Protein AF-A0A7S1ZJD8-F1 (afdb_monomer)

Sequence (595 aa):
MPPSANAETTNDDDTFILPSSLPPSKQPEFVAVILAATPGTRLFPLTCGDEDADDDFDDDGFNDLPEEEDDEDAPNLEEEDDGDNDKTSPQTKDDTKGKKEGGDETTTMNAATDNNDAKKKINQVPKHLLPIGGISTLHRLLDVVSSSGFEHAVLIVSKEDEVTIPSLLASSSSASLSNTKEADVTCLTWDTATAMAKSTTEKKKKTSCSSSSASNTKMSILIKSISSSSCAGSADALRSISHLLPSQSNIVTIPGDFVFLGGQNKGNEEVEDGKAILSSLIDSHRRLMYASSPSLVSSSLDCYSGGGGGNDDEIASSPVPACTMLFSDVGEEDENGVPLKESAKAKKGGIARDEEDIEYIGLSSAPASIHRQHNSHHPSHPQRVMLKQSKVAVEEDEDMTGGTPKLFLPKKRLHIAPETSRITIRTDLNDLHVYVLSPWVLRLLSARKGLVSIQREVIPLLVSRQFRGISSVFGSKISKDHAKKEILDEALSGPPFRASLPDNAAEESGNGPNSGAGGSDESGEEEQPHRNDGEEDDENNNVSMEKHYNRSFAVLAQVLSREGSRLTLRACTVPSYLYGCRELVAHVIQKNQAA

Radius of gyration: 31.73 Å; Cα contacts (8 Å, |Δi|>4): 740; chains: 1; bounding box: 98×114×89 Å

Solvent-accessible surface area (backbone atoms only — not comparable to full-atom values): 37231 Å² total; per-residue (Å²): 134,83,85,83,81,80,81,79,77,79,79,77,73,82,68,84,72,59,55,44,75,45,59,78,94,69,40,60,67,50,34,39,36,33,47,60,42,49,77,83,54,64,62,75,58,98,81,63,90,74,94,76,79,82,76,81,71,75,85,82,76,88,74,83,62,78,76,79,76,72,81,85,78,73,83,88,74,90,76,83,90,85,80,90,82,82,89,84,85,84,90,81,87,84,88,85,88,83,89,76,89,84,84,91,74,91,75,87,75,87,74,87,73,86,72,82,70,76,72,76,76,71,87,74,76,56,52,28,61,45,59,53,87,86,40,28,26,39,60,55,38,51,44,39,47,38,68,40,69,35,54,39,35,36,38,36,35,31,60,85,53,79,56,61,65,58,54,52,49,73,64,34,94,72,50,57,82,50,79,54,95,52,85,59,40,42,41,36,56,47,56,65,79,61,65,63,62,75,79,60,91,63,98,74,80,94,75,93,70,92,74,76,84,75,76,85,67,61,17,40,35,39,35,38,50,41,53,70,94,77,32,84,22,59,33,34,49,51,56,75,42,51,81,62,42,37,82,79,21,29,38,35,37,34,48,24,35,36,41,75,68,41,65,52,73,65,72,99,49,78,46,56,45,43,31,47,50,60,41,48,48,49,48,53,45,48,50,42,54,57,69,52,40,76,89,74,54,84,82,79,63,89,84,72,79,75,89,71,93,78,72,92,70,78,74,77,71,65,46,41,55,47,32,29,36,39,31,23,38,62,65,49,53,48,101,84,68,48,73,54,54,50,74,52,24,46,74,74,64,43,85,49,70,58,67,80,65,31,30,44,35,23,32,34,38,66,61,76,68,87,76,72,92,72,84,70,87,66,78,72,78,72,24,36,42,70,40,73,44,50,39,47,85,35,62,64,48,87,78,70,74,75,62,76,64,64,88,87,75,65,67,65,75,64,64,76,36,82,65,43,71,38,75,48,78,38,61,42,47,38,80,58,69,32,35,39,34,32,37,40,54,58,41,47,45,67,67,38,75,85,47,36,35,45,77,80,41,48,46,48,49,49,45,74,26,23,82,61,6,57,48,59,68,74,37,90,64,33,89,78,34,65,71,47,38,52,45,48,51,53,33,52,64,31,70,86,62,48,65,80,69,72,78,78,78,76,73,78,83,65,83,72,85,83,84,77,87,89,85,81,88,84,90,79,93,74,94,75,81,91,75,93,82,86,87,80,80,73,72,72,69,56,64,63,56,57,59,61,40,48,41,39,35,33,36,33,41,41,72,38,53,57,75,57,20,74,28,41,49,54,42,73,45,71,69,44,36,53,47,52,41,49,49,47,52,53,50,53,52,53,54,64,73,75,105

pLDDT: mean 74.83, std 20.43, range [28.81, 98.19]

Nearest PDB structures (foldseek):
  1h5r-assembly1_D  TM=6.498E-01  e=5.721E-04  Escherichia coli
  1h5s-assembly1_D  TM=6.504E-01  e=9.809E-04  Escherichia coli
  4b4g-assembly1_D-2  TM=6.942E-01  e=2.883E-03  Pseudomonas aeruginosa PAO1
  4b2x-assembly1_A  TM=6.625E-01  e=2.409E-03  Pseudomonas aeruginosa PAO1
  5xhw-assembly1_A  TM=6.893E-01  e=3.250E-03  Yersinia pseudotuberculosis

Mean predicted aligned error: 11.7 Å

Foldseek 3Di:
DDDDDDPPPPPPPVDDDQLQPDDPVPRDQEEEEEALAFPLQAQPPPPDDDPPPPPPPPPPDPPPPPPPPPPPPDDDDDDDDDDDDDDDDDDDDDDDDDDDDDDDDPDDDPDPPPPPPPPPPDPGDGLQQDDQPHGGVLVQVVLLCVLLPAQEYEYEHALPPPDPVVVVVVQDPDFDWDDDPDPQKTKGKDWNVRNPVVVDPDDDDDDDDDDDPDPRRIHMYIYGHDHCVQANADLSSLLVCLSSHHLQHWYWYAYSLWFFLDFDPPDPDRPRQSSCQVNVLVVLLVVQLCVQAPPPPVPPPPPPCPDDDDDDDPPQGRFHAFKEFEKEQQQDADPVRHGDDLVVCVVVLGDRDDLQQFKWWKKFAFPPPPPDPPDDPPPGRWIFGLDIGRSCVQPPPVVVPPDDRDDDHDVCSVPLPPRRPDIDIDRRIGGSVTMGGGSLLSLLSVLCVVDNYCVPPVVRLCSVCLQQFDLVSSHPCCVVPVVSVVSVVVSCCHPPNPRPPPPVPPPPPPDDPPPDDDDDDDDDDDDDDDDPPDDPPPPVVVVVVVVSRRRGHTHTYDYDDNVSSQRIHRPSHPSRSVSNSVSSVVVVVVVVVVD

Structure (mmCIF, N/CA/C/O backbone):
data_AF-A0A7S1ZJD8-F1
#
_entry.id   AF-A0A7S1ZJD8-F1
#
loop_
_atom_site.group_PDB
_atom_site.id
_atom_site.type_symbol
_atom_site.label_atom_id
_atom_site.label_alt_id
_atom_site.label_comp_id
_atom_site.label_asym_id
_atom_site.label_entity_id
_atom_site.label_seq_id
_atom_site.pdbx_PDB_ins_code
_atom_site.Cartn_x
_atom_site.Cartn_y
_atom_site.Cartn_z
_atom_site.occupancy
_atom_site.B_iso_or_equiv
_atom_site.auth_seq_id
_atom_site.auth_comp_id
_atom_site.auth_asym_id
_atom_site.auth_atom_id
_atom_site.pdbx_PDB_model_num
ATOM 1 N N . MET A 1 1 ? -1.454 67.284 17.583 1.00 44.81 1 MET A N 1
ATOM 2 C CA . MET A 1 1 ? -1.288 66.278 16.515 1.00 44.81 1 MET A CA 1
ATOM 3 C C . MET A 1 1 ? -1.729 64.943 17.087 1.00 44.81 1 MET A C 1
ATOM 5 O O . MET A 1 1 ? -1.168 64.566 18.110 1.00 44.81 1 MET A O 1
ATOM 9 N N . PRO A 1 2 ? -2.770 64.293 16.547 1.00 43.62 2 PRO A N 1
ATOM 10 C CA . PRO A 1 2 ? -3.152 62.958 16.987 1.00 43.62 2 PRO A CA 1
ATOM 11 C C . PRO A 1 2 ? -2.235 61.906 16.333 1.00 43.62 2 PRO A C 1
ATOM 13 O O . PRO A 1 2 ? -1.729 62.154 15.235 1.00 43.62 2 PRO A O 1
ATOM 16 N N . PRO A 1 3 ? -1.996 60.757 16.985 1.00 54.56 3 PRO A N 1
ATOM 17 C CA . PRO A 1 3 ? -1.220 59.676 16.398 1.00 54.56 3 PRO A CA 1
ATOM 18 C C . PRO A 1 3 ? -2.049 58.960 15.324 1.00 54.56 3 PRO A C 1
ATOM 20 O O . PRO A 1 3 ? -3.195 58.577 15.548 1.00 54.56 3 PRO A O 1
ATOM 23 N N . SER A 1 4 ? -1.445 58.812 14.147 1.00 49.50 4 SER A N 1
ATOM 24 C CA . SER A 1 4 ? -1.945 58.029 13.019 1.00 49.50 4 SER A CA 1
ATOM 25 C C . SER A 1 4 ? -1.967 56.547 13.390 1.00 49.50 4 SER A C 1
ATOM 27 O O . SER A 1 4 ? -0.912 55.939 13.553 1.00 49.50 4 SER A O 1
ATOM 29 N N . ALA A 1 5 ? -3.159 55.971 13.532 1.00 52.59 5 ALA A N 1
ATOM 30 C CA . ALA A 1 5 ? -3.348 54.530 13.614 1.00 52.59 5 ALA A CA 1
ATOM 31 C C . ALA A 1 5 ? -3.298 53.948 12.193 1.00 52.59 5 ALA A C 1
ATOM 33 O O . ALA A 1 5 ? -4.258 54.075 11.435 1.00 52.59 5 ALA A O 1
ATOM 34 N N . ASN A 1 6 ? -2.174 53.331 11.828 1.00 48.22 6 ASN A N 1
ATOM 35 C CA . ASN A 1 6 ? -2.091 52.492 10.637 1.00 48.22 6 ASN A CA 1
ATOM 36 C C . ASN A 1 6 ? -2.737 51.145 10.973 1.00 48.22 6 ASN A C 1
ATOM 38 O O . ASN A 1 6 ? -2.128 50.304 11.628 1.00 48.22 6 ASN A O 1
ATOM 42 N N . ALA A 1 7 ? -3.993 50.974 10.568 1.00 46.16 7 ALA A N 1
ATOM 43 C CA . ALA A 1 7 ? -4.638 49.671 10.522 1.00 46.16 7 ALA A CA 1
ATOM 44 C C . ALA A 1 7 ? -4.036 48.887 9.348 1.00 46.16 7 ALA A C 1
ATOM 46 O O . ALA A 1 7 ? -4.470 49.021 8.204 1.00 46.16 7 ALA A O 1
ATOM 47 N N . GLU A 1 8 ? -2.990 48.118 9.634 1.00 51.34 8 GLU A N 1
ATOM 48 C CA . GLU A 1 8 ? -2.453 47.105 8.732 1.00 51.34 8 GLU A CA 1
ATOM 49 C C . GLU A 1 8 ? -3.482 45.968 8.683 1.00 51.34 8 GLU A C 1
ATOM 51 O O . GLU A 1 8 ? -3.608 45.155 9.594 1.00 51.34 8 GLU A O 1
ATOM 56 N N . THR A 1 9 ? -4.335 46.014 7.665 1.00 44.47 9 THR A N 1
ATOM 57 C CA . THR A 1 9 ? -5.285 44.949 7.354 1.00 44.47 9 THR A CA 1
ATOM 58 C C . THR A 1 9 ? -4.492 43.849 6.662 1.00 44.47 9 THR A C 1
ATOM 60 O O . THR A 1 9 ? -4.291 43.890 5.450 1.00 44.47 9 THR A O 1
ATOM 63 N N . THR A 1 10 ? -3.978 42.888 7.435 1.00 45.88 10 THR A N 1
ATOM 64 C CA . THR A 1 10 ? -3.504 41.622 6.875 1.00 45.88 10 THR A CA 1
ATOM 65 C C . THR A 1 10 ? -4.739 40.877 6.382 1.00 45.88 10 THR A C 1
ATOM 67 O O . THR A 1 10 ? -5.467 40.239 7.138 1.00 45.88 10 THR A O 1
ATOM 70 N N . ASN A 1 11 ? -5.052 41.051 5.099 1.00 46.41 11 ASN A N 1
ATOM 71 C CA . ASN A 1 11 ? -5.940 40.135 4.400 1.00 46.41 11 ASN A CA 1
ATOM 72 C C . ASN A 1 11 ? -5.170 38.820 4.258 1.00 46.41 11 ASN A C 1
ATOM 74 O O . ASN A 1 11 ? -4.568 38.554 3.219 1.00 46.41 11 ASN A O 1
ATOM 78 N N . ASP A 1 12 ? -5.155 38.039 5.335 1.00 50.09 12 ASP A N 1
ATOM 79 C CA . ASP A 1 12 ? -4.764 36.635 5.326 1.00 50.09 12 ASP A CA 1
ATOM 80 C C . ASP A 1 12 ? -5.890 35.860 4.624 1.00 50.09 12 ASP A C 1
ATOM 82 O O . ASP A 1 12 ? -6.653 35.110 5.232 1.00 50.09 12 ASP A O 1
ATOM 86 N N . ASP A 1 13 ? -6.053 36.111 3.322 1.00 58.44 13 ASP A N 1
ATOM 87 C CA . ASP A 1 13 ? -6.756 35.189 2.441 1.00 58.44 13 ASP A CA 1
ATOM 88 C C . ASP A 1 13 ? -5.879 33.935 2.380 1.00 58.44 13 ASP 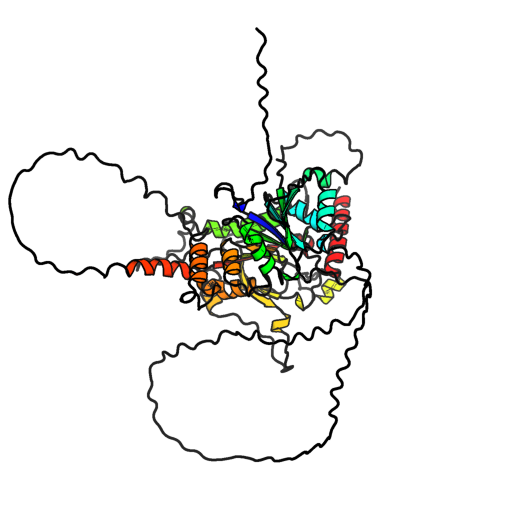A C 1
ATOM 90 O O . ASP A 1 13 ? -5.014 33.810 1.505 1.00 58.44 13 ASP A O 1
ATOM 94 N N . ASP A 1 14 ? -6.085 33.036 3.350 1.00 62.00 14 ASP A N 1
ATOM 95 C CA . ASP A 1 14 ? -5.528 31.682 3.442 1.00 62.00 14 ASP A CA 1
ATOM 96 C C . ASP A 1 14 ? -6.000 30.862 2.230 1.00 62.00 14 ASP A C 1
ATOM 98 O O . ASP A 1 14 ? -6.836 29.954 2.292 1.00 62.00 14 ASP A O 1
ATOM 102 N N . THR A 1 15 ? -5.488 31.238 1.064 1.00 71.62 15 THR A N 1
ATOM 103 C CA . THR A 1 15 ? -5.742 30.570 -0.196 1.00 71.62 15 THR A CA 1
ATOM 104 C C . THR A 1 15 ? -4.966 29.274 -0.135 1.00 71.62 15 THR A C 1
ATOM 106 O O . THR A 1 15 ? -3.737 29.274 -0.106 1.00 71.62 15 THR A O 1
ATOM 109 N N . PHE A 1 16 ? -5.686 28.159 -0.091 1.00 74.25 16 PHE A N 1
ATOM 110 C CA . PHE A 1 16 ? -5.064 26.850 -0.052 1.00 74.25 16 PHE A CA 1
ATOM 111 C C . PHE A 1 16 ? -4.189 26.638 -1.298 1.00 74.25 16 PHE A C 1
ATOM 113 O O . PHE A 1 16 ? -4.692 26.591 -2.424 1.00 74.25 16 PHE A O 1
ATOM 120 N N . ILE A 1 17 ? -2.877 26.530 -1.095 1.00 79.06 17 ILE A N 1
ATOM 121 C CA . ILE A 1 17 ? -1.902 26.265 -2.154 1.00 79.06 17 ILE A CA 1
ATOM 122 C C . ILE A 1 17 ? -1.793 24.749 -2.316 1.00 79.06 17 ILE A C 1
ATOM 124 O O . ILE A 1 17 ? -1.485 24.039 -1.359 1.00 79.06 17 ILE A O 1
ATOM 128 N N . LEU A 1 18 ? -2.043 24.244 -3.529 1.00 80.50 18 LEU A N 1
ATOM 129 C CA . LEU A 1 18 ? -1.886 22.819 -3.822 1.00 80.50 18 LEU A CA 1
ATOM 130 C C . LEU A 1 18 ? -0.426 22.400 -3.578 1.00 80.50 18 LEU A C 1
ATOM 132 O O . LEU A 1 18 ? 0.475 23.091 -4.064 1.00 80.50 18 LEU A O 1
ATOM 136 N N . PRO A 1 19 ? -0.165 21.265 -2.904 1.00 75.50 19 PRO A N 1
ATOM 137 C CA . PRO A 1 19 ? 1.195 20.799 -2.631 1.00 75.50 19 PRO A CA 1
ATOM 138 C C . PRO A 1 19 ? 2.067 20.687 -3.890 1.00 75.50 19 PRO A C 1
ATOM 140 O O . PRO A 1 19 ? 3.255 20.995 -3.850 1.00 75.50 19 PRO A O 1
ATOM 143 N N . SER A 1 20 ? 1.469 20.328 -5.031 1.00 79.25 20 SER A N 1
ATOM 144 C CA . SER A 1 20 ? 2.150 20.241 -6.328 1.00 79.25 20 SER A CA 1
ATOM 145 C C . SER A 1 20 ? 2.647 21.582 -6.880 1.00 79.25 20 SER A C 1
ATOM 147 O O . SER A 1 20 ? 3.521 21.598 -7.743 1.00 79.25 20 SER A O 1
ATOM 149 N N . SER A 1 21 ? 2.146 22.709 -6.368 1.00 82.31 21 SER A N 1
ATOM 150 C CA . SER A 1 21 ? 2.581 24.056 -6.765 1.00 82.31 21 SER A CA 1
ATOM 151 C C . SER A 1 21 ? 3.680 24.646 -5.873 1.00 82.31 21 SER A C 1
ATOM 153 O O . SER A 1 21 ? 4.191 25.729 -6.161 1.00 82.31 21 SER A O 1
ATOM 155 N N . LEU A 1 22 ? 4.067 23.948 -4.798 1.00 82.94 22 LEU A N 1
ATOM 156 C CA . LEU A 1 22 ? 5.154 24.383 -3.924 1.00 82.94 22 LEU A CA 1
ATOM 157 C C . LEU A 1 22 ? 6.517 24.219 -4.616 1.00 82.94 22 LEU A C 1
ATOM 159 O O . LEU A 1 22 ? 6.720 23.253 -5.360 1.00 82.94 22 LEU A O 1
ATOM 163 N N . PRO A 1 23 ? 7.484 25.121 -4.350 1.00 85.81 23 PRO A N 1
ATOM 164 C CA . PRO A 1 23 ? 8.845 24.946 -4.839 1.00 85.81 23 PRO A CA 1
ATOM 165 C C . PRO A 1 23 ? 9.443 23.644 -4.274 1.00 85.81 23 PRO A C 1
ATOM 167 O O . PRO A 1 23 ? 9.129 23.300 -3.133 1.00 85.81 23 PRO A O 1
ATOM 170 N N . PRO A 1 24 ? 10.341 22.955 -5.005 1.00 84.56 24 PRO A N 1
ATOM 171 C CA . PRO A 1 24 ? 10.902 21.660 -4.604 1.00 84.56 24 PRO A CA 1
ATOM 172 C C . PRO A 1 24 ? 11.422 21.593 -3.159 1.00 84.56 24 PRO A C 1
ATOM 174 O O . PRO A 1 24 ? 11.192 20.613 -2.465 1.00 84.56 24 PRO A O 1
ATOM 177 N N . SER A 1 25 ? 12.046 22.667 -2.660 1.00 86.44 25 SER A N 1
ATOM 178 C CA . SER A 1 25 ? 12.585 22.747 -1.291 1.00 86.44 25 SER A CA 1
ATOM 179 C C . SER A 1 25 ? 11.533 22.792 -0.178 1.00 86.44 25 SER A C 1
ATOM 181 O O . SER A 1 25 ? 11.884 22.667 0.993 1.00 86.44 25 SER A O 1
ATOM 183 N N . LYS A 1 26 ? 10.263 23.013 -0.526 1.00 90.69 26 LYS A N 1
ATOM 184 C CA . LYS A 1 26 ? 9.123 23.044 0.399 1.00 90.69 26 LYS A CA 1
ATOM 185 C C . LYS A 1 26 ? 8.128 21.916 0.137 1.00 90.69 26 LYS A C 1
ATOM 187 O O . LYS A 1 26 ? 7.087 21.885 0.784 1.00 90.69 26 LYS A O 1
ATOM 192 N N . GLN A 1 27 ? 8.390 21.043 -0.837 1.00 92.00 27 GLN A N 1
ATOM 193 C CA . GLN A 1 27 ? 7.523 19.895 -1.066 1.00 92.00 27 GLN A CA 1
ATOM 194 C C . GLN A 1 27 ? 7.725 18.887 0.071 1.00 92.00 27 GLN A C 1
ATOM 196 O O . GLN A 1 27 ? 8.867 18.651 0.475 1.00 92.00 27 GLN A O 1
ATOM 201 N N . PRO A 1 28 ? 6.647 18.282 0.593 1.00 94.50 28 PRO A N 1
ATOM 202 C CA . PRO A 1 28 ? 6.781 17.235 1.594 1.00 94.50 28 PRO A CA 1
ATOM 203 C C . PRO A 1 28 ? 7.546 16.051 1.001 1.00 94.50 28 PRO A C 1
ATOM 205 O O . PRO A 1 28 ? 7.309 15.654 -0.137 1.00 94.50 28 PRO A O 1
ATOM 208 N N . GLU A 1 29 ? 8.443 15.438 1.764 1.00 94.94 29 GLU A N 1
ATOM 209 C CA . GLU A 1 29 ? 9.170 14.252 1.288 1.00 94.94 29 GLU A CA 1
ATOM 210 C C . GLU A 1 29 ? 8.224 13.054 1.080 1.00 94.94 29 GLU A C 1
ATOM 212 O O . GLU A 1 29 ? 8.405 12.272 0.147 1.00 94.94 29 GLU A O 1
ATOM 217 N N . PHE A 1 30 ? 7.191 12.939 1.925 1.00 96.88 30 PHE A N 1
ATOM 218 C CA . PHE A 1 30 ? 6.180 11.885 1.881 1.00 96.88 30 PHE A CA 1
ATOM 219 C C . PHE A 1 30 ? 4.769 12.473 1.904 1.00 96.88 30 PHE A C 1
ATOM 221 O O . PHE A 1 30 ? 4.468 13.359 2.703 1.00 96.88 30 PHE A O 1
ATOM 228 N N . VAL A 1 31 ? 3.886 11.927 1.070 1.00 97.31 31 VAL A N 1
ATOM 229 C CA . VAL A 1 31 ? 2.450 12.235 1.071 1.00 97.31 31 VAL A CA 1
ATOM 230 C C . VAL A 1 31 ? 1.674 10.950 1.316 1.00 97.31 31 VAL A C 1
ATOM 232 O O . VAL A 1 31 ? 1.885 9.950 0.626 1.00 97.31 31 VAL A O 1
ATOM 235 N N . ALA A 1 32 ? 0.769 10.963 2.293 1.00 97.94 32 ALA A N 1
ATOM 236 C CA . ALA A 1 32 ? -0.130 9.837 2.521 1.00 97.94 32 ALA A CA 1
ATOM 237 C C . ALA A 1 32 ? -1.270 9.866 1.497 1.00 97.94 32 ALA A C 1
ATOM 239 O O . ALA A 1 32 ? -1.893 10.904 1.297 1.00 97.94 32 ALA A O 1
ATOM 240 N N . VAL A 1 33 ? -1.584 8.735 0.873 1.00 97.44 33 VAL A N 1
ATOM 241 C CA . VAL A 1 33 ? -2.747 8.582 -0.007 1.00 97.44 33 VAL A CA 1
ATOM 242 C C . VAL A 1 33 ? -3.637 7.482 0.549 1.00 97.44 33 VAL A C 1
ATOM 244 O O . VAL A 1 33 ? -3.283 6.305 0.508 1.00 97.44 33 VAL A O 1
ATOM 247 N N . ILE A 1 34 ? -4.798 7.868 1.070 1.00 97.25 34 ILE A N 1
ATOM 248 C CA . ILE A 1 34 ? -5.761 6.956 1.683 1.00 97.25 34 ILE A CA 1
ATOM 249 C C . ILE A 1 34 ? -6.814 6.567 0.646 1.00 97.25 34 ILE A C 1
ATOM 251 O O . ILE A 1 34 ? -7.573 7.408 0.158 1.00 97.25 34 ILE A O 1
ATOM 255 N N . LEU A 1 35 ? -6.874 5.278 0.327 1.00 95.69 35 LEU A N 1
ATOM 256 C CA . LEU A 1 35 ? -7.794 4.699 -0.647 1.00 95.69 35 LEU A CA 1
ATOM 257 C C . LEU A 1 35 ? -9.071 4.223 0.061 1.00 95.69 35 LEU A C 1
ATOM 259 O O . LEU A 1 35 ? -9.166 3.064 0.465 1.00 95.69 35 LEU A O 1
ATOM 263 N N . ALA A 1 36 ? -10.047 5.118 0.236 1.00 91.81 36 ALA A N 1
ATOM 264 C CA . ALA A 1 36 ? -11.340 4.802 0.860 1.00 91.81 36 ALA A CA 1
ATOM 265 C C . ALA A 1 36 ? -12.449 4.463 -0.164 1.00 91.81 36 ALA A C 1
ATOM 267 O O . ALA A 1 36 ? -13.531 4.028 0.214 1.00 91.81 36 ALA A O 1
ATOM 268 N N . ALA A 1 37 ? -12.180 4.642 -1.463 1.00 71.38 37 ALA A N 1
ATOM 269 C CA . ALA A 1 37 ? -13.163 4.541 -2.547 1.00 71.38 37 ALA A CA 1
ATOM 270 C C . ALA A 1 37 ? -13.108 3.262 -3.397 1.00 71.38 37 ALA A C 1
ATOM 272 O O . ALA A 1 37 ? -13.881 3.145 -4.346 1.00 71.38 37 ALA A O 1
ATOM 273 N N . THR A 1 38 ? -12.160 2.350 -3.172 1.00 58.56 38 THR A N 1
ATOM 274 C CA . THR A 1 38 ? -11.866 1.328 -4.190 1.00 58.56 38 THR A CA 1
ATOM 275 C C . THR A 1 38 ? -13.002 0.300 -4.315 1.00 58.56 38 THR A C 1
ATOM 277 O O . THR A 1 38 ? -13.474 -0.199 -3.287 1.00 58.56 38 THR A O 1
ATOM 280 N N . PRO A 1 39 ? -13.445 -0.051 -5.539 1.00 49.16 39 PRO A N 1
ATOM 281 C CA . PRO A 1 39 ? -14.379 -1.157 -5.775 1.00 49.16 39 PRO A CA 1
ATOM 282 C C . PRO A 1 39 ? -13.917 -2.436 -5.049 1.00 49.16 39 PRO A C 1
ATOM 284 O O . PRO A 1 39 ? -12.719 -2.675 -4.918 1.00 49.16 39 PRO A O 1
ATOM 287 N N . GLY A 1 40 ? -14.847 -3.213 -4.482 1.00 48.41 40 GLY A N 1
ATOM 288 C CA . GLY A 1 40 ? -14.542 -4.359 -3.597 1.00 48.41 40 GLY A CA 1
ATOM 289 C C . GLY A 1 40 ? -14.419 -4.014 -2.099 1.00 48.41 40 GLY A C 1
ATOM 290 O O . GLY A 1 40 ? -14.412 -4.889 -1.232 1.00 48.41 40 GLY A O 1
ATOM 291 N N . THR A 1 41 ? -14.430 -2.726 -1.737 1.00 41.09 41 THR A N 1
ATOM 292 C CA . THR A 1 41 ? -14.508 -2.272 -0.332 1.00 41.09 41 THR A CA 1
ATOM 293 C C . THR A 1 41 ? -15.930 -2.248 0.227 1.00 41.09 41 THR A C 1
ATOM 295 O O . THR A 1 41 ? -16.150 -1.698 1.301 1.00 41.09 41 THR A O 1
ATOM 298 N N . ARG A 1 42 ? -16.915 -2.889 -0.412 1.00 43.91 42 ARG A N 1
ATOM 299 C CA . ARG A 1 42 ? -18.221 -3.121 0.226 1.00 43.91 42 ARG A CA 1
ATOM 300 C C . ARG A 1 42 ? -18.123 -4.376 1.072 1.00 43.91 42 ARG A C 1
ATOM 302 O O . ARG A 1 42 ? -17.689 -5.422 0.605 1.00 43.91 42 ARG A O 1
ATOM 309 N N . LEU A 1 43 ? -18.375 -4.240 2.373 1.00 40.66 43 LEU A N 1
ATOM 310 C CA . LEU A 1 43 ? -18.579 -5.410 3.216 1.00 40.66 43 LEU A CA 1
ATOM 311 C C . LEU A 1 43 ? -19.939 -5.828 2.701 1.00 40.66 43 LEU A C 1
ATOM 313 O O . LEU A 1 43 ? -20.882 -5.053 2.883 1.00 40.66 43 LEU A O 1
ATOM 317 N N . PHE A 1 44 ? -19.998 -6.910 1.916 1.00 34.56 44 PHE A N 1
ATOM 318 C CA . PHE A 1 44 ? -21.276 -7.436 1.452 1.00 34.56 44 PHE A CA 1
ATOM 319 C C . PHE A 1 44 ? -22.225 -7.369 2.647 1.00 34.56 44 PHE A C 1
ATOM 321 O O . PHE A 1 44 ? -21.829 -7.769 3.751 1.00 34.56 44 PHE A O 1
ATOM 328 N N . PRO A 1 45 ? -23.370 -6.685 2.499 1.00 32.56 45 PRO A N 1
ATOM 329 C CA . PRO A 1 45 ? -24.195 -6.344 3.636 1.00 32.56 45 PRO A CA 1
ATOM 330 C C . PRO A 1 45 ? -24.474 -7.629 4.400 1.00 32.56 45 PRO A C 1
ATOM 332 O O . PRO A 1 45 ? -25.003 -8.581 3.836 1.00 32.56 45 PRO A O 1
ATOM 335 N N . LEU A 1 46 ? -24.165 -7.627 5.697 1.00 30.69 46 LEU A N 1
ATOM 336 C CA . LEU A 1 46 ? -24.474 -8.688 6.663 1.00 30.69 46 LEU A CA 1
ATOM 337 C C . LEU A 1 46 ? -25.986 -9.032 6.742 1.00 30.69 46 LEU A C 1
ATOM 339 O O . LEU A 1 46 ? -26.407 -9.700 7.678 1.00 30.69 46 LEU A O 1
ATOM 343 N N . THR A 1 47 ? -26.816 -8.550 5.805 1.00 28.81 47 THR A N 1
ATOM 344 C CA . THR A 1 47 ? -28.274 -8.720 5.744 1.00 28.81 47 THR A CA 1
ATOM 345 C C . THR A 1 47 ? -28.908 -8.614 4.339 1.00 28.81 47 THR A C 1
ATOM 347 O O . THR A 1 47 ? -30.135 -8.583 4.276 1.00 28.81 47 THR A O 1
ATOM 350 N N . CYS A 1 48 ? -28.175 -8.573 3.215 1.00 30.92 48 CYS A N 1
ATOM 351 C CA . CYS A 1 48 ? -28.832 -8.637 1.891 1.00 30.92 48 CYS A CA 1
ATOM 352 C C . CYS A 1 48 ? -28.345 -9.869 1.133 1.00 30.92 48 CYS A C 1
ATOM 354 O O . CYS A 1 48 ? -27.279 -9.840 0.527 1.00 30.92 48 CYS A O 1
ATOM 356 N N . GLY A 1 49 ? -29.118 -10.951 1.229 1.00 34.16 49 GLY A N 1
ATOM 357 C CA . GLY A 1 49 ? -29.056 -12.026 0.253 1.00 34.16 49 GLY A CA 1
ATOM 358 C C . GLY A 1 49 ? -29.747 -11.540 -1.010 1.00 34.16 49 GLY A C 1
ATOM 359 O O . GLY A 1 49 ? -30.951 -11.330 -0.977 1.00 34.16 49 GLY A O 1
ATOM 360 N N . ASP A 1 50 ? -28.968 -11.321 -2.057 1.00 36.19 50 ASP A N 1
ATOM 361 C CA . ASP A 1 50 ? -29.424 -11.357 -3.441 1.00 36.19 50 ASP A CA 1
ATOM 362 C C . ASP A 1 50 ? -28.317 -12.132 -4.171 1.00 36.19 50 ASP A C 1
ATOM 364 O O . ASP A 1 50 ? -27.221 -11.614 -4.379 1.00 36.19 50 ASP A O 1
ATOM 368 N N . GLU A 1 51 ? -28.576 -13.416 -4.421 1.00 41.31 51 GLU A N 1
ATOM 369 C CA . GLU A 1 51 ? -27.651 -14.419 -4.972 1.00 41.31 51 GLU A CA 1
ATOM 370 C C . GLU A 1 51 ? -27.526 -14.351 -6.509 1.00 41.31 51 GLU A C 1
ATOM 372 O O . GLU A 1 51 ? -27.024 -15.287 -7.110 1.00 41.31 51 GLU A O 1
ATOM 377 N N . ASP A 1 52 ? -27.923 -13.252 -7.161 1.00 42.69 52 ASP A N 1
ATOM 378 C CA . ASP A 1 52 ? -28.143 -13.242 -8.621 1.00 42.69 52 ASP A CA 1
ATOM 379 C C . ASP A 1 52 ? -27.168 -12.343 -9.413 1.00 42.69 52 ASP A C 1
ATOM 381 O O . ASP A 1 52 ? -27.533 -11.773 -10.443 1.00 42.69 52 ASP A O 1
ATOM 385 N N . ALA A 1 53 ? -25.930 -12.166 -8.947 1.00 45.06 53 ALA A N 1
ATOM 386 C CA . ALA A 1 53 ? -24.865 -11.653 -9.813 1.00 45.06 53 ALA A CA 1
ATOM 387 C C . ALA A 1 53 ? -24.162 -12.842 -10.475 1.00 45.06 53 ALA A C 1
ATOM 389 O O . ALA A 1 53 ? -23.080 -13.248 -10.053 1.00 45.06 53 ALA A O 1
ATOM 390 N N . ASP A 1 54 ? -24.817 -13.408 -11.489 1.00 43.47 54 ASP A N 1
ATOM 391 C CA . ASP A 1 54 ? -24.173 -14.234 -12.509 1.00 43.47 54 ASP A CA 1
ATOM 392 C C . ASP A 1 54 ? -23.194 -13.329 -13.285 1.00 43.47 54 ASP A C 1
ATOM 394 O O . ASP A 1 54 ? -23.506 -12.794 -14.350 1.00 43.47 54 ASP A O 1
ATOM 398 N N . ASP A 1 55 ? -22.030 -13.059 -12.690 1.00 43.97 55 ASP A N 1
ATOM 399 C CA . ASP A 1 55 ? -20.892 -12.467 -13.386 1.00 43.97 55 ASP A CA 1
ATOM 400 C C . ASP A 1 55 ? -20.263 -13.576 -14.246 1.00 43.97 55 ASP A C 1
ATOM 402 O O . ASP A 1 55 ? -19.258 -14.184 -13.873 1.00 43.97 55 ASP A O 1
ATOM 406 N N . ASP A 1 56 ? -20.876 -13.833 -15.406 1.00 43.91 56 ASP A N 1
ATOM 407 C CA . ASP A 1 56 ? -20.248 -14.493 -16.557 1.00 43.91 56 ASP A CA 1
ATOM 408 C C . ASP A 1 56 ? -19.109 -13.587 -17.068 1.00 43.91 56 ASP A C 1
ATOM 410 O O . ASP A 1 56 ? -19.205 -12.914 -18.098 1.00 43.91 56 ASP A O 1
ATOM 414 N N . PHE A 1 57 ? -18.034 -13.486 -16.284 1.00 46.06 57 PHE A N 1
ATOM 415 C CA . PHE A 1 57 ? -16.777 -12.898 -16.720 1.00 46.06 57 PHE A CA 1
ATOM 416 C C . PHE A 1 57 ? -16.123 -13.919 -17.649 1.00 46.06 57 PHE A C 1
ATOM 418 O O . PHE A 1 57 ? -15.367 -14.784 -17.211 1.00 46.06 57 PHE A O 1
ATOM 425 N N . ASP A 1 58 ? -16.468 -13.837 -18.932 1.00 41.00 58 ASP A N 1
ATOM 426 C CA . ASP A 1 58 ? -15.710 -14.482 -19.994 1.00 41.00 58 ASP A CA 1
ATOM 427 C C . ASP A 1 58 ? -14.243 -14.026 -19.858 1.00 41.00 58 ASP A C 1
ATOM 429 O O . ASP A 1 58 ? -13.908 -12.845 -20.015 1.00 41.00 58 ASP A O 1
ATOM 433 N N . ASP A 1 59 ? -13.388 -14.965 -19.447 1.00 43.22 59 ASP A N 1
ATOM 434 C CA . ASP A 1 59 ? -11.941 -14.836 -19.256 1.00 43.22 59 ASP A CA 1
ATOM 435 C C . ASP A 1 59 ? -11.238 -14.726 -20.620 1.00 43.22 59 ASP A C 1
ATOM 437 O O . ASP A 1 59 ? -10.466 -15.580 -21.064 1.00 43.22 59 ASP A O 1
ATOM 441 N N . ASP A 1 60 ? -11.558 -13.653 -21.336 1.00 39.38 60 ASP A N 1
ATOM 442 C CA . ASP A 1 60 ? -11.046 -13.373 -22.667 1.00 39.38 60 ASP A CA 1
ATOM 443 C C . ASP A 1 60 ? -9.719 -12.609 -22.563 1.00 39.38 60 ASP A C 1
ATOM 445 O O . ASP A 1 60 ? -9.620 -11.415 -22.855 1.00 39.38 60 ASP A O 1
ATOM 449 N N . GLY A 1 61 ? -8.658 -13.319 -22.188 1.00 41.66 61 GLY A N 1
ATOM 450 C CA . GLY A 1 61 ? -7.310 -12.973 -22.637 1.00 41.66 61 GLY A CA 1
ATOM 451 C C . GLY A 1 61 ? -6.480 -12.104 -21.695 1.00 41.66 61 GLY A C 1
ATOM 452 O O . GLY A 1 61 ? -6.248 -10.919 -21.939 1.00 41.66 61 GLY A O 1
ATOM 453 N N . PHE A 1 62 ? -5.851 -12.754 -20.717 1.00 42.41 62 PHE A N 1
ATOM 454 C CA . PHE A 1 62 ? -4.585 -12.288 -20.145 1.00 42.41 62 PHE A CA 1
ATOM 455 C C . PHE A 1 62 ? -3.490 -13.360 -20.269 1.00 42.41 62 PHE A C 1
ATOM 457 O O . PHE A 1 62 ? -2.799 -13.690 -19.313 1.00 42.41 62 PHE A O 1
ATOM 464 N N . ASN A 1 63 ? -3.315 -13.893 -21.482 1.00 41.03 63 ASN A N 1
ATOM 465 C CA . ASN A 1 63 ? -2.201 -14.775 -21.851 1.00 41.03 63 ASN A CA 1
ATOM 466 C C . ASN A 1 63 ? -1.129 -14.053 -22.689 1.00 41.03 63 ASN A C 1
ATOM 468 O O . ASN A 1 63 ? -0.481 -14.668 -23.528 1.00 41.03 63 ASN A O 1
ATOM 472 N N . ASP A 1 64 ? -0.851 -12.776 -22.397 1.00 44.72 64 ASP A N 1
ATOM 473 C CA . ASP A 1 64 ? 0.464 -12.183 -22.701 1.00 44.72 64 ASP A CA 1
ATOM 474 C C . ASP A 1 64 ? 1.495 -12.721 -21.681 1.00 44.72 64 ASP A C 1
ATOM 476 O O . ASP A 1 64 ? 2.164 -11.982 -20.945 1.00 44.72 64 ASP A O 1
ATOM 480 N N . LEU A 1 65 ? 1.624 -14.052 -21.615 1.00 48.16 65 LEU A N 1
ATOM 481 C CA . LEU A 1 65 ? 2.890 -14.655 -21.232 1.00 48.16 65 LEU A CA 1
ATOM 482 C C . LEU A 1 65 ? 3.915 -14.102 -22.227 1.00 48.16 65 LEU A C 1
ATOM 484 O O . LEU A 1 65 ? 3.637 -14.088 -23.425 1.00 48.16 65 LEU A O 1
ATOM 488 N N . PRO A 1 66 ? 5.063 -13.579 -21.770 1.00 44.09 66 PRO A N 1
ATOM 489 C CA . PRO A 1 66 ? 6.085 -13.152 -22.702 1.00 44.09 66 PRO A CA 1
ATOM 490 C C . PRO A 1 66 ? 6.456 -14.375 -23.535 1.00 44.09 66 PRO A C 1
ATOM 492 O O . PRO A 1 66 ? 6.990 -15.335 -22.981 1.00 44.09 66 PRO A O 1
ATOM 495 N N . GLU A 1 67 ? 6.152 -14.332 -24.832 1.00 44.28 67 GLU A N 1
ATOM 496 C CA . GLU A 1 67 ? 6.873 -15.126 -25.814 1.00 44.28 67 GLU A CA 1
ATOM 497 C C . GLU A 1 67 ? 8.352 -14.900 -25.484 1.00 44.28 67 GLU A C 1
ATOM 499 O O . GLU A 1 67 ? 8.858 -13.770 -25.517 1.00 44.28 67 GLU A O 1
ATOM 504 N N . GLU A 1 68 ? 9.006 -15.948 -24.982 1.00 48.25 68 GLU A N 1
ATOM 505 C CA . GLU A 1 68 ? 10.454 -16.016 -25.006 1.00 48.25 68 GLU A CA 1
ATOM 506 C C . GLU A 1 68 ? 10.779 -16.027 -26.500 1.00 48.25 68 GLU A C 1
ATOM 508 O O . GLU A 1 68 ? 10.710 -17.063 -27.149 1.00 48.25 68 GLU A O 1
ATOM 513 N N . GLU A 1 69 ? 10.973 -14.839 -27.082 1.00 49.47 69 GLU A N 1
ATOM 514 C CA . GLU A 1 69 ? 11.647 -14.712 -28.366 1.00 49.47 69 GLU A CA 1
ATOM 515 C C . GLU A 1 69 ? 13.046 -15.281 -28.118 1.00 49.47 69 GLU A C 1
ATOM 517 O O . GLU A 1 69 ? 13.899 -14.640 -27.500 1.00 49.47 69 GLU A O 1
ATOM 522 N N . ASP A 1 70 ? 13.200 -16.558 -28.469 1.00 45.28 70 ASP A N 1
ATOM 523 C CA . ASP A 1 70 ? 14.474 -17.241 -28.558 1.00 45.28 70 ASP A CA 1
ATOM 524 C C . ASP A 1 70 ? 15.359 -16.407 -29.488 1.00 45.28 70 ASP A C 1
ATOM 526 O O . ASP A 1 70 ? 15.074 -16.252 -30.677 1.00 45.28 70 ASP A O 1
ATOM 530 N N . ASP A 1 71 ? 16.421 -15.828 -28.930 1.00 47.19 71 ASP A N 1
ATOM 531 C CA . ASP A 1 71 ? 17.526 -15.266 -29.695 1.00 47.19 71 ASP A CA 1
ATOM 532 C C . ASP A 1 71 ? 18.180 -16.424 -30.485 1.00 47.19 71 ASP A C 1
ATOM 534 O O . ASP A 1 71 ? 19.122 -17.074 -30.017 1.00 47.19 71 ASP A O 1
ATOM 538 N N . GLU A 1 72 ? 17.641 -16.733 -31.670 1.00 51.34 72 GLU A N 1
ATOM 539 C CA . GLU A 1 72 ? 18.228 -17.643 -32.658 1.00 51.34 72 GLU A CA 1
ATOM 540 C C . GLU A 1 72 ? 19.488 -17.019 -33.277 1.00 51.34 72 GLU A C 1
ATOM 542 O O . GLU A 1 72 ? 19.506 -16.612 -34.432 1.00 51.34 72 GLU A O 1
ATOM 547 N N . ASP A 1 73 ? 20.573 -16.977 -32.508 1.00 52.06 73 ASP A N 1
ATOM 548 C CA . ASP A 1 73 ? 21.931 -16.771 -33.020 1.00 52.06 73 ASP A CA 1
ATOM 549 C C . ASP A 1 73 ? 22.824 -17.942 -32.569 1.00 52.06 73 ASP A C 1
ATOM 551 O O . ASP A 1 73 ? 23.834 -17.788 -31.877 1.00 52.06 73 ASP A O 1
ATOM 555 N N . ALA A 1 74 ? 22.432 -19.161 -32.952 1.00 48.69 74 ALA A N 1
ATOM 556 C CA . ALA A 1 74 ? 23.304 -20.332 -32.904 1.00 48.69 74 ALA A CA 1
ATOM 557 C C . ALA A 1 74 ? 23.964 -20.539 -34.283 1.00 48.69 74 ALA A C 1
ATOM 559 O O . ALA A 1 74 ? 23.274 -20.538 -35.303 1.00 48.69 74 ALA A O 1
ATOM 560 N N . PRO A 1 75 ? 25.296 -20.721 -34.357 1.00 56.06 75 PRO A N 1
ATOM 561 C CA . PRO A 1 75 ? 25.983 -20.903 -35.626 1.00 56.06 75 PRO A CA 1
ATOM 562 C C . PRO A 1 75 ? 25.596 -22.236 -36.275 1.00 56.06 75 PRO A C 1
ATOM 564 O O . PRO A 1 75 ? 25.704 -23.300 -35.670 1.00 56.06 75 PRO A O 1
ATOM 567 N N . ASN A 1 76 ? 25.188 -22.118 -37.536 1.00 47.34 76 ASN A N 1
ATOM 568 C CA . ASN A 1 76 ? 24.900 -23.158 -38.517 1.00 47.34 76 ASN A CA 1
ATOM 569 C C . ASN A 1 76 ? 25.880 -24.350 -38.411 1.00 47.34 76 ASN A C 1
ATOM 571 O O . ASN A 1 76 ? 27.016 -24.272 -38.883 1.00 47.34 76 ASN A O 1
ATOM 575 N N . LEU A 1 77 ? 25.445 -25.443 -37.778 1.00 51.41 77 LEU A N 1
ATOM 576 C CA . LEU A 1 77 ? 26.082 -26.752 -37.895 1.00 51.41 77 LEU A CA 1
ATOM 577 C C . LEU A 1 77 ? 25.333 -27.516 -38.983 1.00 51.41 77 LEU A C 1
ATOM 579 O O . LEU A 1 77 ? 24.188 -27.920 -38.803 1.00 51.41 77 LEU A O 1
ATOM 583 N N . GLU A 1 78 ? 25.994 -27.656 -40.129 1.00 62.78 78 GLU A N 1
ATOM 584 C CA . GLU A 1 78 ? 25.611 -28.583 -41.186 1.00 62.78 78 GLU A CA 1
ATOM 585 C C . GLU A 1 78 ? 25.633 -30.004 -40.604 1.00 62.78 78 GLU A C 1
ATOM 587 O O . GLU A 1 78 ? 26.705 -30.541 -40.324 1.00 62.78 78 GLU A O 1
ATOM 592 N N . GLU A 1 79 ? 24.460 -30.605 -40.398 1.00 51.12 79 GLU A N 1
ATOM 593 C CA . GLU A 1 79 ? 24.346 -32.049 -40.210 1.00 51.12 79 GLU A CA 1
ATOM 594 C C . GLU A 1 79 ? 23.694 -32.679 -41.436 1.00 51.12 79 GLU A C 1
ATOM 596 O O . GLU A 1 79 ? 22.685 -32.212 -41.970 1.00 51.12 79 GLU A O 1
ATOM 601 N N . GLU A 1 80 ? 24.387 -33.710 -41.901 1.00 56.56 80 GLU A N 1
ATOM 602 C CA . GLU A 1 80 ? 24.141 -34.461 -43.111 1.00 56.56 80 GLU A CA 1
ATOM 603 C C . GLU A 1 80 ? 22.882 -35.330 -43.015 1.00 56.56 80 GLU A C 1
ATOM 605 O O . GLU A 1 80 ? 22.467 -35.808 -41.959 1.00 56.56 80 GLU A O 1
ATOM 610 N N . ASP A 1 81 ? 22.328 -35.507 -44.206 1.00 58.66 81 ASP A N 1
ATOM 611 C CA . ASP A 1 81 ? 21.300 -36.434 -44.650 1.00 58.66 81 ASP A CA 1
ATOM 612 C C . ASP A 1 81 ? 21.564 -37.890 -44.218 1.00 58.66 81 ASP A C 1
ATOM 614 O O . ASP A 1 81 ? 22.710 -38.335 -44.188 1.00 58.66 81 ASP A O 1
ATOM 618 N N . ASP A 1 82 ? 20.477 -38.608 -43.919 1.00 52.12 82 ASP A N 1
ATOM 619 C CA . ASP A 1 82 ? 20.200 -40.006 -44.293 1.00 52.12 82 ASP A CA 1
ATOM 620 C C . ASP A 1 82 ? 19.348 -40.718 -43.227 1.00 52.12 82 ASP A C 1
ATOM 622 O O . ASP A 1 82 ? 19.775 -40.938 -42.090 1.00 52.12 82 ASP A O 1
ATOM 626 N N . GLY A 1 83 ? 18.173 -41.220 -43.628 1.00 44.22 83 GLY A N 1
ATOM 627 C CA . GLY A 1 83 ? 17.602 -42.389 -42.953 1.00 44.22 83 GLY A CA 1
ATOM 628 C C . GLY A 1 83 ? 16.086 -42.532 -42.954 1.00 44.22 83 GLY A C 1
ATOM 629 O O . GLY A 1 83 ? 15.427 -42.236 -41.962 1.00 44.22 83 GLY A O 1
ATOM 630 N N . ASP A 1 84 ? 15.564 -43.113 -44.034 1.00 52.56 84 ASP A N 1
ATOM 631 C CA . ASP A 1 84 ? 14.273 -43.804 -44.113 1.00 52.56 84 ASP A CA 1
ATOM 632 C C . ASP A 1 84 ? 13.930 -44.648 -42.865 1.00 52.56 84 ASP A C 1
ATOM 634 O O . ASP A 1 84 ? 14.752 -45.448 -42.415 1.00 52.56 84 ASP A O 1
ATOM 638 N N . ASN A 1 85 ? 12.669 -44.594 -42.401 1.00 43.34 85 ASN A N 1
ATOM 639 C CA . ASN A 1 85 ? 11.890 -45.807 -42.090 1.00 43.34 85 ASN A CA 1
ATOM 640 C C . ASN A 1 85 ? 10.393 -45.555 -41.803 1.00 43.34 85 ASN A C 1
ATOM 642 O O . ASN A 1 85 ? 9.990 -45.062 -40.756 1.00 43.34 85 ASN A O 1
ATOM 646 N N . ASP A 1 86 ? 9.586 -45.958 -42.784 1.00 40.31 86 ASP A N 1
ATOM 647 C CA . ASP A 1 86 ? 8.511 -46.963 -42.731 1.00 40.31 86 ASP A CA 1
ATOM 648 C C . ASP A 1 86 ? 7.492 -46.997 -41.555 1.00 40.31 86 ASP A C 1
ATOM 650 O O . ASP A 1 86 ? 7.792 -47.381 -40.431 1.00 40.31 86 ASP A O 1
ATOM 654 N N . LYS A 1 87 ? 6.218 -46.781 -41.937 1.00 45.75 87 LYS A N 1
ATOM 655 C CA . LYS A 1 87 ? 4.968 -47.453 -41.494 1.00 45.75 87 LYS A CA 1
ATOM 656 C C . LYS A 1 87 ? 4.633 -47.538 -39.991 1.00 45.75 87 LYS A C 1
ATOM 658 O O . LYS A 1 87 ? 5.174 -48.351 -39.257 1.00 45.75 87 LYS A O 1
ATOM 663 N N . THR A 1 88 ? 3.475 -46.986 -39.611 1.00 36.19 88 THR A N 1
ATOM 664 C CA . THR A 1 88 ? 2.190 -47.731 -39.506 1.00 36.19 88 THR A CA 1
ATOM 665 C C . THR A 1 88 ? 1.079 -46.862 -38.900 1.00 36.19 88 THR A C 1
ATOM 667 O O . THR A 1 88 ? 1.243 -46.229 -37.865 1.00 36.19 88 THR A O 1
ATOM 670 N N . SER A 1 89 ? -0.085 -46.860 -39.553 1.00 44.69 89 SER A N 1
ATOM 671 C CA . SER A 1 89 ? -1.359 -46.345 -39.030 1.00 44.69 89 SER A CA 1
ATOM 672 C C . SER A 1 89 ? -2.024 -47.364 -38.091 1.00 44.69 89 SER A C 1
ATOM 674 O O . SER A 1 89 ? -1.750 -48.562 -38.203 1.00 44.69 89 SER A O 1
ATOM 676 N N . PRO A 1 90 ? -3.024 -46.941 -37.299 1.00 49.91 90 PRO A N 1
ATOM 677 C CA . PRO A 1 90 ? -4.330 -47.556 -37.527 1.00 49.91 90 PRO A CA 1
ATOM 678 C C . PRO A 1 90 ? -5.505 -46.571 -37.523 1.00 49.91 90 PRO A C 1
ATOM 680 O O . PRO A 1 90 ? -5.578 -45.614 -36.759 1.00 49.91 90 PRO A O 1
ATOM 683 N N . GLN A 1 91 ? -6.449 -46.882 -38.409 1.00 43.50 91 GLN A N 1
ATOM 684 C CA . GLN A 1 91 ? -7.793 -46.329 -38.486 1.00 43.50 91 GLN A CA 1
ATOM 685 C C . GLN A 1 91 ? -8.642 -46.792 -37.298 1.00 43.50 91 GLN A C 1
ATOM 687 O O . GLN A 1 91 ? -8.685 -47.988 -37.014 1.00 43.50 91 GLN A O 1
ATOM 692 N N . THR A 1 92 ? -9.464 -45.895 -36.759 1.00 40.59 92 THR A N 1
ATOM 693 C CA . THR A 1 92 ? -10.773 -46.254 -36.198 1.00 40.59 92 THR A CA 1
ATOM 694 C C . THR A 1 92 ? -11.813 -45.247 -36.669 1.00 40.59 92 THR A C 1
ATOM 696 O O . THR A 1 92 ? -11.752 -44.062 -36.352 1.00 40.59 92 THR A O 1
ATOM 699 N N . LYS A 1 93 ? -12.747 -45.756 -37.475 1.00 46.31 93 LYS A N 1
ATOM 700 C CA . LYS A 1 93 ? -14.081 -45.200 -37.686 1.00 46.31 93 LYS A CA 1
ATOM 701 C C . LYS A 1 93 ? -14.915 -45.555 -36.456 1.00 46.31 93 LYS A C 1
ATOM 703 O O . LYS A 1 93 ? -14.826 -46.699 -36.027 1.00 46.31 93 LYS A O 1
ATOM 708 N N . ASP A 1 94 ? -15.757 -44.648 -35.979 1.00 43.84 94 ASP A N 1
ATOM 709 C CA . ASP A 1 94 ? -17.143 -45.033 -35.733 1.00 43.84 94 ASP A CA 1
ATOM 710 C C . ASP A 1 94 ? -18.080 -43.826 -35.698 1.00 43.84 94 ASP A C 1
ATOM 712 O O . ASP A 1 94 ? -17.790 -42.763 -35.151 1.00 43.84 94 ASP A O 1
ATOM 716 N N . ASP A 1 95 ? -19.200 -44.041 -36.373 1.00 49.84 95 ASP A N 1
ATOM 717 C CA . ASP A 1 95 ? -20.306 -43.137 -36.604 1.00 49.84 95 ASP A CA 1
ATOM 718 C C . ASP A 1 95 ? -21.187 -43.028 -35.352 1.00 49.84 95 ASP A C 1
ATOM 720 O O . ASP A 1 95 ? -21.616 -44.041 -34.800 1.00 49.84 95 ASP A O 1
ATOM 724 N N . THR A 1 96 ? -21.624 -41.825 -34.965 1.00 43.03 96 THR A N 1
ATOM 725 C CA . THR A 1 96 ? -22.967 -41.699 -34.373 1.00 43.03 96 THR A CA 1
ATOM 726 C C . THR A 1 96 ? -23.642 -40.391 -34.764 1.00 43.03 96 THR A C 1
ATOM 728 O O . THR A 1 96 ? -23.269 -39.287 -34.385 1.00 43.03 96 THR A O 1
ATOM 731 N N . LYS A 1 97 ? -24.684 -40.577 -35.568 1.00 40.78 97 LYS A N 1
ATOM 732 C CA . LYS A 1 97 ? -25.571 -39.598 -36.178 1.00 40.78 97 LYS A CA 1
ATOM 733 C C . LYS A 1 97 ? -26.754 -39.360 -35.234 1.00 40.78 97 LYS A C 1
ATOM 735 O O . LYS A 1 97 ? -27.629 -40.214 -35.129 1.00 40.78 97 LYS A O 1
ATOM 740 N N . GLY A 1 98 ? -26.788 -38.212 -34.559 1.00 38.50 98 GLY A N 1
ATOM 741 C CA . GLY A 1 98 ? -27.918 -37.748 -33.747 1.00 38.50 98 GLY A CA 1
ATOM 742 C C . GLY A 1 98 ? -28.621 -36.568 -34.414 1.00 38.50 98 GLY A C 1
ATOM 743 O O . GLY A 1 98 ? -28.049 -35.496 -34.553 1.00 38.50 98 GLY A O 1
ATOM 744 N N . LYS A 1 99 ? -29.854 -36.795 -34.868 1.00 41.50 99 LYS A N 1
ATOM 745 C CA . LYS A 1 99 ? -30.710 -35.891 -35.646 1.00 41.50 99 LYS A CA 1
ATOM 746 C C . LYS A 1 99 ? -31.733 -35.204 -34.719 1.00 41.50 99 LYS A C 1
ATOM 748 O O . LYS A 1 99 ? -32.468 -35.910 -34.037 1.00 41.50 99 LYS A O 1
ATOM 753 N N . LYS A 1 100 ? -31.815 -33.870 -34.748 1.00 39.94 100 LYS A N 1
ATOM 754 C CA . LYS A 1 100 ? -32.954 -33.006 -34.338 1.00 39.94 100 LYS A CA 1
ATOM 755 C C . LYS A 1 100 ? -32.718 -31.657 -35.047 1.00 39.94 100 LYS A C 1
ATOM 757 O O . LYS A 1 100 ? -31.706 -31.036 -34.771 1.00 39.94 100 LYS A O 1
ATOM 762 N N . GLU A 1 101 ? -33.406 -31.238 -36.120 1.00 38.78 101 GLU A N 1
ATOM 763 C CA . GLU A 1 101 ? -34.843 -30.899 -36.243 1.00 38.78 101 GLU A CA 1
ATOM 764 C C . GLU A 1 101 ? -35.362 -30.296 -34.929 1.00 38.78 101 GLU A C 1
ATOM 766 O O . GLU A 1 101 ? -35.432 -31.004 -33.933 1.00 38.78 101 GLU A O 1
ATOM 771 N N . GLY A 1 102 ? -35.728 -29.027 -34.786 1.00 34.69 102 GLY A N 1
ATOM 772 C CA . GLY A 1 102 ? -35.984 -27.895 -35.675 1.00 34.69 102 GLY A CA 1
ATOM 773 C C . GLY A 1 102 ? -36.803 -26.901 -34.830 1.00 34.69 102 GLY A C 1
ATOM 774 O O . GLY A 1 102 ? -37.524 -27.341 -33.934 1.00 34.69 102 GLY A O 1
ATOM 775 N N . GLY A 1 103 ? -36.681 -25.593 -35.047 1.00 31.52 103 GLY A N 1
ATOM 776 C CA . GLY A 1 103 ? -37.443 -24.614 -34.263 1.00 31.52 103 GLY A CA 1
ATOM 777 C C . GLY A 1 103 ? -36.900 -23.202 -34.396 1.00 31.52 103 GLY A C 1
ATOM 778 O O . GLY A 1 103 ? -36.269 -22.692 -33.481 1.00 31.52 103 GLY A O 1
ATOM 779 N N . ASP A 1 104 ? -37.124 -22.621 -35.568 1.00 42.72 104 ASP A N 1
ATOM 780 C CA . ASP A 1 104 ? -36.948 -21.204 -35.863 1.00 42.72 104 ASP A CA 1
ATOM 781 C C . ASP A 1 104 ? -38.216 -20.467 -35.399 1.00 42.72 104 ASP A C 1
ATOM 783 O O . ASP A 1 104 ? -39.265 -20.603 -36.023 1.00 42.72 104 ASP A O 1
ATOM 787 N N . GLU A 1 105 ? -38.144 -19.756 -34.273 1.00 38.22 105 GLU A N 1
ATOM 788 C CA . GLU A 1 105 ? -39.133 -18.750 -33.859 1.00 38.22 105 GLU A CA 1
ATOM 789 C C . GLU A 1 105 ? -38.402 -17.586 -33.175 1.00 38.22 105 GLU A C 1
ATOM 791 O O . GLU A 1 105 ? -38.331 -17.453 -31.953 1.00 38.22 105 GLU A O 1
ATOM 796 N N . THR A 1 106 ? -37.845 -16.705 -34.001 1.00 37.50 106 THR A N 1
ATOM 797 C CA . THR A 1 106 ? -37.404 -15.367 -33.604 1.00 37.50 106 THR A CA 1
ATOM 798 C C . THR A 1 106 ? -38.627 -14.475 -33.370 1.00 37.50 106 THR A C 1
ATOM 800 O O . THR A 1 106 ? -39.051 -13.704 -34.229 1.00 37.50 106 THR A O 1
ATOM 803 N N . THR A 1 107 ? -39.218 -14.580 -32.177 1.00 32.56 107 THR A N 1
ATOM 804 C CA . THR A 1 107 ? -40.237 -13.633 -31.701 1.00 32.56 107 THR A CA 1
ATOM 805 C C . THR A 1 107 ? -39.558 -12.530 -30.895 1.00 32.56 107 THR A C 1
ATOM 807 O O . THR A 1 107 ? -39.301 -12.668 -29.702 1.00 32.56 107 THR A O 1
ATOM 810 N N . THR A 1 108 ? -39.282 -11.403 -31.547 1.00 35.09 108 THR A N 1
ATOM 811 C CA . THR A 1 108 ? -38.934 -10.137 -30.891 1.00 35.09 108 THR A CA 1
ATOM 812 C C . THR A 1 108 ? -40.144 -9.613 -30.113 1.00 35.09 108 THR A C 1
ATOM 814 O O . THR A 1 108 ? -41.016 -8.952 -30.682 1.00 35.09 108 THR A O 1
ATOM 817 N N . MET A 1 109 ? -40.214 -9.903 -28.812 1.00 29.88 109 MET A N 1
ATOM 818 C CA . MET A 1 109 ? -41.113 -9.203 -27.895 1.00 29.88 109 MET A CA 1
ATOM 819 C C . MET A 1 109 ? -40.398 -7.987 -27.307 1.00 29.88 109 MET A C 1
ATOM 821 O O . MET A 1 109 ? -39.618 -8.087 -26.367 1.00 29.88 109 MET A O 1
ATOM 825 N N . ASN A 1 110 ? -40.713 -6.817 -27.863 1.00 36.62 110 ASN A N 1
ATOM 826 C CA . ASN A 1 110 ? -40.542 -5.537 -27.188 1.00 36.62 110 ASN A CA 1
ATOM 827 C C . ASN A 1 110 ? -41.497 -5.489 -25.988 1.00 36.62 110 ASN A C 1
ATOM 829 O O . ASN A 1 110 ? -42.656 -5.095 -26.128 1.00 36.62 110 ASN A O 1
ATOM 833 N N . ALA A 1 111 ? -41.019 -5.894 -24.814 1.00 34.66 111 ALA A N 1
ATOM 834 C CA . ALA A 1 111 ? -41.663 -5.581 -23.548 1.00 34.66 111 ALA A CA 1
ATOM 835 C C . ALA A 1 111 ? -41.018 -4.309 -22.987 1.00 34.66 111 ALA A C 1
ATOM 837 O O . ALA A 1 111 ? -39.960 -4.337 -22.366 1.00 34.66 111 ALA A O 1
ATOM 838 N N . ALA A 1 112 ? -41.669 -3.174 -23.234 1.00 37.94 112 ALA A N 1
ATOM 839 C CA . ALA A 1 112 ? -41.470 -1.970 -22.446 1.00 37.94 112 ALA A CA 1
ATOM 840 C C . ALA A 1 112 ? -42.004 -2.236 -21.030 1.00 37.94 112 ALA A C 1
ATOM 842 O O . ALA A 1 112 ? -43.178 -2.008 -20.742 1.00 37.94 112 ALA A O 1
ATOM 843 N N . THR A 1 113 ? -41.166 -2.791 -20.158 1.00 38.62 113 THR A N 1
ATOM 844 C CA . THR A 1 113 ? -41.418 -2.822 -18.717 1.00 38.62 113 THR A CA 1
ATOM 845 C C . THR A 1 113 ? -40.847 -1.556 -18.099 1.00 38.62 113 THR A C 1
ATOM 847 O O . THR A 1 113 ? -39.671 -1.493 -17.746 1.00 38.62 113 THR A O 1
ATOM 850 N N . ASP A 1 114 ? -41.717 -0.554 -17.962 1.00 43.25 114 ASP A N 1
ATOM 851 C CA . ASP A 1 114 ? -41.607 0.541 -16.993 1.00 43.25 114 ASP A CA 1
ATOM 852 C C . ASP A 1 114 ? -41.626 -0.039 -15.562 1.00 43.25 114 ASP A C 1
ATOM 854 O O . ASP A 1 114 ? -42.581 0.133 -14.805 1.00 43.25 114 ASP A O 1
ATOM 858 N N . ASN A 1 115 ? -40.571 -0.753 -15.168 1.00 42.56 115 ASN A N 1
ATOM 859 C CA . ASN A 1 115 ? -40.348 -1.109 -13.771 1.00 42.56 115 ASN A CA 1
ATOM 860 C C . ASN A 1 115 ? -39.544 0.014 -13.119 1.00 42.56 115 ASN A C 1
ATOM 862 O O . ASN A 1 115 ? -38.336 -0.074 -12.910 1.00 42.56 115 ASN A O 1
ATOM 866 N N . ASN A 1 116 ? -40.267 1.078 -12.764 1.00 44.22 116 ASN A N 1
ATOM 867 C CA . ASN A 1 116 ? -39.880 2.016 -11.712 1.00 44.22 116 ASN A CA 1
ATOM 868 C C . ASN A 1 116 ? -39.918 1.304 -10.346 1.00 44.22 116 ASN A C 1
ATOM 870 O O . ASN A 1 116 ? -40.630 1.722 -9.430 1.00 44.22 116 ASN A O 1
ATOM 874 N N . ASP A 1 117 ? -39.159 0.218 -10.198 1.00 50.66 117 ASP A N 1
ATOM 875 C CA . ASP A 1 117 ? -38.842 -0.321 -8.888 1.00 50.66 117 ASP A CA 1
ATOM 876 C C . ASP A 1 117 ? -37.850 0.644 -8.255 1.00 50.66 117 ASP A C 1
ATOM 878 O O . ASP A 1 117 ? -36.641 0.609 -8.494 1.00 50.66 117 ASP A O 1
ATOM 882 N N . ALA A 1 118 ? -38.397 1.555 -7.453 1.00 59.94 118 ALA A N 1
ATOM 883 C CA . ALA A 1 118 ? -37.660 2.348 -6.491 1.00 59.94 118 ALA A CA 1
ATOM 884 C C . ALA A 1 118 ? -37.008 1.389 -5.482 1.00 59.94 118 ALA A C 1
ATOM 886 O O . ALA A 1 118 ? -37.477 1.245 -4.351 1.00 59.94 118 ALA A O 1
ATOM 887 N N . LYS A 1 119 ? -35.931 0.706 -5.903 1.00 64.88 119 LYS A N 1
ATOM 888 C CA . LYS A 1 119 ? -35.038 -0.061 -5.039 1.00 64.88 119 LYS A CA 1
ATOM 889 C C . LYS A 1 119 ? -34.609 0.901 -3.948 1.00 64.88 119 LYS A C 1
ATOM 891 O O . LYS A 1 119 ? -33.819 1.817 -4.177 1.00 64.88 119 LYS A O 1
ATOM 896 N N . LYS A 1 120 ? -35.221 0.743 -2.775 1.00 67.19 120 LYS A N 1
ATOM 897 C CA . LYS A 1 120 ? -34.940 1.525 -1.579 1.00 67.19 120 LYS A CA 1
ATOM 898 C C . LYS A 1 120 ? -33.445 1.400 -1.337 1.00 67.19 120 LYS A C 1
ATOM 900 O O . LYS A 1 120 ? -32.985 0.353 -0.896 1.00 67.19 120 LYS A O 1
ATOM 905 N N . LYS A 1 121 ? -32.699 2.449 -1.690 1.00 70.69 121 LYS A N 1
ATOM 906 C CA . LYS A 1 121 ? -31.249 2.521 -1.535 1.00 70.69 121 LYS A CA 1
ATOM 907 C C . LYS A 1 121 ? -30.990 2.357 -0.039 1.00 70.69 121 LYS A C 1
ATOM 909 O O . LYS A 1 121 ? -31.262 3.262 0.746 1.00 70.69 121 LYS A O 1
ATOM 914 N N . ILE A 1 122 ? -30.621 1.150 0.387 1.00 71.06 122 ILE A N 1
ATOM 915 C CA . ILE A 1 122 ? -30.233 0.906 1.772 1.00 71.06 122 ILE A CA 1
ATOM 916 C C . ILE A 1 122 ? -29.007 1.786 1.979 1.00 71.06 122 ILE A C 1
ATOM 918 O O . ILE A 1 122 ? -28.039 1.668 1.229 1.00 71.06 122 ILE A O 1
ATOM 922 N N . ASN A 1 123 ? -29.078 2.704 2.942 1.00 75.88 123 ASN A N 1
ATOM 923 C CA . ASN A 1 123 ? -27.965 3.575 3.300 1.00 75.88 123 ASN A CA 1
ATOM 924 C C . ASN A 1 123 ? -26.847 2.704 3.884 1.00 75.88 123 ASN A C 1
ATOM 926 O O . ASN A 1 123 ? -26.786 2.480 5.093 1.00 75.88 123 ASN A O 1
ATOM 930 N N . GLN A 1 124 ? -26.015 2.141 3.012 1.00 82.50 124 GLN A N 1
ATOM 931 C CA . GLN A 1 124 ? -24.869 1.338 3.401 1.00 82.50 124 GLN A CA 1
ATOM 932 C C . GLN A 1 124 ? -23.804 2.270 3.973 1.00 82.50 124 GLN A C 1
ATOM 934 O O . GLN A 1 124 ? -23.409 3.245 3.338 1.00 82.50 124 GLN A O 1
ATOM 939 N N . VAL A 1 125 ? -23.355 1.970 5.190 1.00 88.94 125 VAL A N 1
ATOM 940 C CA . VAL A 1 125 ? -22.225 2.663 5.809 1.00 88.94 125 VAL A CA 1
ATOM 941 C C . VAL A 1 125 ? -20.939 2.137 5.159 1.00 88.94 125 VAL A C 1
ATOM 943 O O . VAL A 1 125 ? -20.731 0.921 5.169 1.00 88.94 125 VAL A O 1
ATOM 946 N N . PRO A 1 126 ? -20.075 3.002 4.598 1.00 90.75 126 PRO A N 1
ATOM 947 C CA . PRO A 1 126 ? -18.793 2.586 4.036 1.00 90.75 126 PRO A CA 1
ATOM 948 C C . PRO A 1 126 ? -17.909 1.847 5.054 1.00 90.75 126 PRO A C 1
ATOM 950 O O . PRO A 1 126 ? -17.905 2.198 6.237 1.00 90.75 126 PRO A O 1
ATOM 953 N N . LYS A 1 127 ? -17.117 0.856 4.604 1.00 89.19 127 LYS A N 1
ATOM 954 C CA . LYS A 1 127 ? -16.244 0.032 5.475 1.00 89.19 127 LYS A CA 1
ATOM 955 C C . LYS A 1 127 ? -15.338 0.876 6.369 1.00 89.19 127 LYS A C 1
ATOM 957 O O . LYS A 1 127 ? -15.234 0.622 7.565 1.00 89.19 127 LYS A O 1
ATOM 962 N N . HIS A 1 128 ? -14.707 1.902 5.807 1.00 92.88 128 HIS A N 1
ATOM 963 C CA . HIS A 1 128 ? -13.790 2.780 6.536 1.00 92.88 128 HIS A CA 1
ATOM 964 C C . HIS A 1 128 ? -14.491 3.629 7.606 1.00 92.88 128 HIS A C 1
ATOM 966 O O . HIS A 1 128 ? -13.831 4.152 8.501 1.00 92.88 128 HIS A O 1
ATOM 972 N N . LEU A 1 129 ? -15.823 3.737 7.581 1.00 94.00 129 LEU A N 1
ATOM 973 C CA . LEU A 1 129 ? -16.600 4.367 8.650 1.00 94.00 129 LEU A CA 1
ATOM 974 C C . LEU A 1 129 ? -17.059 3.388 9.739 1.00 94.00 129 LEU A C 1
ATOM 976 O O . LEU A 1 129 ? -17.611 3.830 10.750 1.00 94.00 129 LEU A O 1
ATOM 980 N N . LEU A 1 130 ? -16.814 2.081 9.588 1.00 93.31 130 LEU A N 1
ATOM 981 C CA . LEU A 1 130 ? -17.197 1.104 10.603 1.00 93.31 130 LEU A CA 1
ATOM 982 C C . LEU A 1 130 ? -16.424 1.335 11.913 1.00 93.31 130 LEU A C 1
ATOM 984 O O . LEU A 1 130 ? -15.203 1.548 11.883 1.00 93.31 130 LEU A O 1
ATOM 988 N N . PRO A 1 131 ? -17.121 1.316 13.064 1.00 94.38 131 PRO A N 1
ATOM 989 C CA . PRO A 1 131 ? -16.540 1.705 14.337 1.00 94.38 131 PRO A CA 1
ATOM 990 C C . PRO A 1 131 ? -15.788 0.558 15.015 1.00 94.38 131 PRO A C 1
ATOM 992 O O . PRO A 1 131 ? -16.386 -0.411 15.471 1.00 94.38 131 PRO A O 1
ATOM 995 N N . ILE A 1 132 ? -14.491 0.731 15.245 1.00 92.25 132 ILE A N 1
ATOM 996 C CA . ILE A 1 132 ? -13.713 -0.164 16.106 1.00 92.25 132 ILE A CA 1
ATOM 997 C C . ILE A 1 132 ? -13.536 0.534 17.451 1.00 92.25 132 ILE A C 1
ATOM 999 O O . ILE A 1 132 ? -12.902 1.585 17.549 1.00 92.25 132 ILE A O 1
ATOM 1003 N N . GLY A 1 133 ? -14.172 0.002 18.497 1.00 90.19 133 GLY A N 1
ATOM 1004 C CA . GLY A 1 133 ? -14.221 0.646 19.816 1.00 90.19 133 GLY A CA 1
ATOM 1005 C C . GLY A 1 133 ? -14.881 2.027 19.793 1.00 90.19 133 GLY A C 1
ATOM 1006 O O . GLY A 1 133 ? -14.358 2.961 20.392 1.00 90.19 133 GLY A O 1
ATOM 1007 N N . GLY A 1 134 ? -15.979 2.174 19.045 1.00 91.94 134 GLY A N 1
ATOM 1008 C CA . GLY A 1 134 ? -16.778 3.405 18.988 1.00 91.94 134 GLY A CA 1
ATOM 1009 C C . GLY A 1 134 ? -16.204 4.540 18.131 1.00 91.94 134 GLY A C 1
ATOM 1010 O O . GLY A 1 134 ? -16.857 5.568 17.996 1.00 91.94 134 GLY A O 1
ATOM 1011 N N . ILE A 1 135 ? -15.024 4.361 17.531 1.00 91.62 135 ILE A N 1
ATOM 1012 C CA . ILE A 1 135 ? -14.395 5.332 16.623 1.00 91.62 135 ILE A CA 1
ATOM 1013 C C . ILE A 1 135 ? -14.279 4.680 15.248 1.00 91.62 135 ILE A C 1
ATOM 1015 O O . ILE A 1 135 ? -13.863 3.522 15.162 1.00 91.62 135 ILE A O 1
ATOM 1019 N N . SER A 1 136 ? -14.649 5.402 14.187 1.00 93.44 136 SER A N 1
ATOM 1020 C CA . SER A 1 136 ? -14.517 4.899 12.819 1.00 93.44 136 SER A CA 1
ATOM 1021 C C . SER A 1 136 ? -13.065 4.552 12.490 1.00 93.44 136 SER A C 1
ATOM 1023 O O . SER A 1 136 ? -12.125 5.203 12.956 1.00 93.44 136 SER A O 1
ATOM 1025 N N . THR A 1 137 ? -12.887 3.527 11.662 1.00 93.50 137 THR A N 1
ATOM 1026 C CA . THR A 1 137 ? -11.561 3.092 11.203 1.00 93.50 137 THR A CA 1
ATOM 1027 C C . THR A 1 137 ? -10.796 4.236 10.528 1.00 93.50 137 THR A C 1
ATOM 1029 O O . THR A 1 137 ? -9.631 4.461 10.845 1.00 93.50 137 THR A O 1
ATOM 1032 N N . LEU A 1 138 ? -11.476 5.044 9.707 1.00 94.50 138 LEU A N 1
ATOM 1033 C CA . LEU A 1 138 ? -10.888 6.197 9.030 1.00 94.50 138 LEU A CA 1
ATOM 1034 C C . LEU A 1 138 ? -10.381 7.264 10.007 1.00 94.50 138 LEU A C 1
ATOM 1036 O O . LEU A 1 138 ? -9.289 7.780 9.805 1.00 94.50 138 LEU A O 1
ATOM 1040 N N . HIS A 1 139 ? -11.127 7.603 11.066 1.00 93.25 139 HIS A N 1
ATOM 1041 C CA . HIS A 1 139 ? -10.652 8.610 12.027 1.00 93.25 139 HIS A CA 1
ATOM 1042 C C . HIS A 1 139 ? -9.411 8.116 12.772 1.00 93.25 139 HIS A C 1
ATOM 1044 O O . HIS A 1 139 ? -8.443 8.859 12.901 1.00 93.25 139 HIS A O 1
ATOM 1050 N N . ARG A 1 140 ? -9.403 6.839 13.186 1.00 91.81 140 ARG A N 1
ATOM 1051 C CA . ARG A 1 140 ? -8.211 6.224 13.792 1.00 91.81 140 ARG A CA 1
ATOM 1052 C C . ARG A 1 140 ? -7.020 6.274 12.842 1.00 91.81 140 ARG A C 1
ATOM 1054 O O . ARG A 1 140 ? -5.916 6.599 13.267 1.00 91.81 140 ARG A O 1
ATOM 1061 N N . LEU A 1 141 ? -7.245 5.968 11.565 1.00 93.88 141 LEU A N 1
ATOM 1062 C CA . LEU A 1 141 ? -6.201 6.020 10.555 1.00 93.88 141 LEU A CA 1
ATOM 1063 C C . LEU A 1 141 ? -5.654 7.445 10.381 1.00 93.88 141 LEU A C 1
ATOM 1065 O O . LEU A 1 141 ? -4.441 7.621 10.367 1.00 93.88 141 LEU A O 1
ATOM 1069 N N . LEU A 1 142 ? -6.517 8.460 10.298 1.00 94.12 142 LEU A N 1
ATOM 1070 C CA . LEU A 1 142 ? -6.092 9.859 10.173 1.00 94.12 142 LEU A CA 1
ATOM 1071 C C . LEU A 1 142 ? -5.271 10.335 11.376 1.00 94.12 142 LEU A C 1
ATOM 1073 O O . LEU A 1 142 ? -4.270 11.026 11.185 1.00 94.12 142 LEU A O 1
ATOM 1077 N N . ASP A 1 143 ? -5.636 9.918 12.589 1.00 91.31 143 ASP A N 1
ATOM 1078 C CA . ASP A 1 143 ? -4.853 10.206 13.795 1.00 91.31 143 ASP A CA 1
ATOM 1079 C C . ASP A 1 143 ? -3.462 9.552 13.736 1.00 91.31 143 ASP A C 1
ATOM 1081 O O . ASP A 1 143 ? -2.458 10.174 14.097 1.00 91.31 143 ASP A O 1
ATOM 1085 N N . VAL A 1 144 ? -3.366 8.316 13.235 1.00 91.12 144 VAL A N 1
ATOM 1086 C CA . VAL A 1 144 ? -2.073 7.634 13.053 1.00 91.12 144 VAL A CA 1
ATOM 1087 C C . VAL A 1 144 ? -1.235 8.297 11.966 1.00 91.12 144 VAL A C 1
ATOM 1089 O O . VAL A 1 144 ? -0.049 8.532 12.182 1.00 91.12 144 VAL A O 1
ATOM 1092 N N . VAL A 1 145 ? -1.822 8.656 10.824 1.00 93.75 145 VAL A N 1
ATOM 1093 C CA . VAL A 1 145 ? -1.103 9.352 9.746 1.00 93.75 145 VAL A CA 1
ATOM 1094 C C . VAL A 1 145 ? -0.595 10.711 10.237 1.00 93.75 145 VAL A C 1
ATOM 1096 O O . VAL A 1 145 ? 0.591 11.003 10.098 1.00 93.75 145 VAL A O 1
ATOM 1099 N N . SER A 1 146 ? -1.432 11.508 10.904 1.00 91.88 146 SER A N 1
ATOM 1100 C CA . SER A 1 146 ? -1.007 12.805 11.445 1.00 91.88 146 SER A CA 1
ATOM 1101 C C . SER A 1 146 ? 0.085 12.658 12.510 1.00 91.88 146 SER A C 1
ATOM 1103 O O . SER A 1 146 ? 1.106 13.343 12.445 1.00 91.88 146 SER A O 1
ATOM 1105 N N . SER A 1 147 ? -0.071 11.729 13.460 1.00 88.75 147 SER A N 1
ATOM 1106 C CA . SER A 1 147 ? 0.952 11.486 14.491 1.00 88.75 147 SER A CA 1
ATOM 1107 C C . SER A 1 147 ? 2.257 10.912 13.931 1.00 88.75 147 SER A C 1
ATOM 1109 O O . SER A 1 147 ? 3.313 11.138 14.519 1.00 88.75 147 SER A O 1
ATOM 1111 N N . SER A 1 148 ? 2.216 10.259 12.766 1.00 90.94 148 SER A N 1
ATOM 1112 C CA . SER A 1 148 ? 3.399 9.773 12.036 1.00 90.94 148 SER A CA 1
ATOM 1113 C C . SER A 1 148 ? 4.234 10.879 11.383 1.00 90.94 148 SER A C 1
ATOM 1115 O O . SER A 1 148 ? 5.280 10.587 10.804 1.00 90.94 148 SER A O 1
ATOM 1117 N N . GLY A 1 149 ? 3.808 12.142 11.499 1.00 92.50 149 GLY A N 1
ATOM 1118 C CA . GLY A 1 149 ? 4.544 13.306 11.006 1.00 92.50 149 GLY A CA 1
ATOM 1119 C C . GLY A 1 149 ? 4.206 13.698 9.570 1.00 92.50 149 GLY A C 1
ATOM 1120 O O . GLY A 1 149 ? 4.940 14.477 8.969 1.00 92.50 149 GLY A O 1
ATOM 1121 N N . PHE A 1 150 ? 3.117 13.176 9.001 1.00 94.69 150 PHE A N 1
ATOM 1122 C CA . PHE A 1 150 ? 2.672 13.605 7.679 1.00 94.69 150 PHE A CA 1
ATOM 1123 C C . PHE A 1 150 ? 2.080 15.015 7.737 1.00 94.69 150 PHE A C 1
ATOM 1125 O O . PHE A 1 150 ? 1.129 15.282 8.471 1.00 94.69 150 PHE A O 1
ATOM 1132 N N . GLU A 1 151 ? 2.616 15.903 6.905 1.00 94.62 151 GLU A N 1
ATOM 1133 C CA . GLU A 1 151 ? 2.095 17.263 6.722 1.00 94.62 151 GLU A CA 1
ATOM 1134 C C . GLU A 1 151 ? 0.912 17.288 5.745 1.00 94.62 151 GLU A C 1
ATOM 1136 O O . GLU A 1 151 ? 0.003 18.111 5.870 1.00 94.62 151 GLU A O 1
ATOM 1141 N N . HIS A 1 152 ? 0.901 16.351 4.791 1.00 96.12 152 HIS A N 1
ATOM 1142 C CA . HIS A 1 152 ? -0.082 16.272 3.719 1.00 96.12 152 HIS A CA 1
ATOM 1143 C C . HIS A 1 152 ? -0.618 14.850 3.539 1.00 96.12 152 HIS A C 1
ATOM 1145 O O . HIS A 1 152 ? 0.142 13.878 3.456 1.00 96.12 152 HIS A O 1
ATOM 1151 N N . ALA A 1 153 ? -1.937 14.751 3.403 1.00 97.31 153 ALA A N 1
ATOM 1152 C CA . ALA A 1 153 ? -2.640 13.534 3.037 1.00 97.31 153 ALA A CA 1
ATOM 1153 C C . ALA A 1 153 ? -3.651 13.806 1.915 1.00 97.31 153 ALA A C 1
ATOM 1155 O O . ALA A 1 153 ? -4.277 14.864 1.868 1.00 97.31 153 ALA A O 1
ATOM 1156 N N . VAL A 1 154 ? -3.846 12.835 1.029 1.00 96.75 154 VAL A N 1
ATOM 1157 C CA . VAL A 1 154 ? -4.914 12.820 0.030 1.00 96.75 154 VAL A CA 1
ATOM 1158 C C . VAL A 1 154 ? -5.857 11.671 0.361 1.00 96.75 154 VAL A C 1
ATOM 1160 O O . VAL A 1 154 ? -5.447 10.514 0.381 1.00 96.75 154 VAL A O 1
ATOM 1163 N N . LEU A 1 155 ? -7.120 11.974 0.632 1.00 96.88 155 LEU A N 1
ATOM 1164 C CA . LEU A 1 155 ? -8.168 10.991 0.868 1.00 96.88 155 LEU A CA 1
ATOM 1165 C C . LEU A 1 155 ? -9.007 10.838 -0.400 1.00 96.88 155 LEU A C 1
ATOM 1167 O O . LEU A 1 155 ? -9.657 11.781 -0.848 1.00 96.88 155 LEU A O 1
ATOM 1171 N N . ILE A 1 156 ? -9.020 9.636 -0.961 1.00 95.75 156 ILE A N 1
ATOM 1172 C CA . ILE A 1 156 ? -9.826 9.319 -2.135 1.00 95.75 156 ILE A CA 1
ATOM 1173 C C . ILE A 1 156 ? -11.139 8.686 -1.679 1.00 95.75 156 ILE A C 1
ATOM 1175 O O . ILE A 1 156 ? -11.123 7.605 -1.087 1.00 95.75 156 ILE A O 1
ATOM 1179 N N . VAL A 1 157 ? -12.263 9.336 -1.988 1.00 94.50 157 VAL A N 1
ATOM 1180 C CA . VAL A 1 157 ? -13.627 8.857 -1.700 1.00 94.50 157 VAL A CA 1
ATOM 1181 C C . VAL A 1 157 ? -14.413 8.645 -2.992 1.00 94.50 157 VAL A C 1
ATOM 1183 O O . VAL A 1 157 ? -14.131 9.260 -4.021 1.00 94.50 157 VAL A O 1
ATOM 1186 N N . SER A 1 158 ? -15.386 7.740 -2.957 1.00 92.31 158 SER A N 1
ATOM 1187 C CA . SER A 1 158 ? -16.284 7.532 -4.094 1.00 92.31 158 SER A CA 1
ATOM 1188 C C . SER A 1 158 ? -17.233 8.727 -4.187 1.00 92.31 158 SER A C 1
ATOM 1190 O O . SER A 1 158 ? -17.667 9.264 -3.171 1.00 92.31 158 SER A O 1
ATOM 1192 N N . LYS A 1 159 ? -17.563 9.170 -5.401 1.00 90.69 159 LYS A N 1
ATOM 1193 C CA . LYS A 1 159 ? -18.514 10.273 -5.618 1.00 90.69 159 LYS A CA 1
ATOM 1194 C C . LYS A 1 159 ? -19.922 9.920 -5.129 1.00 90.69 159 LYS A C 1
ATOM 1196 O O . LYS A 1 159 ? -20.724 10.802 -4.848 1.00 90.69 159 LYS A O 1
ATOM 1201 N N . GLU A 1 160 ? -20.205 8.627 -5.030 1.00 89.38 160 GLU A N 1
ATOM 1202 C CA . GLU A 1 160 ? -21.434 8.065 -4.488 1.00 89.38 160 GLU A CA 1
ATOM 1203 C C . GLU A 1 160 ? -21.421 7.969 -2.943 1.00 89.38 160 GLU A C 1
ATOM 1205 O O . GLU A 1 160 ? -22.449 7.643 -2.346 1.00 89.38 160 GLU A O 1
ATOM 1210 N N . ASP A 1 161 ? -20.285 8.247 -2.291 1.00 90.69 161 ASP A N 1
ATOM 1211 C CA . ASP A 1 161 ? -20.139 8.290 -0.833 1.00 90.69 161 ASP A CA 1
ATOM 1212 C C . ASP A 1 161 ? -20.532 9.666 -0.278 1.00 90.69 161 ASP A C 1
ATOM 1214 O O . ASP A 1 161 ? -19.736 10.600 -0.174 1.00 90.69 161 ASP A O 1
ATOM 1218 N N . GLU A 1 162 ? -21.795 9.771 0.122 1.00 92.00 162 GLU A N 1
ATOM 1219 C CA . GLU A 1 162 ? -22.373 10.998 0.673 1.00 92.00 162 GLU A CA 1
ATOM 1220 C C . GLU A 1 162 ? -22.140 11.156 2.188 1.00 92.00 162 GLU A C 1
ATOM 1222 O O . GLU A 1 162 ? -22.515 12.181 2.758 1.00 92.00 162 GLU A O 1
ATOM 1227 N N . VAL A 1 163 ? -21.545 10.168 2.873 1.00 93.75 163 VAL A N 1
ATOM 1228 C CA . VAL A 1 163 ? -21.481 10.131 4.351 1.00 93.75 163 VAL A CA 1
ATOM 1229 C C . VAL A 1 163 ? -20.087 10.385 4.917 1.00 93.75 163 VAL A C 1
ATOM 1231 O O . VAL A 1 163 ? -19.967 10.919 6.024 1.00 93.75 163 VAL A O 1
ATOM 1234 N N . THR A 1 164 ? -19.028 10.071 4.170 1.00 93.50 164 THR A N 1
ATOM 1235 C CA . THR A 1 164 ? -17.647 10.215 4.658 1.00 93.50 164 THR A CA 1
ATOM 1236 C C . THR A 1 164 ? -17.248 11.661 4.892 1.00 93.50 164 THR A C 1
ATOM 1238 O O . THR A 1 164 ? -16.750 11.985 5.971 1.00 93.50 164 THR A O 1
ATOM 1241 N N . ILE A 1 165 ? -17.512 12.555 3.936 1.00 93.50 165 ILE A N 1
ATOM 1242 C CA . ILE A 1 165 ? -17.164 13.975 4.082 1.00 93.50 165 ILE A CA 1
ATOM 1243 C C . ILE A 1 165 ? -17.925 14.605 5.266 1.00 93.50 165 ILE A C 1
ATOM 1245 O O . ILE A 1 165 ? -17.267 15.185 6.135 1.00 93.50 165 ILE A O 1
ATOM 1249 N N . PRO A 1 166 ? -19.261 14.446 5.406 1.00 94.44 166 PRO A N 1
ATOM 1250 C CA . PRO A 1 166 ? -19.972 14.919 6.595 1.00 94.44 166 PRO A CA 1
ATOM 1251 C C . PRO A 1 166 ? -19.448 14.335 7.914 1.00 94.44 166 PRO A C 1
ATOM 1253 O O . PRO A 1 166 ? -19.350 15.067 8.898 1.00 94.44 166 PRO A O 1
ATOM 1256 N N . SER A 1 167 ? -19.080 13.048 7.949 1.00 93.38 167 SER A N 1
ATOM 1257 C CA . SER A 1 167 ? -18.513 12.409 9.150 1.00 93.38 167 SER A CA 1
ATOM 1258 C C . SER A 1 167 ? -17.191 13.056 9.584 1.00 93.38 167 SER A C 1
ATOM 1260 O O . SER A 1 167 ? -16.980 13.312 10.777 1.00 93.38 167 SER A O 1
ATOM 1262 N N . LEU A 1 168 ? -16.313 13.359 8.622 1.00 92.69 168 LEU A N 1
ATOM 1263 C CA . LEU A 1 168 ? -15.036 14.032 8.877 1.00 92.69 168 LEU A CA 1
ATOM 1264 C C . LEU A 1 168 ? -15.243 15.467 9.371 1.00 92.69 168 LEU A C 1
ATOM 1266 O O . LEU A 1 168 ? -14.622 15.882 10.352 1.00 92.69 168 LEU A O 1
ATOM 1270 N N . LEU A 1 169 ? -16.166 16.202 8.744 1.00 91.81 169 LEU A N 1
ATOM 1271 C CA . LEU A 1 169 ? -16.533 17.562 9.148 1.00 91.81 169 LEU A CA 1
ATOM 1272 C C . LEU A 1 169 ? -17.129 17.612 10.557 1.00 91.81 169 LEU A C 1
ATOM 1274 O O . LEU A 1 169 ? -16.795 18.502 11.331 1.00 91.81 169 LEU A O 1
ATOM 1278 N N . ALA A 1 170 ? -17.976 16.645 10.917 1.00 91.50 170 ALA A N 1
ATOM 1279 C CA . ALA A 1 170 ? -18.572 16.574 12.250 1.00 91.50 170 ALA A CA 1
ATOM 1280 C C . ALA A 1 170 ? -17.530 16.321 13.355 1.00 91.50 170 ALA A C 1
ATOM 1282 O O . ALA A 1 170 ? -17.721 16.728 14.506 1.00 91.50 170 ALA A O 1
ATOM 1283 N N . SER A 1 171 ? -16.433 15.647 13.009 1.00 85.88 171 SER A N 1
ATOM 1284 C CA . SER A 1 171 ? -15.368 15.287 13.950 1.00 85.88 171 SER A CA 1
ATOM 1285 C C . SER A 1 171 ? -14.318 16.386 14.092 1.00 85.88 171 SER A C 1
ATOM 1287 O O . SER A 1 171 ? -13.782 16.587 15.185 1.00 85.88 171 SER A O 1
ATOM 1289 N N . SER A 1 172 ? -14.077 17.149 13.026 1.00 82.19 172 SER A N 1
ATOM 1290 C CA . SER A 1 172 ? -13.167 18.288 13.046 1.00 82.19 172 SER A CA 1
ATOM 1291 C C . SER A 1 172 ? -13.852 19.528 13.624 1.00 82.19 172 SER A C 1
ATOM 1293 O O . SER A 1 172 ? -14.670 20.183 12.987 1.00 82.19 172 SER A O 1
ATOM 1295 N N . SER A 1 173 ? -13.487 19.900 14.851 1.00 74.62 173 SER A N 1
ATOM 1296 C CA . SER A 1 173 ? -13.978 21.129 15.497 1.00 74.62 173 SER A CA 1
ATOM 1297 C C . SER A 1 173 ? -13.539 22.422 14.802 1.00 74.62 173 SER A C 1
ATOM 1299 O O . SER A 1 173 ? -14.049 23.486 15.142 1.00 74.62 173 SER A O 1
ATOM 1301 N N . SER A 1 174 ? -12.579 22.345 13.877 1.00 66.94 174 SER A N 1
ATOM 1302 C CA . SER A 1 174 ? -11.984 23.488 13.179 1.00 66.94 174 SER A CA 1
ATOM 1303 C C . SER A 1 174 ? -11.923 23.298 11.662 1.00 66.94 174 SER A C 1
ATOM 1305 O O . SER A 1 174 ? -11.128 23.968 11.005 1.00 66.94 174 SER A O 1
ATOM 1307 N N . ALA A 1 175 ? -12.719 22.389 11.090 1.00 65.31 175 ALA A N 1
ATOM 1308 C CA . ALA A 1 175 ? -12.762 22.216 9.644 1.00 65.31 175 ALA A CA 1
ATOM 1309 C C . ALA A 1 175 ? -13.374 23.456 8.985 1.00 65.31 175 ALA A C 1
ATOM 1311 O O . ALA A 1 175 ? -14.586 23.670 9.025 1.00 65.31 175 ALA A O 1
ATOM 1312 N N . SER A 1 176 ? -12.530 24.262 8.348 1.00 72.50 176 SER A N 1
ATOM 1313 C CA . SER A 1 176 ? -12.956 25.174 7.298 1.00 72.50 176 SER A CA 1
ATOM 1314 C C . SER A 1 176 ? -12.958 24.414 5.974 1.00 72.50 176 SER A C 1
ATOM 1316 O O . SER A 1 176 ? -11.977 23.775 5.602 1.00 72.50 176 SER A O 1
ATOM 1318 N N . LEU A 1 177 ? -14.084 24.466 5.265 1.00 76.75 177 LEU A N 1
ATOM 1319 C CA . LEU A 1 177 ? -14.163 24.015 3.882 1.00 76.75 177 LEU A CA 1
ATOM 1320 C C . LEU A 1 177 ? -13.659 25.149 2.998 1.00 76.75 177 LEU A C 1
ATOM 1322 O O . LEU A 1 177 ? -14.337 26.167 2.854 1.00 76.75 177 LEU A O 1
ATOM 1326 N N . SER A 1 178 ? -12.487 24.975 2.398 1.00 79.31 178 SER A N 1
ATOM 1327 C CA . SER A 1 178 ? -12.094 25.780 1.247 1.00 79.31 178 SER A CA 1
ATOM 1328 C C . SER A 1 178 ? -12.384 24.978 -0.018 1.00 79.31 178 SER A C 1
ATOM 1330 O O . SER A 1 178 ? -11.855 23.887 -0.241 1.00 79.31 178 SER A O 1
ATOM 1332 N N . ASN A 1 179 ? -13.286 25.508 -0.843 1.00 75.12 179 ASN A N 1
ATOM 1333 C CA . ASN A 1 179 ? -13.524 24.955 -2.168 1.00 75.12 179 ASN A CA 1
ATOM 1334 C C . ASN A 1 179 ? -12.371 25.392 -3.066 1.00 75.12 179 ASN A C 1
ATOM 1336 O O . ASN A 1 179 ? -12.132 26.588 -3.247 1.00 75.12 179 ASN A O 1
ATOM 1340 N N . THR A 1 180 ? -11.657 24.424 -3.629 1.00 79.38 180 THR A N 1
ATOM 1341 C CA . THR A 1 180 ? -10.674 24.723 -4.669 1.00 79.38 180 THR A CA 1
ATOM 1342 C C . THR A 1 180 ? -11.395 24.978 -5.997 1.00 79.38 180 THR A C 1
ATOM 1344 O O . THR A 1 180 ? -12.566 24.637 -6.165 1.00 79.38 180 THR A O 1
ATOM 1347 N N . LYS A 1 181 ? -10.709 25.597 -6.965 1.00 80.44 181 LYS A N 1
ATOM 1348 C CA . LYS A 1 181 ? -11.260 25.792 -8.320 1.00 80.44 181 LYS A CA 1
ATOM 1349 C C . LYS A 1 181 ? -11.472 24.468 -9.063 1.00 80.44 181 LYS A C 1
ATOM 1351 O O . LYS A 1 181 ? -12.196 24.443 -10.054 1.00 80.44 181 LYS A O 1
ATOM 1356 N N . GLU A 1 182 ? -10.825 23.395 -8.613 1.00 84.00 182 GLU A N 1
ATOM 1357 C CA . GLU A 1 182 ? -10.993 22.070 -9.185 1.00 84.00 182 GLU A CA 1
ATOM 1358 C C . GLU A 1 182 ? -12.273 21.442 -8.631 1.00 84.00 182 GLU A C 1
ATOM 1360 O O . GLU A 1 182 ? -12.421 21.242 -7.423 1.00 84.00 182 GLU A O 1
ATOM 1365 N N . ALA A 1 183 ? -13.212 21.140 -9.528 1.00 80.19 183 ALA A N 1
ATOM 1366 C CA . ALA A 1 183 ? -14.408 20.402 -9.161 1.00 80.19 183 ALA A CA 1
ATOM 1367 C C . ALA A 1 183 ? -14.010 19.073 -8.488 1.00 80.19 183 ALA A C 1
ATOM 1369 O O . ALA A 1 183 ? -13.055 18.410 -8.899 1.00 80.19 183 ALA A O 1
ATOM 1370 N N . ASP A 1 184 ? -14.752 18.692 -7.450 1.00 87.69 184 ASP A N 1
ATOM 1371 C CA . ASP A 1 184 ? -14.574 17.446 -6.693 1.00 87.69 184 ASP A CA 1
ATOM 1372 C C . ASP A 1 184 ? -13.334 17.378 -5.767 1.00 87.69 184 ASP A C 1
ATOM 1374 O O . ASP A 1 184 ? -13.016 16.294 -5.266 1.00 87.69 184 ASP A O 1
ATOM 1378 N N . VAL A 1 185 ? -12.653 18.505 -5.496 1.00 91.12 185 VAL A N 1
ATOM 1379 C CA . VAL A 1 185 ? -11.574 18.591 -4.489 1.00 91.12 185 VAL A CA 1
ATOM 1380 C C . VAL A 1 185 ? -11.985 19.463 -3.302 1.00 91.12 185 VAL A C 1
ATOM 1382 O O . VAL A 1 185 ? -12.282 20.652 -3.446 1.00 91.12 185 VAL A O 1
ATOM 1385 N N . THR A 1 186 ? -11.939 18.877 -2.107 1.00 90.31 186 THR A N 1
ATOM 1386 C CA . THR A 1 186 ? -12.239 19.539 -0.832 1.00 90.31 186 THR A CA 1
ATOM 1387 C C . THR A 1 186 ? -11.018 19.508 0.076 1.00 90.31 186 THR A C 1
ATOM 1389 O O . THR A 1 186 ? -10.441 18.447 0.282 1.00 90.31 186 THR A O 1
ATOM 1392 N N . CYS A 1 187 ? -10.626 20.640 0.656 1.00 90.25 187 CYS A N 1
ATOM 1393 C CA . CYS A 1 187 ? -9.537 20.679 1.630 1.00 90.25 187 CYS A CA 1
ATOM 1394 C C . CYS A 1 187 ? -10.077 20.685 3.067 1.00 90.25 187 CYS A C 1
ATOM 1396 O O . CYS A 1 187 ? -11.039 21.394 3.359 1.00 90.25 187 CYS A O 1
ATOM 1398 N N . LEU A 1 188 ? -9.429 19.934 3.961 1.00 90.88 188 LEU A N 1
ATOM 1399 C CA . LEU A 1 188 ? -9.671 19.913 5.403 1.00 90.88 188 LEU A CA 1
ATOM 1400 C C . LEU A 1 188 ? -8.349 19.996 6.169 1.00 90.88 188 LEU A C 1
ATOM 1402 O O . LEU A 1 188 ? -7.351 19.417 5.760 1.00 90.88 188 LEU A O 1
ATOM 1406 N N . THR A 1 189 ? -8.361 20.639 7.332 1.00 88.81 189 THR A N 1
ATOM 1407 C CA . THR A 1 189 ? -7.237 20.596 8.279 1.00 88.81 189 THR A CA 1
ATOM 1408 C C . THR A 1 189 ? -7.561 19.621 9.406 1.00 88.81 189 THR A C 1
ATOM 1410 O O . THR A 1 189 ? -8.629 19.718 10.022 1.00 88.81 189 THR A O 1
ATOM 1413 N N . TRP A 1 190 ? -6.643 18.696 9.687 1.00 88.44 190 TRP A N 1
ATOM 1414 C CA . TRP A 1 190 ? -6.758 17.711 10.761 1.00 88.44 190 TRP A CA 1
ATOM 1415 C C . TRP A 1 190 ? -5.816 18.045 11.916 1.00 88.44 190 TRP A C 1
ATOM 1417 O O . TRP A 1 190 ? -4.630 18.312 11.709 1.00 88.44 190 TRP A O 1
ATOM 1427 N N . ASP A 1 191 ? -6.362 18.034 13.132 1.00 85.25 191 ASP A N 1
ATOM 1428 C CA . ASP A 1 191 ? -5.634 18.307 14.371 1.00 85.25 191 ASP A CA 1
ATOM 1429 C C . ASP A 1 191 ? -5.903 17.199 15.399 1.00 85.25 191 ASP A C 1
ATOM 1431 O O . ASP A 1 191 ? -6.992 17.091 15.975 1.00 85.25 191 ASP A O 1
ATOM 1435 N N . THR A 1 192 ? -4.874 16.390 15.642 1.00 75.94 192 THR A N 1
ATOM 1436 C CA . THR A 1 192 ? -4.891 15.228 16.540 1.00 75.94 192 THR A CA 1
ATOM 1437 C C . THR A 1 192 ? -5.198 15.605 17.994 1.00 75.94 192 THR A C 1
ATOM 1439 O O . THR A 1 192 ? -5.784 14.808 18.732 1.00 75.94 192 THR A O 1
ATOM 1442 N N . ALA A 1 193 ? -4.871 16.830 18.429 1.00 68.00 193 ALA A N 1
ATOM 1443 C CA . ALA A 1 193 ? -5.044 17.244 19.825 1.00 68.00 193 ALA A CA 1
ATOM 1444 C C . ALA A 1 193 ? -6.522 17.313 20.250 1.00 68.00 193 ALA A C 1
ATOM 1446 O O . ALA A 1 193 ? -6.844 17.143 21.430 1.00 68.00 193 ALA A O 1
ATOM 1447 N N . THR A 1 194 ? -7.438 17.535 19.301 1.00 59.00 194 THR A N 1
ATOM 1448 C CA . THR A 1 194 ? -8.859 17.739 19.621 1.00 59.00 194 THR A CA 1
ATOM 1449 C C . THR A 1 194 ? -9.674 16.443 19.613 1.00 59.00 194 THR A C 1
ATOM 1451 O O . THR A 1 194 ? -10.653 16.333 20.359 1.00 59.00 194 THR A O 1
ATOM 1454 N N . ALA A 1 195 ? -9.263 15.437 18.835 1.00 56.41 195 ALA A N 1
ATOM 1455 C CA . ALA A 1 195 ? -10.004 14.182 18.689 1.00 56.41 195 ALA A CA 1
ATOM 1456 C C . ALA A 1 195 ? -10.060 13.373 20.001 1.00 56.41 195 ALA A C 1
ATOM 1458 O O . ALA A 1 195 ? -11.121 12.867 20.372 1.00 56.41 195 ALA A O 1
ATOM 1459 N N . MET A 1 196 ? -8.961 13.322 20.764 1.00 55.16 196 MET A N 1
ATOM 1460 C CA . MET A 1 196 ? -8.906 12.546 22.014 1.00 55.16 196 MET A CA 1
ATOM 1461 C C . MET A 1 196 ? -9.517 13.260 23.231 1.00 55.16 196 MET A C 1
ATOM 1463 O O . MET A 1 196 ? -9.952 12.606 24.178 1.00 55.16 196 MET A O 1
ATOM 1467 N N . ALA A 1 197 ? -9.589 14.595 23.229 1.00 56.16 197 ALA A N 1
ATOM 1468 C CA . ALA A 1 197 ? -10.047 15.360 24.393 1.00 56.16 197 ALA A CA 1
ATOM 1469 C C . ALA A 1 197 ? -11.562 15.231 24.663 1.00 56.16 197 ALA A C 1
ATOM 1471 O O . ALA A 1 197 ? -12.007 15.446 25.792 1.00 56.16 197 ALA A O 1
ATOM 1472 N N . LYS A 1 198 ? -12.371 14.858 23.659 1.00 55.97 198 LYS A N 1
ATOM 1473 C CA . LYS A 1 198 ? -13.827 14.681 23.825 1.00 55.97 198 LYS A CA 1
ATOM 1474 C C . LYS A 1 198 ? -14.224 13.351 24.481 1.00 55.97 198 LYS A C 1
ATOM 1476 O O . LYS A 1 198 ? -15.338 13.269 24.991 1.00 55.97 198 LYS A O 1
ATOM 1481 N N . SER A 1 199 ? -13.360 12.329 24.508 1.00 51.38 199 SER A N 1
ATOM 1482 C CA . SER A 1 199 ? -13.722 11.007 25.055 1.00 51.38 199 SER A CA 1
ATOM 1483 C C . SER A 1 199 ? -13.464 10.844 26.558 1.00 51.38 199 SER A C 1
ATOM 1485 O O . SER A 1 199 ? -13.915 9.868 27.149 1.00 51.38 199 SER A O 1
ATOM 1487 N N . THR A 1 200 ? -12.755 11.775 27.199 1.00 49.84 200 THR A N 1
ATOM 1488 C CA . THR A 1 200 ? -12.358 11.691 28.617 1.00 49.84 200 THR A CA 1
ATOM 1489 C C . THR A 1 200 ? -12.900 12.866 29.430 1.00 49.84 200 THR A C 1
ATOM 1491 O O . THR A 1 200 ? -12.166 13.612 30.075 1.00 49.84 200 THR A O 1
ATOM 1494 N N . THR A 1 201 ? -14.224 13.022 29.477 1.00 48.94 201 THR A N 1
ATOM 1495 C CA . THR A 1 201 ? -14.884 13.853 30.499 1.00 48.94 201 THR A CA 1
ATOM 1496 C C . THR A 1 201 ? -14.928 13.125 31.847 1.00 48.94 201 THR A C 1
ATOM 1498 O O . THR A 1 201 ? -16.001 12.830 32.367 1.00 48.94 201 THR A O 1
ATOM 1501 N N . GLU A 1 202 ? -13.772 12.833 32.442 1.00 51.97 202 GLU A N 1
ATOM 1502 C CA . GLU A 1 202 ? -13.689 12.422 33.847 1.00 51.97 202 GLU A CA 1
ATOM 1503 C C . GLU A 1 202 ? -12.808 13.388 34.644 1.00 51.97 202 GLU A C 1
ATOM 1505 O O . GLU A 1 202 ? -11.684 13.725 34.276 1.00 51.97 202 GLU A O 1
ATOM 1510 N N . LYS A 1 203 ? -13.369 13.870 35.759 1.00 53.28 203 LYS A N 1
ATOM 1511 C CA . LYS A 1 203 ? -12.798 14.857 36.685 1.00 53.28 203 LYS A CA 1
ATOM 1512 C C . LYS A 1 203 ? -11.397 14.438 37.150 1.00 53.28 203 LYS A C 1
ATOM 1514 O O . LYS A 1 203 ? -11.292 13.665 38.102 1.00 53.28 203 LYS A O 1
ATOM 1519 N N . LYS A 1 204 ? -10.319 14.996 36.580 1.00 51.53 204 LYS A N 1
ATOM 1520 C CA . LYS A 1 204 ? -8.959 14.772 37.101 1.00 51.53 204 LYS A CA 1
ATOM 1521 C C . LYS A 1 204 ? -8.323 16.014 37.728 1.00 51.53 204 LYS A C 1
ATOM 1523 O O . LYS A 1 204 ? -8.296 17.114 37.187 1.00 51.53 204 LYS A O 1
ATOM 1528 N N . LYS A 1 205 ? -7.860 15.757 38.950 1.00 56.62 205 LYS A N 1
ATOM 1529 C CA . LYS A 1 205 ? -7.189 16.596 39.941 1.00 56.62 205 LYS A CA 1
ATOM 1530 C C . LYS A 1 205 ? -5.877 17.160 39.377 1.00 56.62 205 LYS A C 1
ATOM 1532 O O . LYS A 1 205 ? -5.105 16.439 38.760 1.00 56.62 205 LYS A O 1
ATOM 1537 N N . LYS A 1 206 ? -5.646 18.452 39.620 1.00 49.91 206 LYS A N 1
ATOM 1538 C CA . LYS A 1 206 ? -4.533 19.274 39.120 1.00 49.91 206 LYS A CA 1
ATOM 1539 C C . LYS A 1 206 ? -3.177 18.762 39.648 1.00 49.91 206 LYS A C 1
ATOM 1541 O O . LYS A 1 206 ? -2.806 19.081 40.774 1.00 49.91 206 LYS A O 1
ATOM 1546 N N . THR A 1 207 ? -2.448 17.977 38.859 1.00 50.75 207 THR A N 1
ATOM 1547 C CA . THR A 1 207 ? -1.025 17.658 39.083 1.00 50.75 207 THR A CA 1
ATOM 1548 C C . THR A 1 207 ? -0.190 18.337 38.004 1.00 50.75 207 THR A C 1
ATOM 1550 O O . THR A 1 207 ? -0.370 18.077 36.820 1.00 50.75 207 THR A O 1
ATOM 1553 N N . SER A 1 208 ? 0.678 19.257 38.422 1.00 47.94 208 SER A N 1
ATOM 1554 C CA . SER A 1 208 ? 1.569 20.041 37.567 1.00 47.94 208 SER A CA 1
ATOM 1555 C C . SER A 1 208 ? 2.856 19.264 37.286 1.00 47.94 208 SER A C 1
ATOM 1557 O O . SER A 1 208 ? 3.746 19.221 38.134 1.00 47.94 208 SER A O 1
ATOM 1559 N N . CYS A 1 209 ? 2.960 18.662 36.108 1.00 37.66 209 CYS A N 1
ATOM 1560 C CA . CYS A 1 209 ? 4.207 18.133 35.562 1.00 37.66 209 CYS A CA 1
ATOM 1561 C C . CYS A 1 209 ? 4.544 18.901 34.276 1.00 37.66 209 CYS A C 1
ATOM 1563 O O . CYS A 1 209 ? 3.665 19.185 33.466 1.00 37.66 209 CYS A O 1
ATOM 1565 N N . SER A 1 210 ? 5.807 19.311 34.155 1.00 44.81 210 SER A N 1
ATOM 1566 C CA . SER A 1 210 ? 6.359 20.142 33.084 1.00 44.81 210 SER A CA 1
ATOM 1567 C C . SER A 1 210 ? 6.335 19.401 31.745 1.00 44.81 210 SER A C 1
ATOM 1569 O O . SER A 1 210 ? 7.191 18.558 31.492 1.00 44.81 210 SER A O 1
ATOM 1571 N N . SER A 1 211 ? 5.342 19.703 30.912 1.00 48.28 211 SER A N 1
ATOM 1572 C CA . SER A 1 211 ? 5.197 19.183 29.553 1.00 48.28 211 SER A CA 1
ATOM 1573 C C . SER A 1 211 ? 6.225 19.822 28.619 1.00 48.28 211 SER A C 1
ATOM 1575 O O . SER A 1 211 ? 6.251 21.048 28.477 1.00 48.28 211 SER A O 1
ATOM 1577 N N . SER A 1 212 ? 7.042 18.999 27.964 1.00 54.19 212 SER A N 1
ATOM 1578 C CA . SER A 1 212 ? 7.737 19.374 26.733 1.00 54.19 212 SER A CA 1
ATOM 1579 C C . SER A 1 212 ? 6.708 19.903 25.729 1.00 54.19 212 SER A C 1
ATOM 1581 O O . SER A 1 212 ? 5.604 19.371 25.605 1.00 54.19 212 SER A O 1
ATOM 1583 N N . SER A 1 213 ? 7.028 21.004 25.055 1.00 57.84 213 SER A N 1
ATOM 1584 C CA . SER A 1 213 ? 6.163 21.629 24.058 1.00 57.84 213 SER A CA 1
ATOM 1585 C C . SER A 1 213 ? 6.075 20.739 22.816 1.00 57.84 213 SER A C 1
ATOM 1587 O O . SER A 1 213 ? 6.829 20.933 21.865 1.00 57.84 213 SER A O 1
ATOM 1589 N N . ALA A 1 214 ? 5.194 19.738 22.836 1.00 63.72 214 ALA A N 1
ATOM 1590 C CA . ALA A 1 214 ? 4.834 18.989 21.642 1.00 63.72 214 ALA A CA 1
ATOM 1591 C C . ALA A 1 214 ? 4.262 19.987 20.626 1.00 63.72 214 ALA A C 1
ATOM 1593 O O . ALA A 1 214 ? 3.244 20.634 20.880 1.00 63.72 214 ALA A O 1
ATOM 1594 N N . SER A 1 215 ? 4.964 20.189 19.513 1.00 70.94 215 SER A N 1
ATOM 1595 C CA . SER A 1 215 ? 4.482 21.031 18.428 1.00 70.94 215 SER A CA 1
ATOM 1596 C C . SER A 1 215 ? 3.226 20.385 17.853 1.00 70.94 215 SER A C 1
ATOM 1598 O O . SER A 1 215 ? 3.298 19.298 17.278 1.00 70.94 215 SER A O 1
ATOM 1600 N N . ASN A 1 216 ? 2.074 21.039 18.023 1.00 74.44 216 ASN A N 1
ATOM 1601 C CA . ASN A 1 216 ? 0.828 20.641 17.373 1.00 74.44 216 ASN A CA 1
ATOM 1602 C C . ASN A 1 216 ? 1.020 20.749 15.859 1.00 74.44 216 ASN A C 1
ATOM 1604 O O . ASN A 1 216 ? 0.867 21.821 15.271 1.00 74.44 216 ASN A O 1
ATOM 1608 N N . THR A 1 217 ? 1.414 19.638 15.249 1.00 81.19 217 THR A N 1
ATOM 1609 C CA . THR A 1 217 ? 1.641 19.551 13.811 1.00 81.19 217 THR A CA 1
ATOM 1610 C C . THR A 1 217 ? 0.280 19.329 13.173 1.00 81.19 217 THR A C 1
ATOM 1612 O O . THR A 1 217 ? -0.367 18.312 13.419 1.00 81.19 217 THR A O 1
ATOM 1615 N N . LYS A 1 218 ? -0.196 20.322 12.423 1.00 89.94 218 LYS A N 1
ATOM 1616 C CA . LYS A 1 218 ? -1.462 20.236 11.692 1.00 89.94 218 LYS A CA 1
ATOM 1617 C C . LYS A 1 218 ? -1.211 19.525 10.368 1.00 89.94 218 LYS A C 1
ATOM 1619 O O . LYS A 1 218 ? -0.296 19.907 9.646 1.00 89.94 218 LYS A O 1
ATOM 1624 N N . MET A 1 219 ? -2.038 18.536 10.048 1.00 94.38 219 MET A N 1
ATOM 1625 C CA . MET A 1 219 ? -1.994 17.842 8.762 1.00 94.38 219 MET A CA 1
ATOM 1626 C C . MET A 1 219 ? -3.062 18.421 7.833 1.00 94.38 219 MET A C 1
ATOM 1628 O O . MET A 1 219 ? -4.224 18.559 8.225 1.00 94.38 219 MET A O 1
ATOM 1632 N N . SER A 1 220 ? -2.689 18.740 6.597 1.00 94.38 220 SER A N 1
ATOM 1633 C CA . SER A 1 220 ? -3.639 19.104 5.546 1.00 94.38 220 SER A CA 1
ATOM 1634 C C . SER A 1 220 ? -4.137 17.852 4.824 1.00 94.38 220 SER A C 1
ATOM 1636 O O . SER A 1 220 ? -3.339 17.036 4.363 1.00 94.38 220 SER A O 1
ATOM 1638 N N . ILE A 1 221 ? -5.456 17.701 4.717 1.00 95.25 221 ILE A N 1
ATOM 1639 C CA . ILE A 1 221 ? -6.127 16.610 4.012 1.00 95.25 221 ILE A CA 1
ATOM 1640 C C . ILE A 1 221 ? -6.820 17.169 2.771 1.00 95.25 221 ILE A C 1
ATOM 1642 O O . ILE A 1 221 ? -7.753 17.964 2.869 1.00 95.25 221 ILE A O 1
ATOM 1646 N N . LEU A 1 222 ? -6.426 16.679 1.601 1.00 95.44 222 LEU A N 1
ATOM 1647 C CA . LEU A 1 222 ? -7.136 16.890 0.346 1.00 95.44 222 LEU A CA 1
ATOM 1648 C C . LEU A 1 222 ? -8.058 15.710 0.071 1.00 95.44 222 LEU A C 1
ATOM 1650 O O . LEU A 1 222 ? -7.602 14.591 -0.124 1.00 95.44 222 LEU A O 1
ATOM 1654 N N . ILE A 1 223 ? -9.359 15.946 0.024 1.00 95.38 223 ILE A N 1
ATOM 1655 C CA . ILE A 1 223 ? -10.349 14.937 -0.331 1.00 95.38 223 ILE A CA 1
ATOM 1656 C C . ILE A 1 223 ? -10.644 15.047 -1.824 1.00 95.38 223 ILE A C 1
ATOM 1658 O O . ILE A 1 223 ? -11.155 16.075 -2.270 1.00 95.38 223 ILE A O 1
ATOM 1662 N N . LYS A 1 224 ? -10.361 13.985 -2.583 1.00 95.19 224 LYS A N 1
ATOM 1663 C CA . LYS A 1 224 ? -10.772 13.847 -3.985 1.00 95.19 224 LYS A CA 1
ATOM 1664 C C . LYS A 1 224 ? -11.941 12.876 -4.071 1.00 95.19 224 LYS A C 1
ATOM 1666 O O . LYS A 1 224 ? -11.809 11.715 -3.685 1.00 95.19 224 LYS A O 1
ATOM 1671 N N . SER A 1 225 ? -13.059 13.342 -4.621 1.00 94.38 225 SER A N 1
ATOM 1672 C CA . SER A 1 225 ? -14.175 12.461 -4.976 1.00 94.38 225 SER A CA 1
ATOM 1673 C C . SER A 1 225 ? -13.983 11.921 -6.392 1.00 94.38 225 SER A C 1
ATOM 1675 O O . SER A 1 225 ? -13.765 12.698 -7.322 1.00 94.38 225 SER A O 1
ATOM 1677 N N . ILE A 1 226 ? -14.059 10.602 -6.569 1.00 91.69 226 ILE A N 1
ATOM 1678 C CA . ILE A 1 226 ? -13.893 9.935 -7.869 1.00 91.69 226 ILE A CA 1
ATOM 1679 C C . ILE A 1 226 ? -15.154 9.145 -8.203 1.00 91.69 226 ILE A C 1
ATOM 1681 O O . ILE A 1 226 ? -15.699 8.445 -7.353 1.00 91.69 226 ILE A O 1
ATOM 1685 N N . SER A 1 227 ? -15.625 9.238 -9.447 1.00 89.62 227 SER A N 1
ATOM 1686 C CA . SER A 1 227 ? -16.754 8.425 -9.899 1.00 89.62 227 SER A CA 1
ATOM 1687 C C . SER A 1 227 ? -16.322 6.980 -10.133 1.00 89.62 227 SER A C 1
ATOM 1689 O O . SER A 1 227 ? -15.301 6.731 -10.782 1.00 89.62 227 SER A O 1
ATOM 1691 N N . SER A 1 228 ? -17.128 6.035 -9.652 1.00 84.31 228 SER A N 1
ATOM 1692 C CA . SER A 1 228 ? -16.903 4.594 -9.824 1.00 84.31 228 SER A CA 1
ATOM 1693 C C . SER A 1 228 ? -16.659 4.175 -11.284 1.00 84.31 228 SER A C 1
ATOM 1695 O O . SER A 1 228 ? -15.792 3.348 -11.543 1.00 84.31 228 SER A O 1
ATOM 1697 N N . SER A 1 229 ? -17.325 4.807 -12.256 1.00 85.50 229 SER A N 1
ATOM 1698 C CA . SER A 1 229 ? -17.143 4.502 -13.685 1.00 85.50 229 SER A CA 1
ATOM 1699 C C . SER A 1 229 ? -15.798 4.957 -14.266 1.00 85.50 229 SER A C 1
ATOM 1701 O O . SER A 1 229 ? -15.438 4.558 -15.367 1.00 85.50 229 SER A O 1
ATOM 1703 N N . SER A 1 230 ? -15.078 5.838 -13.567 1.00 86.19 230 SER A N 1
ATOM 1704 C CA . SER A 1 230 ? -13.798 6.410 -14.014 1.00 86.19 230 SER A CA 1
ATOM 1705 C C . SER A 1 230 ? -12.576 5.777 -13.347 1.00 86.19 230 SER A C 1
ATOM 1707 O O . SER A 1 230 ? -11.445 6.127 -13.677 1.00 86.19 230 SER A O 1
ATOM 1709 N N . CYS A 1 231 ? -12.794 4.871 -12.393 1.00 89.25 231 CYS A N 1
ATOM 1710 C CA . CYS A 1 231 ? -11.747 4.290 -11.570 1.00 89.25 231 CYS A CA 1
ATOM 1711 C C . CYS A 1 231 ? -12.033 2.809 -11.337 1.00 89.25 231 CYS A C 1
ATOM 1713 O O . CYS A 1 231 ? -12.765 2.453 -10.411 1.00 89.25 231 CYS A O 1
ATOM 1715 N N . ALA A 1 232 ? -11.431 1.952 -12.162 1.00 89.56 232 ALA A N 1
ATOM 1716 C CA . ALA A 1 232 ? -11.599 0.509 -12.043 1.00 89.56 232 ALA A CA 1
ATOM 1717 C C . ALA A 1 232 ? -10.805 -0.061 -10.856 1.00 89.56 232 ALA A C 1
ATOM 1719 O O . ALA A 1 232 ? -11.229 -1.039 -10.244 1.00 89.56 232 ALA A O 1
ATOM 1720 N N . GLY A 1 233 ? -9.698 0.579 -10.458 1.00 90.50 233 GLY A N 1
ATOM 1721 C CA . GLY A 1 233 ? -8.910 0.110 -9.320 1.00 90.50 233 GLY A CA 1
ATOM 1722 C C . GLY A 1 233 ? -7.966 1.130 -8.692 1.00 90.50 233 GLY A C 1
ATOM 1723 O O . GLY A 1 233 ? -7.996 2.330 -8.962 1.00 90.50 233 GLY A O 1
ATOM 1724 N N . SER A 1 234 ? -7.117 0.642 -7.788 1.00 94.38 234 SER A N 1
ATOM 1725 C CA . SER A 1 234 ? -6.211 1.474 -6.988 1.00 94.38 234 SER A CA 1
ATOM 1726 C C . SER A 1 234 ? -5.155 2.208 -7.820 1.00 94.38 234 SER A C 1
ATOM 1728 O O . SER A 1 234 ? -4.760 3.317 -7.457 1.00 94.38 234 SER A O 1
ATOM 1730 N N . ALA A 1 235 ? -4.719 1.645 -8.949 1.00 95.06 235 ALA A N 1
ATOM 1731 C CA . ALA A 1 235 ? -3.775 2.312 -9.839 1.00 95.06 235 ALA A CA 1
ATOM 1732 C C . ALA A 1 235 ? -4.450 3.418 -10.675 1.00 95.06 235 ALA A C 1
ATOM 1734 O O . ALA A 1 235 ? -3.846 4.475 -10.865 1.00 95.06 235 ALA A O 1
ATOM 1735 N N . ASP A 1 236 ? -5.710 3.234 -11.102 1.00 93.00 236 ASP A N 1
ATOM 1736 C CA . ASP A 1 236 ? -6.513 4.315 -11.705 1.00 93.00 236 ASP A CA 1
ATOM 1737 C C . ASP A 1 236 ? -6.714 5.468 -10.721 1.00 93.00 236 ASP A C 1
ATOM 1739 O O . ASP A 1 236 ? -6.543 6.632 -11.087 1.00 93.00 236 ASP A O 1
ATOM 1743 N N . ALA A 1 237 ? -7.032 5.143 -9.463 1.00 93.94 237 ALA A N 1
ATOM 1744 C CA . ALA A 1 237 ? -7.212 6.133 -8.410 1.00 93.94 237 ALA A CA 1
ATOM 1745 C C . ALA A 1 237 ? -5.953 7.000 -8.253 1.00 93.94 237 ALA A C 1
ATOM 1747 O O . ALA A 1 237 ? -6.053 8.226 -8.278 1.00 93.94 237 ALA A O 1
ATOM 1748 N N . LEU A 1 238 ? -4.763 6.385 -8.189 1.00 95.75 238 LEU A N 1
ATOM 1749 C CA . LEU A 1 238 ? -3.492 7.119 -8.145 1.00 95.75 238 LEU A CA 1
ATOM 1750 C C . LEU A 1 238 ? -3.246 7.970 -9.391 1.00 95.75 238 LEU A C 1
ATOM 1752 O O . LEU A 1 238 ? -2.825 9.119 -9.264 1.00 95.75 238 LEU A O 1
ATOM 1756 N N . ARG A 1 239 ? -3.533 7.443 -10.588 1.00 95.25 239 ARG A N 1
ATOM 1757 C CA . ARG A 1 239 ? -3.425 8.218 -11.834 1.00 95.25 239 ARG A CA 1
ATOM 1758 C C . ARG A 1 239 ? -4.329 9.445 -11.820 1.00 95.25 239 ARG A C 1
ATOM 1760 O O . ARG A 1 239 ? -3.909 10.514 -12.240 1.00 95.25 239 ARG A O 1
ATOM 1767 N N . SER A 1 240 ? -5.550 9.311 -11.311 1.00 94.62 240 SER A N 1
ATOM 1768 C CA . SER A 1 240 ? -6.523 10.409 -11.282 1.00 94.62 240 SER A CA 1
ATOM 1769 C C . SER A 1 240 ? -6.138 11.561 -10.345 1.00 94.62 240 SER A C 1
ATOM 1771 O O . SER A 1 240 ? -6.673 12.659 -10.492 1.00 94.62 240 SER A O 1
ATOM 1773 N N . ILE A 1 241 ? -5.237 11.318 -9.384 1.00 95.69 241 ILE A N 1
ATOM 1774 C CA . ILE A 1 241 ? -4.750 12.328 -8.436 1.00 95.69 241 ILE A CA 1
ATOM 1775 C C . ILE A 1 241 ? -3.294 12.722 -8.685 1.00 95.69 241 ILE A C 1
ATOM 1777 O O . ILE A 1 241 ? -2.737 13.483 -7.897 1.00 95.69 241 ILE A O 1
ATOM 1781 N N . SER A 1 242 ? -2.649 12.224 -9.744 1.00 95.94 242 SER A N 1
ATOM 1782 C CA . SER A 1 242 ? -1.208 12.423 -9.942 1.00 95.94 242 SER A CA 1
ATOM 1783 C C . SER A 1 242 ? -0.817 13.898 -10.060 1.00 95.94 242 SER A C 1
ATOM 1785 O O . SER A 1 242 ? 0.293 14.259 -9.690 1.00 95.94 242 SER A O 1
ATOM 1787 N N . HIS A 1 243 ? -1.719 14.763 -10.537 1.00 94.62 243 HIS A N 1
ATOM 1788 C CA . HIS A 1 243 ? -1.512 16.217 -10.618 1.00 94.62 243 HIS A CA 1
ATOM 1789 C C . HIS A 1 243 ? -1.644 16.942 -9.268 1.00 94.62 243 HIS A C 1
ATOM 1791 O O . HIS A 1 243 ? -1.165 18.069 -9.119 1.00 94.62 243 HIS A O 1
ATOM 1797 N N . LEU A 1 244 ? -2.290 16.313 -8.283 1.00 95.12 244 LEU A N 1
ATOM 1798 C CA . LEU A 1 244 ? -2.424 16.833 -6.917 1.00 95.12 244 LEU A CA 1
ATOM 1799 C C . LEU A 1 244 ? -1.199 16.506 -6.057 1.00 95.12 244 LEU A C 1
ATOM 1801 O O . LEU A 1 244 ? -0.956 17.167 -5.046 1.00 95.12 244 LEU A O 1
ATOM 1805 N N . LEU A 1 245 ? -0.444 15.479 -6.448 1.00 95.62 245 LEU A N 1
ATOM 1806 C CA . LEU A 1 245 ? 0.733 15.006 -5.735 1.00 95.62 245 LEU A CA 1
ATOM 1807 C C . LEU A 1 245 ? 1.970 15.811 -6.162 1.00 95.62 245 LEU A C 1
ATOM 1809 O O . LEU A 1 245 ? 2.144 16.075 -7.354 1.00 95.62 245 LEU A O 1
ATOM 1813 N N . PRO A 1 246 ? 2.855 16.209 -5.231 1.00 94.88 246 PRO A N 1
ATOM 1814 C CA . PRO A 1 246 ? 4.113 16.831 -5.614 1.00 94.88 246 PRO A CA 1
ATOM 1815 C C . PRO A 1 246 ? 4.990 15.830 -6.367 1.00 94.88 246 PRO A C 1
ATOM 1817 O O . PRO A 1 246 ? 5.128 14.672 -5.976 1.00 94.88 246 PRO A O 1
ATOM 1820 N N . SER A 1 247 ? 5.602 16.284 -7.458 1.00 91.56 247 SER A N 1
ATOM 1821 C CA . SER A 1 247 ? 6.316 15.421 -8.405 1.00 91.56 247 SER A CA 1
ATOM 1822 C C . SER A 1 247 ? 7.559 14.739 -7.826 1.00 91.56 247 SER A C 1
ATOM 1824 O O . SER A 1 247 ? 8.070 13.808 -8.444 1.00 91.56 247 SER A O 1
ATOM 1826 N N . GLN A 1 248 ? 8.073 15.221 -6.690 1.00 93.12 248 GLN A N 1
ATOM 1827 C CA . GLN A 1 248 ? 9.255 14.674 -6.015 1.00 93.12 248 GLN A CA 1
ATOM 1828 C C . GLN A 1 248 ? 8.922 13.899 -4.734 1.00 93.12 248 GLN A C 1
ATOM 1830 O O . GLN A 1 248 ? 9.810 13.264 -4.168 1.00 93.12 248 GLN A O 1
ATOM 1835 N N . SER A 1 249 ? 7.668 13.930 -4.278 1.00 95.69 249 SER A N 1
ATOM 1836 C CA . SER A 1 249 ? 7.264 13.264 -3.043 1.00 95.69 249 SER A CA 1
ATOM 1837 C C . SER A 1 249 ? 7.111 11.763 -3.237 1.00 95.69 249 SER A C 1
ATOM 1839 O O . SER A 1 249 ? 6.509 11.294 -4.205 1.00 95.69 249 SER A O 1
ATOM 1841 N N . ASN A 1 250 ? 7.585 11.002 -2.259 1.00 97.06 250 ASN A N 1
ATOM 1842 C CA . ASN A 1 250 ? 7.233 9.598 -2.118 1.00 97.06 250 ASN A CA 1
ATOM 1843 C C . ASN A 1 250 ? 5.773 9.472 -1.680 1.00 97.06 250 ASN A C 1
ATOM 1845 O O . ASN A 1 250 ? 5.270 10.274 -0.889 1.00 97.06 250 ASN A O 1
ATOM 1849 N N . ILE A 1 251 ? 5.092 8.440 -2.163 1.00 97.88 251 ILE A N 1
ATOM 1850 C CA . ILE A 1 251 ? 3.667 8.246 -1.908 1.00 97.88 251 ILE A CA 1
ATOM 1851 C C . ILE A 1 251 ? 3.468 7.069 -0.972 1.00 97.88 251 ILE A C 1
ATOM 1853 O O . ILE A 1 251 ? 3.818 5.944 -1.314 1.00 97.88 251 ILE A O 1
ATOM 1857 N N . VAL A 1 252 ? 2.864 7.305 0.188 1.00 98.12 252 VAL A N 1
ATOM 1858 C CA . VAL A 1 252 ? 2.483 6.239 1.120 1.00 98.12 252 VAL A CA 1
ATOM 1859 C C . VAL A 1 252 ? 1.016 5.908 0.900 1.00 98.12 252 VAL A C 1
ATOM 1861 O O . VAL A 1 252 ? 0.128 6.592 1.398 1.00 98.12 252 VAL A O 1
ATOM 1864 N N . THR A 1 253 ? 0.760 4.870 0.114 1.00 97.62 253 THR A N 1
ATOM 1865 C CA . THR A 1 253 ? -0.594 4.369 -0.142 1.00 97.62 253 THR A CA 1
ATOM 1866 C C . THR A 1 253 ? -1.083 3.540 1.039 1.00 97.62 253 THR A C 1
ATOM 1868 O O . THR A 1 253 ? -0.361 2.667 1.518 1.00 97.62 253 THR A O 1
ATOM 1871 N N . ILE A 1 254 ? -2.290 3.829 1.526 1.00 97.31 254 ILE A N 1
ATOM 1872 C CA . ILE A 1 254 ? -2.889 3.175 2.692 1.00 97.31 254 ILE A CA 1
ATOM 1873 C C . ILE A 1 254 ? -4.352 2.842 2.372 1.00 97.31 254 ILE A C 1
ATOM 1875 O O . ILE A 1 254 ? -5.079 3.720 1.901 1.00 97.31 254 ILE A O 1
ATOM 1879 N N . PRO A 1 255 ? -4.836 1.615 2.617 1.00 96.00 255 PRO A N 1
ATOM 1880 C CA . PRO A 1 255 ? -6.241 1.311 2.407 1.00 96.00 255 PRO A CA 1
ATOM 1881 C C . PRO A 1 255 ? -7.095 1.953 3.513 1.00 96.00 255 PRO A C 1
ATOM 1883 O O . PRO A 1 255 ? -6.694 2.010 4.675 1.00 96.00 255 PRO A O 1
ATOM 1886 N N . GLY A 1 256 ? -8.286 2.453 3.173 1.00 93.94 256 GLY A N 1
ATOM 1887 C CA . GLY A 1 256 ? -9.157 3.151 4.134 1.00 93.94 256 GLY A CA 1
ATOM 1888 C C . GLY A 1 256 ? -9.686 2.2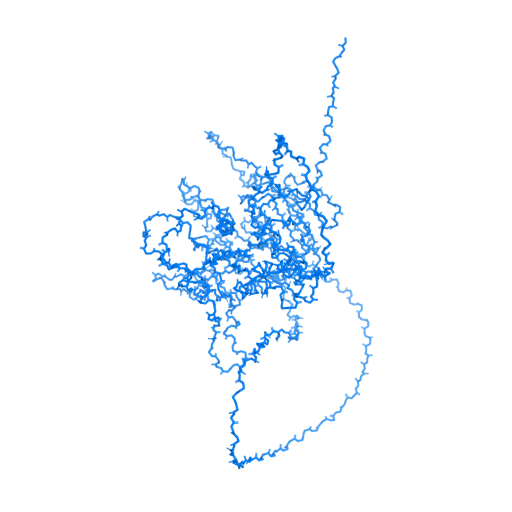67 5.274 1.00 93.94 256 GLY A C 1
ATOM 1889 O O . GLY A 1 256 ? -10.156 2.782 6.287 1.00 93.94 256 GLY A O 1
ATOM 1890 N N . ASP A 1 257 ? -9.599 0.944 5.121 1.00 92.44 257 ASP A N 1
ATOM 1891 C CA . ASP A 1 257 ? -9.962 -0.068 6.119 1.00 92.44 257 ASP A CA 1
ATOM 1892 C C . ASP A 1 257 ? -8.779 -0.525 6.988 1.00 92.44 257 ASP A C 1
ATOM 1894 O O . ASP A 1 257 ? -8.878 -1.521 7.710 1.00 92.44 257 ASP A O 1
ATOM 1898 N N . PHE A 1 258 ? -7.651 0.181 6.920 1.00 94.44 258 PHE A N 1
ATOM 1899 C CA . PHE A 1 258 ? -6.479 -0.143 7.711 1.00 94.44 258 PHE A CA 1
ATOM 1900 C C . PHE A 1 258 ? -6.651 0.269 9.172 1.00 94.44 258 PHE A C 1
ATOM 1902 O O . PHE A 1 258 ? -6.984 1.413 9.485 1.00 94.44 258 PHE A O 1
ATOM 1909 N N . VAL A 1 259 ? -6.405 -0.676 10.075 1.00 91.38 259 VAL A N 1
ATOM 1910 C CA . VAL A 1 259 ? -6.602 -0.507 11.510 1.00 91.38 259 VAL A CA 1
ATOM 1911 C C . VAL A 1 259 ? -5.268 -0.620 12.223 1.00 91.38 259 VAL A C 1
ATOM 1913 O O . VAL A 1 259 ? -4.576 -1.634 12.132 1.00 91.38 259 VAL A O 1
ATOM 1916 N N . PHE A 1 260 ? -4.986 0.399 13.026 1.00 88.88 260 PHE A N 1
ATOM 1917 C CA . PHE A 1 260 ? -3.915 0.402 14.005 1.00 88.88 260 PHE A CA 1
ATOM 1918 C C . PHE A 1 260 ? -4.499 0.445 15.415 1.00 88.88 260 PHE A C 1
ATOM 1920 O O . PHE A 1 260 ? -5.245 1.358 15.778 1.00 88.88 260 PHE A O 1
ATOM 1927 N N . LEU A 1 261 ? -4.147 -0.552 16.214 1.00 81.19 261 LEU A N 1
ATOM 1928 C CA . LEU A 1 261 ? -4.537 -0.716 17.614 1.00 81.19 261 LEU A CA 1
ATOM 1929 C C . LEU A 1 261 ? -3.328 -0.560 18.560 1.00 81.19 261 LEU A C 1
ATOM 1931 O O . LEU A 1 261 ? -3.479 -0.716 19.768 1.00 81.19 261 LEU A O 1
ATOM 1935 N N . GLY A 1 262 ? -2.138 -0.281 18.005 1.00 66.06 262 GLY A N 1
ATOM 1936 C CA . GLY A 1 262 ? -0.840 -0.276 18.685 1.00 66.06 262 GLY A CA 1
ATOM 1937 C C . GLY A 1 262 ? -0.472 1.054 19.335 1.00 66.06 262 GLY A C 1
ATOM 1938 O O . GLY A 1 262 ? -0.516 2.098 18.692 1.00 66.06 262 GLY A O 1
ATOM 1939 N N . GLY A 1 263 ? -0.106 0.984 20.619 1.00 54.12 263 GLY A N 1
ATOM 1940 C CA . GLY A 1 263 ? 0.182 2.102 21.523 1.00 54.12 263 GLY A CA 1
ATOM 1941 C C . GLY A 1 263 ? 0.642 1.610 22.904 1.00 54.12 263 GLY A C 1
ATOM 1942 O O . GLY A 1 263 ? -0.017 1.929 23.897 1.00 54.12 263 GLY A O 1
ATOM 1943 N N . GLN A 1 264 ? 1.669 0.757 23.009 1.00 40.34 264 GLN A N 1
ATOM 1944 C CA . GLN A 1 264 ? 2.187 0.297 24.300 1.00 40.34 264 GLN A CA 1
ATOM 1945 C C . GLN A 1 264 ? 2.992 1.387 25.008 1.00 40.34 264 GLN A C 1
ATOM 1947 O O . GLN A 1 264 ? 4.143 1.654 24.694 1.00 40.34 264 GLN A O 1
ATOM 1952 N N . ASN A 1 265 ? 2.451 1.874 26.122 1.00 42.34 265 ASN A N 1
ATOM 1953 C CA . ASN A 1 265 ? 3.294 2.360 27.212 1.00 42.34 265 ASN A CA 1
ATOM 1954 C C . ASN A 1 265 ? 3.782 1.152 28.025 1.00 42.34 265 ASN A C 1
ATOM 1956 O O . ASN A 1 265 ? 3.260 0.878 29.110 1.00 42.34 265 ASN A O 1
ATOM 1960 N N . LYS A 1 266 ? 4.763 0.397 27.519 1.00 42.88 266 LYS A N 1
ATOM 1961 C CA . LYS A 1 266 ? 5.506 -0.556 28.360 1.00 42.88 266 LYS A CA 1
ATOM 1962 C C . LYS A 1 266 ? 6.524 0.227 29.197 1.00 42.88 266 LYS A C 1
ATOM 1964 O O . LYS A 1 266 ? 7.673 0.340 28.820 1.00 42.88 266 LYS A O 1
ATOM 1969 N N . GLY A 1 267 ? 6.075 0.752 30.340 1.00 48.47 267 GLY A N 1
ATOM 1970 C CA . GLY A 1 267 ? 6.908 1.203 31.466 1.00 48.47 267 GLY A CA 1
ATOM 1971 C C . GLY A 1 267 ? 8.031 2.204 31.151 1.00 48.47 267 GLY A C 1
ATOM 1972 O O . GLY A 1 267 ? 9.104 1.802 30.745 1.00 48.47 267 GLY A O 1
ATOM 1973 N N . ASN A 1 268 ? 7.837 3.486 31.478 1.00 53.56 268 ASN A N 1
ATOM 1974 C CA . ASN A 1 268 ? 8.797 4.609 31.380 1.00 53.56 268 ASN A CA 1
ATOM 1975 C C . ASN A 1 268 ? 9.481 4.874 30.018 1.00 53.56 268 ASN A C 1
ATOM 1977 O O . ASN A 1 268 ? 9.868 6.016 29.792 1.00 53.56 268 ASN A O 1
ATOM 1981 N N . GLU A 1 269 ? 9.596 3.904 29.115 1.00 54.66 269 GLU A N 1
ATOM 1982 C CA . GLU A 1 269 ? 9.910 4.116 27.705 1.00 54.66 269 GLU A CA 1
ATOM 1983 C C . GLU A 1 269 ? 8.588 4.139 26.933 1.00 54.66 269 GLU A C 1
ATOM 1985 O O . GLU A 1 269 ? 7.910 3.124 26.768 1.00 54.66 269 GLU A O 1
ATOM 1990 N N . GLU A 1 270 ? 8.171 5.339 26.526 1.00 48.81 270 GLU A N 1
ATOM 1991 C CA . GLU A 1 270 ? 7.074 5.524 25.577 1.00 48.81 270 GLU A CA 1
ATOM 1992 C C . GLU A 1 270 ? 7.500 4.926 24.235 1.00 48.81 270 GLU A C 1
ATOM 1994 O O . GLU A 1 270 ? 8.163 5.574 23.425 1.00 48.81 270 GLU A O 1
ATOM 1999 N N . VAL A 1 271 ? 7.153 3.662 23.999 1.00 48.28 271 VAL A N 1
ATOM 2000 C CA . VAL A 1 271 ? 7.242 3.087 22.661 1.00 48.28 271 VAL A CA 1
ATOM 2001 C C . VAL A 1 271 ? 6.034 3.618 21.888 1.00 48.28 271 VAL A C 1
ATOM 2003 O O . VAL A 1 271 ? 4.890 3.227 22.117 1.00 48.28 271 VAL A O 1
ATOM 2006 N N . GLU A 1 272 ? 6.272 4.601 21.019 1.00 50.88 272 GLU A N 1
ATOM 2007 C CA . GLU A 1 272 ? 5.254 5.250 20.180 1.00 50.88 272 GLU A CA 1
ATOM 2008 C C . GLU A 1 272 ? 4.711 4.283 19.099 1.00 50.88 272 GLU A C 1
ATOM 2010 O O . GLU A 1 272 ? 4.982 4.429 17.915 1.00 50.88 272 GLU A O 1
ATOM 2015 N N . ASP A 1 273 ? 3.945 3.268 19.489 1.00 62.66 273 ASP A N 1
ATOM 2016 C CA . ASP A 1 273 ? 3.722 2.033 18.713 1.00 62.66 273 ASP A CA 1
ATOM 2017 C C . ASP A 1 273 ? 2.953 2.136 17.377 1.00 62.66 273 ASP A C 1
ATOM 2019 O O . ASP A 1 273 ? 3.105 1.261 16.530 1.00 62.66 273 ASP A O 1
ATOM 2023 N N . GLY A 1 274 ? 2.129 3.160 17.142 1.00 59.88 274 GLY A N 1
ATOM 2024 C CA . GLY A 1 274 ? 1.457 3.353 15.841 1.00 59.88 274 GLY A CA 1
ATOM 2025 C C . GLY A 1 274 ? 2.279 4.227 14.893 1.00 59.88 274 GLY A C 1
ATOM 2026 O O . GLY A 1 274 ? 2.578 3.854 13.758 1.00 59.88 274 GLY A O 1
ATOM 2027 N N . LYS A 1 275 ? 2.708 5.377 15.418 1.00 68.00 275 LYS A N 1
ATOM 2028 C CA . LYS A 1 275 ? 3.622 6.326 14.775 1.00 68.00 275 LYS A CA 1
ATOM 2029 C C . LYS A 1 275 ? 4.909 5.640 14.326 1.00 68.00 275 LYS A C 1
ATOM 2031 O O . LYS A 1 275 ? 5.330 5.796 13.184 1.00 68.00 275 LYS A O 1
ATOM 2036 N N . ALA A 1 276 ? 5.471 4.792 15.185 1.00 79.81 276 ALA A N 1
ATOM 2037 C CA . ALA A 1 276 ? 6.672 4.036 14.882 1.00 79.81 276 ALA A CA 1
ATOM 2038 C C . ALA A 1 276 ? 6.503 3.121 13.668 1.00 79.81 276 ALA A C 1
ATOM 2040 O O . ALA A 1 276 ? 7.490 2.891 12.982 1.00 79.81 276 ALA A O 1
ATOM 2041 N N . ILE A 1 277 ? 5.303 2.619 13.349 1.00 89.94 277 ILE A N 1
ATOM 2042 C CA . ILE A 1 277 ? 5.128 1.713 12.206 1.00 89.94 277 ILE A CA 1
ATOM 2043 C C . ILE A 1 277 ? 5.259 2.464 10.881 1.00 89.94 277 ILE A C 1
ATOM 2045 O O . ILE A 1 277 ? 6.091 2.081 10.057 1.00 89.94 277 ILE A O 1
ATOM 2049 N N . LEU A 1 278 ? 4.474 3.527 10.666 1.00 93.06 278 LEU A N 1
ATOM 2050 C CA . LEU A 1 278 ? 4.561 4.294 9.419 1.00 93.06 278 LEU A CA 1
ATOM 2051 C C . LEU A 1 278 ? 5.900 5.033 9.318 1.00 93.06 278 LEU A C 1
ATOM 2053 O O . LEU A 1 278 ? 6.496 5.036 8.242 1.00 93.06 278 LEU A O 1
ATOM 2057 N N . SER A 1 279 ? 6.419 5.581 10.423 1.00 92.31 279 SER A N 1
ATOM 2058 C CA . SER A 1 279 ? 7.753 6.192 10.432 1.00 92.31 279 SER A CA 1
ATOM 2059 C C . SER A 1 279 ? 8.856 5.167 10.153 1.00 92.31 279 SER A C 1
ATOM 2061 O O . SER A 1 279 ? 9.729 5.441 9.339 1.00 92.31 279 SER A O 1
ATOM 2063 N N . SER A 1 280 ? 8.795 3.960 10.728 1.00 90.44 280 SER A N 1
ATOM 2064 C CA . SER A 1 280 ? 9.758 2.883 10.438 1.00 90.44 280 SER A CA 1
ATOM 2065 C C . SER A 1 280 ? 9.680 2.430 8.982 1.00 90.44 280 SER A C 1
ATOM 2067 O O . SER A 1 280 ? 10.710 2.250 8.335 1.00 90.44 280 SER A O 1
ATOM 2069 N N . LEU A 1 281 ? 8.471 2.302 8.427 1.00 94.44 281 LEU A N 1
ATOM 2070 C CA . LEU A 1 281 ? 8.266 1.979 7.015 1.00 94.44 281 LEU A CA 1
ATOM 2071 C C . LEU A 1 281 ? 8.897 3.042 6.096 1.00 94.44 281 LEU A C 1
ATOM 2073 O O . LEU A 1 281 ? 9.610 2.696 5.148 1.00 94.44 281 LEU A O 1
ATOM 2077 N N . ILE A 1 282 ? 8.666 4.321 6.401 1.00 95.44 282 ILE A N 1
ATOM 2078 C CA . ILE A 1 282 ? 9.274 5.468 5.715 1.00 95.44 282 ILE A CA 1
ATOM 2079 C C . ILE A 1 282 ? 10.797 5.431 5.840 1.00 95.44 282 ILE A C 1
ATOM 2081 O O . ILE A 1 282 ? 11.496 5.527 4.833 1.00 95.44 282 ILE A O 1
ATOM 2085 N N . ASP A 1 283 ? 11.319 5.242 7.048 1.00 93.31 283 ASP A N 1
ATOM 2086 C CA . ASP A 1 283 ? 12.755 5.205 7.304 1.00 93.31 283 ASP A CA 1
ATOM 2087 C C . ASP A 1 283 ? 13.423 4.042 6.570 1.00 93.31 283 ASP A C 1
ATOM 2089 O O . ASP A 1 283 ? 14.504 4.207 6.003 1.00 93.31 283 ASP A O 1
ATOM 2093 N N . SER A 1 284 ? 12.774 2.880 6.506 1.00 92.00 284 SER A N 1
ATOM 2094 C CA . SER A 1 284 ? 13.252 1.739 5.722 1.00 92.00 284 SER A CA 1
ATOM 2095 C C . SER A 1 284 ? 13.304 2.049 4.224 1.00 92.00 284 SER A C 1
ATOM 2097 O O . SER A 1 284 ? 14.266 1.652 3.564 1.00 92.00 284 SER A O 1
ATOM 2099 N N . HIS A 1 285 ? 12.334 2.795 3.681 1.00 94.94 285 HIS A N 1
ATOM 2100 C CA . HIS A 1 285 ? 12.377 3.269 2.290 1.00 94.94 285 HIS A CA 1
ATOM 2101 C C . HIS A 1 285 ? 13.505 4.293 2.071 1.00 94.94 285 HIS A C 1
ATOM 2103 O O . HIS A 1 285 ? 14.314 4.170 1.147 1.00 94.94 285 HIS A O 1
ATOM 2109 N N . ARG A 1 286 ? 13.602 5.271 2.975 1.00 93.69 286 ARG A N 1
ATOM 2110 C CA . ARG A 1 286 ? 14.573 6.369 2.959 1.00 93.69 286 ARG A CA 1
ATOM 2111 C C . ARG A 1 286 ? 16.020 5.877 3.045 1.00 93.69 286 ARG A C 1
ATOM 2113 O O . ARG A 1 286 ? 16.889 6.385 2.337 1.00 93.69 286 ARG A O 1
ATOM 2120 N N . ARG A 1 287 ? 16.295 4.862 3.873 1.00 89.94 287 ARG A N 1
ATOM 2121 C CA . ARG A 1 287 ? 17.645 4.293 4.037 1.00 89.94 287 ARG A CA 1
ATOM 2122 C C . ARG A 1 287 ? 18.248 3.830 2.718 1.00 89.94 287 ARG A C 1
ATOM 2124 O O . ARG A 1 287 ? 19.426 4.084 2.498 1.00 89.94 287 ARG A O 1
ATOM 2131 N N . LEU A 1 288 ? 17.471 3.194 1.838 1.00 84.31 288 LEU A N 1
ATOM 2132 C CA . LEU A 1 288 ? 18.005 2.746 0.550 1.00 84.31 288 LEU A CA 1
ATOM 2133 C C . LEU A 1 288 ? 18.196 3.907 -0.437 1.00 84.31 288 LEU A C 1
ATOM 2135 O O . LEU A 1 288 ? 19.167 3.910 -1.196 1.00 84.31 288 LEU A O 1
ATOM 2139 N N . MET A 1 289 ? 17.325 4.923 -0.384 1.00 85.44 289 MET A N 1
ATOM 2140 C CA . MET A 1 289 ? 17.519 6.142 -1.176 1.00 85.44 289 MET A CA 1
ATOM 2141 C C . MET A 1 289 ? 18.849 6.821 -0.847 1.00 85.44 289 MET A C 1
ATOM 2143 O O . MET A 1 289 ? 19.616 7.127 -1.758 1.00 85.44 289 MET A O 1
ATOM 2147 N N . TYR A 1 290 ? 19.161 7.008 0.439 1.00 82.75 290 TYR A N 1
ATOM 2148 C CA . TYR A 1 290 ? 20.378 7.720 0.841 1.00 82.75 290 TYR A CA 1
ATOM 2149 C C . TYR A 1 290 ? 21.633 6.851 0.899 1.00 82.75 290 TYR A C 1
ATOM 2151 O O . TYR A 1 290 ? 22.725 7.378 0.703 1.00 82.75 290 TYR A O 1
ATOM 2159 N N . ALA A 1 291 ? 21.508 5.531 1.077 1.00 76.25 291 ALA A N 1
ATOM 2160 C CA . ALA A 1 291 ? 22.641 4.612 0.927 1.00 76.25 291 ALA A CA 1
ATOM 2161 C C . ALA A 1 291 ? 23.234 4.642 -0.492 1.00 76.25 291 ALA A C 1
ATOM 2163 O O . ALA A 1 291 ? 24.389 4.283 -0.689 1.00 76.25 291 ALA A O 1
ATOM 2164 N N . SER A 1 292 ? 22.455 5.097 -1.476 1.00 64.88 292 SER A N 1
ATOM 2165 C CA . SER A 1 292 ? 22.903 5.262 -2.859 1.00 64.88 292 SER A CA 1
ATOM 2166 C C . SER A 1 292 ? 23.707 6.550 -3.095 1.00 64.88 292 SER A C 1
ATOM 2168 O O . SER A 1 292 ? 24.182 6.756 -4.210 1.00 64.88 292 SER A O 1
ATOM 2170 N N . SER A 1 293 ? 23.853 7.425 -2.088 1.00 67.44 293 SER A N 1
ATOM 2171 C CA . SER A 1 293 ? 24.617 8.671 -2.208 1.00 67.44 293 SER A CA 1
ATOM 2172 C C . SER A 1 293 ? 26.125 8.415 -2.045 1.00 67.44 293 SER A C 1
ATOM 2174 O O . SER A 1 293 ? 26.551 8.000 -0.961 1.00 67.44 293 SER A O 1
ATOM 2176 N N . PRO A 1 294 ? 26.963 8.703 -3.062 1.00 60.00 294 PRO A N 1
ATOM 2177 C CA . PRO A 1 294 ? 28.402 8.415 -3.034 1.00 60.00 294 PRO A CA 1
ATOM 2178 C C . PRO A 1 294 ? 29.169 9.089 -1.886 1.00 60.00 294 PRO A C 1
ATOM 2180 O O . PRO A 1 294 ? 30.207 8.589 -1.460 1.00 60.00 294 PRO A O 1
ATOM 2183 N N . SER A 1 295 ? 28.670 10.213 -1.357 1.00 58.12 295 SER A N 1
ATOM 2184 C CA . SER A 1 295 ? 29.404 11.046 -0.394 1.00 58.12 295 SER A CA 1
ATOM 2185 C C . SER A 1 295 ? 29.503 10.466 1.022 1.00 58.12 295 SER A C 1
ATOM 2187 O O . SER A 1 295 ? 30.360 10.903 1.787 1.00 58.12 295 SER A O 1
ATOM 2189 N N . LEU A 1 296 ? 28.670 9.482 1.383 1.00 53.94 296 LEU A N 1
ATOM 2190 C CA . LEU A 1 296 ? 28.655 8.891 2.732 1.00 53.94 296 LEU A CA 1
ATOM 2191 C C . LEU A 1 296 ? 29.264 7.482 2.801 1.00 53.94 296 LEU A C 1
ATOM 2193 O O . LEU A 1 296 ? 29.588 7.012 3.890 1.00 53.94 296 LEU A O 1
ATOM 2197 N N . VAL A 1 297 ? 29.457 6.808 1.664 1.00 51.59 297 VAL A N 1
ATOM 2198 C CA . VAL A 1 297 ? 29.894 5.396 1.629 1.00 51.59 297 VAL A CA 1
ATOM 2199 C C . VAL A 1 297 ? 31.421 5.243 1.746 1.00 51.59 297 VAL A C 1
ATOM 2201 O O . VAL A 1 297 ? 31.912 4.176 2.104 1.00 51.59 297 VAL A O 1
ATOM 2204 N N . SER A 1 298 ? 32.182 6.328 1.565 1.00 50.22 298 SER A N 1
ATOM 2205 C CA . SER A 1 298 ? 33.655 6.334 1.523 1.00 50.22 298 SER A CA 1
ATOM 2206 C C . SER A 1 298 ? 34.379 5.928 2.825 1.00 50.22 298 SER A C 1
ATOM 2208 O O . SER A 1 298 ? 35.604 5.939 2.841 1.00 50.22 298 SER A O 1
ATOM 2210 N N . SER A 1 299 ? 33.690 5.612 3.928 1.00 49.94 299 SER A N 1
ATOM 2211 C CA . SER A 1 299 ? 34.358 5.351 5.222 1.00 49.94 299 SER A CA 1
ATOM 2212 C C . SER A 1 299 ? 34.019 4.022 5.905 1.00 49.94 299 SER A C 1
ATOM 2214 O O . SER A 1 299 ? 34.578 3.742 6.963 1.00 49.94 299 SER A O 1
ATOM 2216 N N . SER A 1 300 ? 33.156 3.172 5.328 1.00 47.94 300 SER A N 1
ATOM 2217 C CA . SER A 1 300 ? 32.763 1.903 5.976 1.00 47.94 300 SER A CA 1
ATOM 2218 C C . SER A 1 300 ? 32.864 0.642 5.104 1.00 47.94 300 SER A C 1
ATOM 2220 O O . SER A 1 300 ? 32.597 -0.442 5.625 1.00 47.94 300 SER A O 1
ATOM 2222 N N . LEU A 1 301 ? 33.248 0.738 3.824 1.00 49.50 301 LEU A N 1
ATOM 2223 C CA . LEU A 1 301 ? 33.317 -0.419 2.910 1.00 49.50 301 LEU A CA 1
ATOM 2224 C C . LEU A 1 301 ? 34.737 -0.862 2.503 1.00 49.50 301 LEU A C 1
ATOM 2226 O O . LEU A 1 301 ? 34.877 -1.744 1.661 1.00 49.50 301 LEU A O 1
ATOM 2230 N N . ASP A 1 302 ? 35.789 -0.360 3.154 1.00 45.00 302 ASP A N 1
ATOM 2231 C CA . ASP A 1 302 ? 37.194 -0.687 2.829 1.00 45.00 302 ASP A CA 1
ATOM 2232 C C . ASP A 1 302 ? 37.628 -2.132 3.181 1.00 45.00 302 ASP A C 1
ATOM 2234 O O . ASP A 1 302 ? 38.810 -2.467 3.138 1.00 45.00 302 ASP A O 1
ATOM 2238 N N . CYS A 1 303 ? 36.707 -3.028 3.552 1.00 44.94 303 CYS A N 1
ATOM 2239 C CA . CYS A 1 303 ? 37.054 -4.357 4.073 1.00 44.94 303 CYS A CA 1
ATOM 2240 C C . CYS A 1 303 ? 37.124 -5.479 3.022 1.00 44.94 303 CYS A C 1
ATOM 2242 O O . CYS A 1 303 ? 37.547 -6.578 3.378 1.00 44.94 303 CYS A O 1
ATOM 2244 N N . TYR A 1 304 ? 36.693 -5.254 1.774 1.00 47.34 304 TYR A N 1
ATOM 2245 C CA . TYR A 1 304 ? 36.530 -6.337 0.783 1.00 47.34 304 TYR A CA 1
ATOM 2246 C C . TYR A 1 304 ? 37.242 -6.142 -0.564 1.00 47.34 304 TYR A C 1
ATOM 2248 O O . TYR A 1 304 ? 37.072 -6.969 -1.457 1.00 47.34 304 TYR A O 1
ATOM 2256 N N . SER A 1 305 ? 38.121 -5.146 -0.700 1.00 44.41 305 SER A N 1
ATOM 2257 C CA . SER A 1 305 ? 39.020 -5.059 -1.861 1.00 44.41 305 SER A CA 1
ATOM 2258 C C . SER A 1 305 ? 40.221 -5.993 -1.690 1.00 44.41 305 SER A C 1
ATOM 2260 O O . SER A 1 305 ? 41.337 -5.576 -1.378 1.00 44.41 305 SER A O 1
ATOM 2262 N N . GLY A 1 306 ? 39.982 -7.292 -1.880 1.00 46.84 306 GLY A N 1
ATOM 2263 C CA . GLY A 1 306 ? 41.042 -8.251 -2.175 1.00 46.84 306 GLY A CA 1
ATOM 2264 C C . GLY A 1 306 ? 41.666 -7.886 -3.520 1.00 46.84 306 GLY A C 1
ATOM 2265 O O . GLY A 1 306 ? 41.027 -8.032 -4.554 1.00 46.84 306 GLY A O 1
ATOM 2266 N N . GLY A 1 307 ? 42.889 -7.354 -3.484 1.00 45.81 307 GLY A N 1
ATOM 2267 C CA . GLY A 1 307 ? 43.577 -6.768 -4.630 1.00 45.81 307 GLY A CA 1
ATOM 2268 C C . GLY A 1 307 ? 43.689 -7.693 -5.844 1.00 45.81 307 GLY A C 1
ATOM 2269 O O . GLY A 1 307 ? 44.514 -8.603 -5.871 1.00 45.81 307 GLY A O 1
ATOM 2270 N N . GLY A 1 308 ? 42.908 -7.389 -6.876 1.00 50.06 308 GLY A N 1
ATOM 2271 C CA . GLY A 1 308 ? 43.137 -7.805 -8.253 1.00 50.06 308 GLY A CA 1
ATOM 2272 C C . GLY A 1 308 ? 43.110 -6.553 -9.116 1.00 50.06 308 GLY A C 1
ATOM 2273 O O . GLY A 1 308 ? 42.044 -6.076 -9.468 1.00 50.06 308 GLY A O 1
ATOM 2274 N N . GLY A 1 309 ? 44.276 -5.962 -9.378 1.00 56.19 309 GLY A N 1
ATOM 2275 C CA . GLY A 1 309 ? 44.373 -4.783 -10.233 1.00 56.19 309 GLY A CA 1
ATOM 2276 C C . GLY A 1 309 ? 44.025 -5.142 -11.674 1.00 56.19 309 GLY A C 1
ATOM 2277 O O . GLY A 1 309 ? 44.746 -5.923 -12.293 1.00 56.19 309 GLY A O 1
ATOM 2278 N N . GLY A 1 310 ? 42.946 -4.572 -12.204 1.00 50.53 310 GLY A N 1
ATOM 2279 C CA . GLY A 1 310 ? 42.617 -4.696 -13.618 1.00 50.53 310 GLY A CA 1
ATOM 2280 C C . GLY A 1 310 ? 41.256 -4.117 -13.986 1.00 50.53 310 GLY A C 1
ATOM 2281 O O . GLY A 1 310 ? 40.289 -4.860 -14.001 1.00 50.53 310 GLY A O 1
ATOM 2282 N N . ASN A 1 311 ? 41.278 -2.846 -14.408 1.00 52.19 311 ASN A N 1
ATOM 2283 C CA . ASN A 1 311 ? 40.278 -2.121 -15.210 1.00 52.19 311 ASN A CA 1
ATOM 2284 C C . ASN A 1 311 ? 39.056 -1.576 -14.462 1.00 52.19 311 ASN A C 1
ATOM 2286 O O . ASN A 1 311 ? 38.111 -2.316 -14.257 1.00 52.19 311 ASN A O 1
ATOM 2290 N N . ASP A 1 312 ? 39.081 -0.272 -14.141 1.00 55.88 312 ASP A N 1
ATOM 2291 C CA . ASP A 1 312 ? 37.940 0.653 -13.975 1.00 55.88 312 ASP A CA 1
ATOM 2292 C C . ASP A 1 312 ? 36.591 0.004 -13.625 1.00 55.88 312 ASP A C 1
ATOM 2294 O O . ASP A 1 312 ? 35.584 0.212 -14.306 1.00 55.88 312 ASP A O 1
ATOM 2298 N N . ASP A 1 313 ? 36.610 -0.802 -12.560 1.00 52.47 313 ASP A N 1
ATOM 2299 C CA . ASP A 1 313 ? 35.504 -1.654 -12.161 1.00 52.47 313 ASP A CA 1
ATOM 2300 C C . ASP A 1 313 ? 34.271 -0.789 -11.925 1.00 52.47 313 ASP A C 1
ATOM 2302 O O . ASP A 1 313 ? 34.241 0.099 -11.066 1.00 52.47 313 ASP A O 1
ATOM 2306 N N . GLU A 1 314 ? 33.255 -1.063 -12.736 1.00 66.31 314 GLU A N 1
ATOM 2307 C CA . GLU A 1 314 ? 31.914 -0.522 -12.661 1.00 66.31 314 GLU A CA 1
ATOM 2308 C C . GLU A 1 314 ? 31.392 -0.715 -11.234 1.00 66.31 314 GLU A C 1
ATOM 2310 O O . GLU A 1 314 ? 30.928 -1.792 -10.859 1.00 66.31 314 GLU A O 1
ATOM 2315 N N . ILE A 1 315 ? 31.529 0.324 -10.402 1.00 62.66 315 ILE A N 1
ATOM 2316 C CA . ILE A 1 315 ? 31.030 0.321 -9.028 1.00 62.66 315 ILE A CA 1
ATOM 2317 C C . ILE A 1 315 ? 29.529 0.071 -9.127 1.00 62.66 315 ILE A C 1
ATOM 2319 O O . ILE A 1 315 ? 28.768 0.965 -9.508 1.00 62.66 315 ILE A O 1
ATOM 2323 N N . ALA A 1 316 ? 29.118 -1.159 -8.820 1.00 66.31 316 ALA A N 1
ATOM 2324 C CA . ALA A 1 316 ? 27.737 -1.594 -8.896 1.00 66.31 316 ALA A CA 1
ATOM 2325 C C . ALA A 1 316 ? 26.877 -0.645 -8.055 1.00 66.31 316 ALA A C 1
ATOM 2327 O O . ALA A 1 316 ? 26.901 -0.674 -6.824 1.00 66.31 316 ALA A O 1
ATOM 2328 N N . SER A 1 317 ? 26.157 0.259 -8.725 1.00 76.50 317 SER A N 1
ATOM 2329 C CA . SER A 1 317 ? 25.365 1.266 -8.031 1.00 76.50 317 SER A CA 1
ATOM 2330 C C . SER A 1 317 ? 24.298 0.560 -7.197 1.00 76.50 317 SER A C 1
ATOM 2332 O O . SER A 1 317 ? 23.591 -0.309 -7.717 1.00 76.50 317 SER A O 1
ATOM 2334 N N . SER A 1 318 ? 24.160 0.950 -5.927 1.00 82.56 318 SER A N 1
ATOM 2335 C CA . SER A 1 318 ? 23.091 0.434 -5.073 1.00 82.56 318 SER A CA 1
ATOM 2336 C C . SER A 1 318 ? 21.732 0.617 -5.768 1.00 82.56 318 SER A C 1
ATOM 2338 O O . SER A 1 318 ? 21.490 1.670 -6.388 1.00 82.56 318 SER A O 1
ATOM 2340 N N . PRO A 1 319 ? 20.858 -0.406 -5.723 1.00 88.44 319 PRO A N 1
ATOM 2341 C CA . PRO A 1 319 ? 19.559 -0.338 -6.359 1.00 88.44 319 PRO A CA 1
ATOM 2342 C C . PRO A 1 319 ? 18.699 0.738 -5.706 1.00 88.44 319 PRO A C 1
ATOM 2344 O O . PRO A 1 319 ? 18.584 0.827 -4.485 1.00 88.44 319 PRO A O 1
ATOM 2347 N N . VAL A 1 320 ? 18.022 1.516 -6.537 1.00 92.00 320 VAL A N 1
ATOM 2348 C CA . VAL A 1 320 ? 17.061 2.523 -6.084 1.00 92.00 320 VAL A CA 1
ATOM 2349 C C . VAL A 1 320 ? 15.791 1.836 -5.567 1.00 92.00 320 VAL A C 1
ATOM 2351 O O . VAL A 1 320 ? 15.302 0.922 -6.234 1.00 92.00 320 VAL A O 1
ATOM 2354 N N . PRO A 1 321 ? 15.201 2.234 -4.424 1.00 95.31 321 PRO A N 1
ATOM 2355 C CA . PRO A 1 321 ? 13.898 1.706 -4.043 1.00 95.31 321 PRO A CA 1
ATOM 2356 C C . PRO A 1 321 ? 12.843 2.124 -5.077 1.00 95.31 321 PRO A C 1
ATOM 2358 O O . PRO A 1 321 ? 12.837 3.249 -5.566 1.00 95.31 321 PRO A O 1
ATOM 2361 N N . ALA A 1 322 ? 11.967 1.194 -5.436 1.00 97.06 322 ALA A N 1
ATOM 2362 C CA . ALA A 1 322 ? 10.760 1.449 -6.220 1.00 97.06 322 ALA A CA 1
ATOM 2363 C C . ALA A 1 322 ? 9.537 1.483 -5.311 1.00 97.06 322 ALA A C 1
ATOM 2365 O O . ALA A 1 322 ? 8.659 2.335 -5.423 1.00 97.06 322 ALA A O 1
ATOM 2366 N N . CYS A 1 323 ? 9.492 0.508 -4.407 1.00 97.88 323 CYS A N 1
ATOM 2367 C CA . CYS A 1 323 ? 8.401 0.292 -3.487 1.00 97.88 323 CYS A CA 1
ATOM 2368 C C . CYS A 1 323 ? 8.947 -0.288 -2.179 1.00 97.88 323 CYS A C 1
ATOM 2370 O O . CYS A 1 323 ? 9.825 -1.147 -2.226 1.00 97.88 323 CYS A O 1
ATOM 2372 N N . THR A 1 324 ? 8.416 0.135 -1.032 1.00 97.94 324 THR A N 1
ATOM 2373 C CA . THR A 1 324 ? 8.532 -0.608 0.233 1.00 97.94 324 THR A CA 1
ATOM 2374 C C . THR A 1 324 ? 7.151 -1.068 0.666 1.00 97.94 324 THR A C 1
ATOM 2376 O O . THR A 1 324 ? 6.251 -0.248 0.826 1.00 97.94 324 THR A O 1
ATOM 2379 N N . MET A 1 325 ? 6.998 -2.371 0.865 1.00 98.00 325 MET A N 1
ATOM 2380 C CA . MET A 1 325 ? 5.755 -3.019 1.266 1.00 98.00 325 MET A CA 1
ATOM 2381 C C . MET A 1 325 ? 5.750 -3.284 2.769 1.00 98.00 325 MET A C 1
ATOM 2383 O O . MET A 1 325 ? 6.763 -3.720 3.322 1.00 98.00 325 MET A O 1
ATOM 2387 N N . LEU A 1 326 ? 4.614 -3.058 3.425 1.00 96.50 326 LEU A N 1
ATOM 2388 C CA . LEU A 1 326 ? 4.418 -3.415 4.826 1.00 96.50 326 LEU A CA 1
ATOM 2389 C C . LEU A 1 326 ? 3.765 -4.798 4.945 1.00 96.50 326 LEU A C 1
ATOM 2391 O O . LEU A 1 326 ? 2.647 -5.009 4.475 1.00 96.50 326 LEU A O 1
ATOM 2395 N N . PHE A 1 327 ? 4.438 -5.713 5.636 1.00 96.25 327 PHE A N 1
ATOM 2396 C CA . PHE A 1 327 ? 3.922 -7.045 5.939 1.00 96.25 327 PHE A CA 1
ATOM 2397 C C . PHE A 1 327 ? 3.667 -7.212 7.433 1.00 96.25 327 PHE A C 1
ATOM 2399 O O . PHE A 1 327 ? 4.422 -6.710 8.267 1.00 96.25 327 PHE A O 1
ATOM 2406 N N . SER A 1 328 ? 2.635 -7.979 7.760 1.00 93.69 328 SER A N 1
ATOM 2407 C CA . SER A 1 328 ? 2.330 -8.433 9.117 1.00 93.69 328 SER A CA 1
ATOM 2408 C C . SER A 1 328 ? 2.726 -9.901 9.261 1.00 93.69 328 SER A C 1
ATOM 2410 O O . SER A 1 328 ? 2.384 -10.720 8.409 1.00 93.69 328 SER A O 1
ATOM 2412 N N . ASP A 1 329 ? 3.475 -10.237 10.307 1.00 92.50 329 ASP A N 1
ATOM 2413 C CA . ASP A 1 329 ? 3.825 -11.615 10.649 1.00 92.50 329 ASP A CA 1
ATOM 2414 C C . ASP A 1 329 ? 2.642 -12.267 11.378 1.00 92.50 329 ASP A C 1
ATOM 2416 O O . ASP A 1 329 ? 2.393 -12.013 12.561 1.00 92.50 329 ASP A O 1
ATOM 2420 N N . VAL A 1 330 ? 1.902 -13.101 10.646 1.00 89.50 330 VAL A N 1
ATOM 2421 C CA . VAL A 1 330 ? 0.741 -13.859 11.139 1.00 89.50 330 VAL A CA 1
ATOM 2422 C C . VAL A 1 330 ? 1.109 -15.308 11.470 1.00 89.50 330 VAL A C 1
ATOM 2424 O O . VAL A 1 330 ? 0.232 -16.175 11.581 1.00 89.50 330 VAL A O 1
ATOM 2427 N N . GLY A 1 331 ? 2.405 -15.600 11.611 1.00 81.19 331 GLY A N 1
ATOM 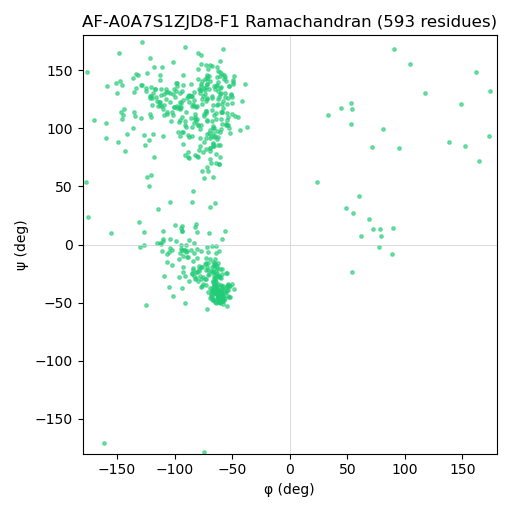2428 C CA . GLY A 1 331 ? 2.917 -16.886 12.060 1.00 81.19 331 GLY A CA 1
ATOM 2429 C C . GLY A 1 331 ? 2.594 -17.117 13.530 1.00 81.19 331 GLY A C 1
ATOM 2430 O O . GLY A 1 331 ? 3.415 -16.869 14.407 1.00 81.19 331 GLY A O 1
ATOM 2431 N N . GLU A 1 332 ? 1.385 -17.589 13.824 1.00 81.19 332 GLU A N 1
ATOM 2432 C CA . GLU A 1 332 ? 1.096 -18.123 15.150 1.00 81.19 332 GLU A CA 1
ATOM 2433 C C . GLU A 1 332 ? 1.763 -19.481 15.309 1.00 81.19 332 GLU A C 1
ATOM 2435 O O . GLU A 1 332 ? 1.634 -20.342 14.445 1.00 81.19 332 GLU A O 1
ATOM 2440 N N . GLU A 1 333 ? 2.435 -19.680 16.434 1.00 87.62 333 GLU A N 1
ATOM 2441 C CA . GLU A 1 333 ? 3.041 -20.953 16.799 1.00 87.62 333 GLU A CA 1
ATOM 2442 C C . GLU A 1 333 ? 2.291 -21.580 17.979 1.00 87.62 333 GLU A C 1
ATOM 2444 O O . GLU A 1 333 ? 1.638 -20.897 18.784 1.00 87.62 333 GLU A O 1
ATOM 2449 N N . ASP A 1 334 ? 2.345 -22.906 18.061 1.00 87.31 334 ASP A N 1
ATOM 2450 C CA . ASP A 1 334 ? 1.931 -23.640 19.249 1.00 87.31 334 ASP A CA 1
ATOM 2451 C C . ASP A 1 334 ? 2.966 -23.504 20.386 1.00 87.31 334 ASP A C 1
ATOM 2453 O O . ASP A 1 334 ? 3.975 -22.809 20.272 1.00 87.31 334 ASP A O 1
ATOM 2457 N N . GLU A 1 335 ? 2.715 -24.167 21.517 1.00 91.06 335 GLU A N 1
ATOM 2458 C CA . GLU A 1 335 ? 3.620 -24.154 22.680 1.00 91.06 335 GLU A CA 1
ATOM 2459 C C . GLU A 1 335 ? 5.010 -24.748 22.379 1.00 91.06 335 GLU A C 1
ATOM 2461 O O . GLU A 1 335 ? 5.953 -24.516 23.134 1.00 91.06 335 GLU A O 1
ATOM 2466 N N . ASN A 1 336 ? 5.150 -25.479 21.269 1.00 90.44 336 ASN A N 1
ATOM 2467 C CA . ASN A 1 336 ? 6.392 -26.102 20.822 1.00 90.44 336 ASN A CA 1
ATOM 2468 C C . ASN A 1 336 ? 7.114 -25.275 19.742 1.00 90.44 336 ASN A C 1
ATOM 2470 O O . ASN A 1 336 ? 8.139 -25.724 19.227 1.00 90.44 336 ASN A O 1
ATOM 2474 N N . GLY A 1 337 ? 6.595 -24.097 19.377 1.00 86.19 337 GLY A N 1
ATOM 2475 C CA . GLY A 1 337 ? 7.148 -23.276 18.297 1.00 86.19 337 GLY A CA 1
ATOM 2476 C C . GLY A 1 337 ? 6.766 -23.759 16.892 1.00 86.19 337 GLY A C 1
ATOM 2477 O O . GLY A 1 337 ? 7.383 -23.338 15.916 1.00 86.19 337 GLY A O 1
ATOM 2478 N N . VAL A 1 338 ? 5.786 -24.659 16.755 1.00 85.00 338 VAL A N 1
ATOM 2479 C CA . VAL A 1 338 ? 5.335 -25.165 15.451 1.00 85.00 338 VAL A CA 1
ATOM 2480 C C . VAL A 1 338 ? 4.277 -24.222 14.875 1.00 85.00 338 VAL A C 1
ATOM 2482 O O . VAL A 1 338 ? 3.283 -23.958 15.558 1.00 85.00 338 VAL A O 1
ATOM 2485 N N . PRO A 1 339 ? 4.421 -23.747 13.622 1.00 85.56 339 PRO A N 1
ATOM 2486 C CA . PRO A 1 339 ? 3.416 -22.904 12.986 1.00 85.56 339 PRO A CA 1
ATOM 2487 C C . PRO A 1 339 ? 2.030 -23.563 12.962 1.00 85.56 339 PRO A C 1
ATOM 2489 O O . PRO A 1 339 ? 1.854 -24.691 12.491 1.00 85.56 339 PRO A O 1
ATOM 2492 N N . LEU A 1 340 ? 1.027 -22.845 13.461 1.00 85.50 340 LEU A N 1
ATOM 2493 C CA . LEU A 1 340 ? -0.365 -23.268 13.465 1.00 85.50 340 LEU A CA 1
ATOM 2494 C C . LEU A 1 340 ? -0.946 -23.209 12.052 1.00 85.50 340 LEU A C 1
ATOM 2496 O O . LEU A 1 340 ? -0.775 -22.233 11.320 1.00 85.50 340 LEU A O 1
ATOM 2500 N N . LYS A 1 341 ? -1.723 -24.236 11.699 1.00 88.44 341 LYS A N 1
ATOM 2501 C CA . LYS A 1 341 ? -2.583 -24.206 10.508 1.00 88.44 341 LYS A CA 1
ATOM 2502 C C . LYS A 1 341 ? -3.632 -23.101 10.647 1.00 88.44 341 LYS A C 1
ATOM 2504 O O . LYS A 1 341 ? -4.120 -22.869 11.751 1.00 88.44 341 LYS A O 1
ATOM 2509 N N . GLU A 1 342 ? -4.060 -22.499 9.540 1.00 87.38 342 GLU A N 1
ATOM 2510 C CA . GLU A 1 342 ? -5.068 -21.419 9.535 1.00 87.38 342 GLU A CA 1
ATOM 2511 C C . GLU A 1 342 ? -6.370 -21.821 10.259 1.00 87.38 342 GLU A C 1
ATOM 2513 O O . GLU A 1 342 ? -6.894 -21.075 11.084 1.00 87.38 342 GLU A O 1
ATOM 2518 N N . SER A 1 343 ? -6.828 -23.067 10.094 1.00 86.88 343 SER A N 1
ATOM 2519 C CA . SER A 1 343 ? -7.994 -23.589 10.825 1.00 86.88 343 SER A CA 1
ATOM 2520 C C . SER A 1 343 ? -7.782 -23.705 12.342 1.00 86.88 343 SER A C 1
ATOM 2522 O O . SER A 1 343 ? -8.735 -23.602 13.116 1.00 86.88 343 SER A O 1
ATOM 2524 N N . ALA A 1 344 ? -6.542 -23.915 12.792 1.00 88.56 344 ALA A N 1
ATOM 2525 C CA . ALA A 1 344 ? -6.188 -23.909 14.208 1.00 88.56 344 ALA A CA 1
ATOM 2526 C C . ALA A 1 344 ? -6.089 -22.477 14.754 1.00 88.56 344 ALA A C 1
ATOM 2528 O O . ALA A 1 344 ? -6.542 -22.242 15.876 1.00 88.56 344 ALA A O 1
ATOM 2529 N N . LYS A 1 345 ? -5.591 -21.522 13.951 1.00 88.56 345 LYS A N 1
ATOM 2530 C CA . LYS A 1 345 ? -5.613 -20.089 14.289 1.00 88.56 345 LYS A CA 1
ATOM 2531 C C . LYS A 1 345 ? -7.047 -19.627 14.519 1.00 88.56 345 LYS A C 1
ATOM 2533 O O . LYS A 1 345 ? -7.353 -19.163 15.613 1.00 88.56 345 LYS A O 1
ATOM 2538 N N . ALA A 1 346 ? -7.960 -19.903 13.582 1.00 87.50 346 ALA A N 1
ATOM 2539 C CA . ALA A 1 346 ? -9.381 -19.566 13.721 1.00 87.50 346 ALA A CA 1
ATOM 2540 C C . ALA A 1 346 ? -9.984 -20.093 15.039 1.00 87.50 346 ALA A C 1
ATOM 2542 O O . ALA A 1 346 ? -10.648 -19.357 15.768 1.00 87.50 346 ALA A O 1
ATOM 2543 N N . LYS A 1 347 ? -9.692 -21.353 15.398 1.00 90.06 347 LYS A N 1
ATOM 2544 C CA . LYS A 1 347 ? -10.166 -21.978 16.650 1.00 90.06 347 LYS A CA 1
ATOM 2545 C C . LYS A 1 347 ? -9.587 -21.336 17.910 1.00 90.06 347 LYS A C 1
ATOM 2547 O O . LYS A 1 347 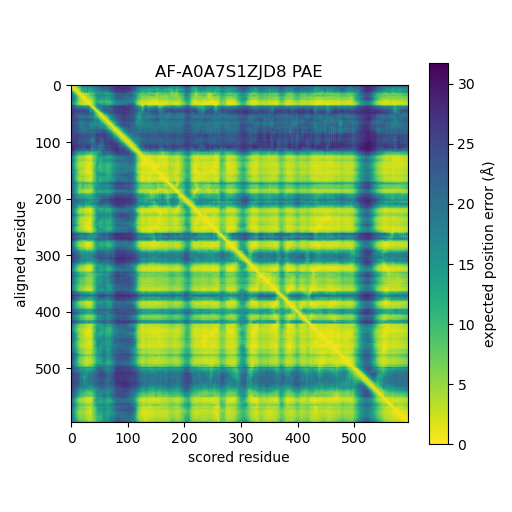? -10.283 -21.254 18.918 1.00 90.06 347 LYS A O 1
ATOM 2552 N N . LYS A 1 348 ? -8.331 -20.885 17.863 1.00 89.12 348 LYS A N 1
ATOM 2553 C CA . LYS A 1 348 ? -7.673 -20.144 18.952 1.00 89.12 348 LYS A CA 1
ATOM 2554 C C . LYS A 1 348 ? -8.123 -18.677 19.007 1.00 89.12 348 LYS A C 1
ATOM 2556 O O . LYS A 1 348 ? -7.758 -17.948 19.925 1.00 89.12 348 LYS A O 1
ATOM 2561 N N . GLY A 1 349 ? -8.925 -18.248 18.032 1.00 86.06 349 GLY A N 1
ATOM 2562 C CA . GLY A 1 349 ? -9.301 -16.861 17.827 1.00 86.06 349 GLY A CA 1
ATOM 2563 C C . GLY A 1 349 ? -8.213 -16.040 17.132 1.00 86.06 349 GLY A C 1
ATOM 2564 O O . GLY A 1 349 ? -8.361 -14.831 17.034 1.00 86.06 349 GLY A O 1
ATOM 2565 N N . GLY A 1 350 ? -7.133 -16.639 16.655 1.00 86.75 350 GLY A N 1
ATOM 2566 C CA . GLY A 1 350 ? -6.135 -15.960 15.839 1.00 86.75 350 GLY A CA 1
ATOM 2567 C C . GLY A 1 350 ? -6.709 -15.338 14.567 1.00 86.75 350 GLY A C 1
ATOM 2568 O O . GLY A 1 350 ? -7.848 -15.614 14.177 1.00 86.75 350 GLY A O 1
ATOM 2569 N N . ILE A 1 351 ? -5.902 -14.509 13.906 1.00 86.81 351 ILE A N 1
ATOM 2570 C CA . ILE A 1 351 ? -6.224 -14.052 12.554 1.00 86.81 351 ILE A CA 1
ATOM 2571 C C . ILE A 1 351 ? -6.021 -15.237 11.603 1.00 86.81 351 ILE A C 1
ATOM 2573 O O . ILE A 1 351 ? -4.900 -15.689 11.374 1.00 86.81 351 ILE A O 1
ATOM 2577 N N . ALA A 1 352 ? -7.128 -15.799 11.128 1.00 87.81 352 ALA A N 1
ATOM 2578 C CA . ALA A 1 352 ? -7.116 -16.806 10.080 1.00 87.81 352 ALA A CA 1
ATOM 2579 C C . ALA A 1 352 ? -7.307 -16.102 8.742 1.00 87.81 352 ALA A C 1
ATOM 2581 O O . ALA A 1 352 ? -8.184 -15.244 8.624 1.00 87.81 352 ALA A O 1
ATOM 2582 N N . ARG A 1 353 ? -6.465 -16.450 7.774 1.00 90.38 353 ARG A N 1
ATOM 2583 C CA . ARG A 1 353 ? -6.595 -15.960 6.401 1.00 90.38 353 ARG A CA 1
ATOM 2584 C C . ARG A 1 353 ? -7.405 -16.939 5.574 1.00 90.38 353 ARG A C 1
ATOM 2586 O O . ARG A 1 353 ? -7.284 -18.154 5.763 1.00 90.38 353 ARG A O 1
ATOM 2593 N N . ASP A 1 354 ? -8.173 -16.382 4.652 1.00 88.94 354 ASP A N 1
ATOM 2594 C CA . ASP A 1 354 ? -8.766 -17.156 3.577 1.00 88.94 354 ASP A CA 1
ATOM 2595 C C . ASP A 1 354 ? -7.648 -17.616 2.632 1.00 88.94 354 ASP A C 1
ATOM 2597 O O . ASP A 1 354 ? -6.570 -17.022 2.581 1.00 88.94 354 ASP A O 1
ATOM 2601 N N . GLU A 1 355 ? -7.864 -18.721 1.924 1.00 87.19 355 GLU A N 1
ATOM 2602 C CA . GLU A 1 355 ? -6.832 -19.321 1.072 1.00 87.19 355 GLU A CA 1
ATOM 2603 C C . GLU A 1 355 ? -6.354 -18.364 -0.033 1.00 87.19 355 GLU A C 1
ATOM 2605 O O . GLU A 1 355 ? -5.156 -18.305 -0.315 1.00 87.19 355 GLU A O 1
ATOM 2610 N N . GLU A 1 356 ? -7.271 -17.542 -0.547 1.00 86.62 356 GLU A N 1
ATOM 2611 C CA . GLU A 1 356 ? -7.037 -16.462 -1.515 1.00 86.62 356 GLU A CA 1
ATOM 2612 C C . GLU A 1 356 ? -6.103 -15.356 -1.002 1.00 86.62 356 GLU A C 1
ATOM 2614 O O . GLU A 1 356 ? -5.409 -14.716 -1.794 1.00 86.62 356 GLU A O 1
ATOM 2619 N N . ASP A 1 357 ? -6.045 -15.156 0.317 1.00 88.44 357 ASP A N 1
ATOM 2620 C CA . ASP A 1 357 ? -5.203 -14.143 0.963 1.00 88.44 357 ASP A CA 1
ATOM 2621 C C . ASP A 1 357 ? -3.802 -14.677 1.318 1.00 88.44 357 ASP A C 1
ATOM 2623 O O . ASP A 1 357 ? -2.942 -13.933 1.805 1.00 88.44 357 ASP A O 1
ATOM 2627 N N . ILE A 1 358 ? -3.543 -15.978 1.133 1.00 92.06 358 ILE A N 1
ATOM 2628 C CA . ILE A 1 358 ? -2.232 -16.562 1.422 1.00 92.06 358 ILE A CA 1
ATOM 2629 C C . ILE A 1 358 ? -1.325 -16.381 0.207 1.00 92.06 358 ILE A C 1
ATOM 2631 O O . ILE A 1 358 ? -1.641 -16.795 -0.903 1.00 92.06 358 ILE A O 1
ATOM 2635 N N . GLU A 1 359 ? -0.139 -15.822 0.434 1.00 94.81 359 GLU A N 1
ATOM 2636 C CA . GLU A 1 359 ? 0.866 -15.606 -0.603 1.00 94.81 359 GLU A CA 1
ATOM 2637 C C . GLU A 1 359 ? 2.198 -16.264 -0.223 1.00 94.81 359 GLU A C 1
ATOM 2639 O O . GLU A 1 359 ? 2.589 -16.315 0.947 1.00 94.81 359 GLU A O 1
ATOM 2644 N N . TYR A 1 360 ? 2.932 -16.729 -1.229 1.00 95.56 360 TYR A N 1
ATOM 2645 C CA . TYR A 1 360 ? 4.336 -17.093 -1.116 1.00 95.56 360 TYR A CA 1
ATOM 2646 C C . TYR A 1 360 ? 5.203 -15.852 -1.310 1.00 95.56 360 TYR A C 1
ATOM 2648 O O . TYR A 1 360 ? 5.351 -15.336 -2.423 1.00 95.56 360 TYR A O 1
ATOM 2656 N N . ILE A 1 361 ? 5.814 -15.394 -0.221 1.00 96.94 361 ILE A N 1
ATOM 2657 C CA . ILE A 1 361 ? 6.695 -14.228 -0.207 1.00 96.94 361 ILE A CA 1
ATOM 2658 C C . ILE A 1 361 ? 8.144 -14.689 -0.071 1.00 96.94 361 ILE A C 1
ATOM 2660 O O . ILE A 1 361 ? 8.555 -15.208 0.965 1.00 96.94 361 ILE A O 1
ATOM 2664 N N . GLY A 1 362 ? 8.944 -14.493 -1.115 1.00 96.06 362 GLY A N 1
ATOM 2665 C CA . GLY A 1 362 ? 10.386 -14.725 -1.070 1.00 96.06 362 GLY A CA 1
ATOM 2666 C C . GLY A 1 362 ? 11.114 -13.460 -0.648 1.00 96.06 362 GLY A C 1
ATOM 2667 O O . GLY A 1 362 ? 11.126 -12.489 -1.398 1.00 96.06 362 GLY A O 1
ATOM 2668 N N . LEU A 1 363 ? 11.754 -13.471 0.518 1.00 94.88 363 LEU A N 1
ATOM 2669 C CA . LEU A 1 363 ? 12.535 -12.351 1.037 1.00 94.88 363 LEU A CA 1
ATOM 2670 C C . LEU A 1 363 ? 14.028 -12.646 0.961 1.00 94.88 363 LEU A C 1
ATOM 2672 O O . LEU A 1 363 ? 14.477 -13.716 1.375 1.00 94.88 363 LEU A O 1
ATOM 2676 N N . SER A 1 364 ? 14.816 -11.687 0.482 1.00 92.38 364 SER A N 1
ATOM 2677 C CA . SER A 1 364 ? 16.267 -11.762 0.601 1.00 92.38 364 SER A CA 1
ATOM 2678 C C . SER A 1 364 ? 16.704 -11.371 2.010 1.00 92.38 364 SER A C 1
ATOM 2680 O O . SER A 1 364 ? 16.315 -10.318 2.520 1.00 92.38 364 SER A O 1
ATOM 2682 N N . SER A 1 365 ? 17.589 -12.158 2.605 1.00 83.56 365 SER A N 1
ATOM 2683 C CA . SER A 1 365 ? 18.325 -11.772 3.808 1.00 83.56 365 SER A CA 1
ATOM 2684 C C . SER A 1 365 ? 19.797 -11.587 3.461 1.00 83.56 365 SER A C 1
ATOM 2686 O O . SER A 1 365 ? 20.388 -12.463 2.822 1.00 83.56 365 SER A O 1
ATOM 2688 N N . ALA A 1 366 ? 20.397 -10.488 3.925 1.00 75.38 366 ALA A N 1
ATOM 2689 C CA . ALA A 1 366 ? 21.850 -10.388 3.974 1.00 75.38 366 ALA A CA 1
ATOM 2690 C C . ALA A 1 366 ? 22.397 -11.570 4.801 1.00 75.38 366 ALA A C 1
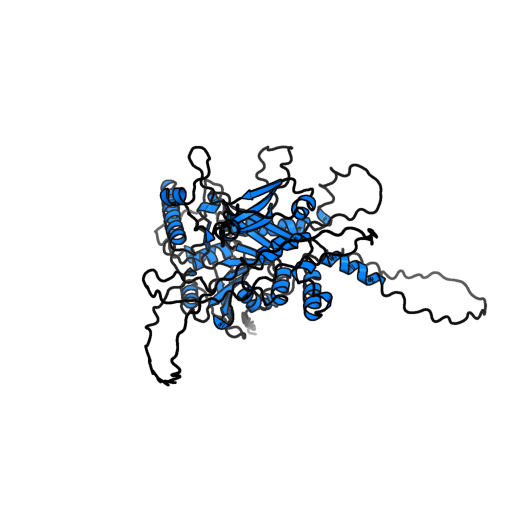ATOM 2692 O O . ALA A 1 366 ? 21.730 -11.986 5.761 1.00 75.38 366 ALA A O 1
ATOM 2693 N N . PRO A 1 367 ? 23.566 -12.144 4.451 1.00 65.56 367 PRO A N 1
ATOM 2694 C CA . PRO A 1 367 ? 24.215 -13.124 5.310 1.00 65.56 367 PRO A CA 1
ATOM 2695 C C . PRO A 1 367 ? 24.300 -12.518 6.701 1.00 65.56 367 PRO A C 1
ATOM 2697 O O . PRO A 1 367 ? 24.727 -11.372 6.849 1.00 65.56 367 PRO A O 1
ATOM 2700 N N . ALA A 1 368 ? 23.858 -13.264 7.714 1.00 59.59 368 ALA A N 1
ATOM 2701 C CA . ALA A 1 368 ? 24.118 -12.876 9.086 1.00 59.59 368 ALA A CA 1
ATOM 2702 C C . ALA A 1 368 ? 25.634 -12.730 9.188 1.00 59.59 368 ALA A C 1
ATOM 2704 O O . ALA A 1 368 ? 26.351 -13.730 9.164 1.00 59.59 368 ALA A O 1
ATOM 2705 N N . SER A 1 369 ? 26.122 -11.489 9.204 1.00 57.88 369 SER A N 1
ATOM 2706 C CA . SER A 1 369 ? 27.508 -11.207 9.520 1.00 57.88 369 SER A CA 1
ATOM 2707 C C . SER A 1 369 ? 27.774 -11.963 10.813 1.00 57.88 369 SER A C 1
ATOM 2709 O O . SER A 1 369 ? 27.176 -11.679 11.850 1.00 57.88 369 SER A O 1
ATOM 2711 N N . ILE A 1 370 ? 28.622 -12.989 10.736 1.00 56.00 370 ILE A N 1
ATOM 2712 C CA . ILE A 1 370 ? 28.964 -13.868 11.863 1.00 56.00 370 ILE A CA 1
ATOM 2713 C C . ILE A 1 370 ? 29.631 -13.043 12.993 1.00 56.00 370 ILE A C 1
ATOM 2715 O O . ILE A 1 370 ? 29.868 -13.527 14.098 1.00 56.00 370 ILE A O 1
ATOM 2719 N N . HIS A 1 371 ? 29.902 -11.756 12.754 1.00 46.81 371 HIS A N 1
ATOM 2720 C CA . HIS A 1 371 ? 30.504 -10.834 13.693 1.00 46.81 371 HIS A CA 1
ATOM 2721 C C . HIS A 1 371 ? 29.477 -10.064 14.546 1.00 46.81 371 HIS A C 1
ATOM 2723 O O . HIS A 1 371 ? 28.925 -9.046 14.144 1.00 46.81 371 HIS A O 1
ATOM 2729 N N . ARG A 1 372 ? 29.355 -10.538 15.797 1.00 46.31 372 ARG A N 1
ATOM 2730 C CA . ARG A 1 372 ? 28.818 -9.883 17.011 1.00 46.31 372 ARG A CA 1
ATOM 2731 C C . ARG A 1 372 ? 27.303 -9.650 17.085 1.00 46.31 372 ARG A C 1
ATOM 2733 O O . ARG A 1 372 ? 26.814 -8.533 16.995 1.00 46.31 372 ARG A O 1
ATOM 2740 N N . GLN A 1 373 ? 26.598 -10.698 17.510 1.00 46.22 373 GLN A N 1
ATOM 2741 C CA . GLN A 1 373 ? 25.248 -10.655 18.099 1.00 46.22 373 GLN A CA 1
ATOM 2742 C C . GLN A 1 373 ? 25.181 -10.003 19.504 1.00 46.22 373 GLN A C 1
ATOM 2744 O O . GLN A 1 373 ? 24.371 -10.405 20.336 1.00 46.22 373 GLN A O 1
ATOM 2749 N N . HIS A 1 374 ? 26.021 -9.016 19.825 1.00 48.88 374 HIS A N 1
ATOM 2750 C CA . HIS A 1 374 ? 25.946 -8.370 21.139 1.00 48.88 374 HIS A CA 1
ATOM 2751 C C . HIS A 1 374 ? 25.100 -7.091 21.088 1.00 48.88 374 HIS A C 1
ATOM 2753 O O . HIS A 1 374 ? 25.606 -6.002 20.842 1.00 48.88 374 HIS A O 1
ATOM 2759 N N . ASN A 1 375 ? 23.810 -7.262 21.393 1.00 52.22 375 ASN A N 1
ATOM 2760 C CA . ASN A 1 375 ? 22.904 -6.284 22.016 1.00 52.22 375 ASN A CA 1
ATOM 2761 C C . ASN A 1 375 ? 22.585 -4.952 21.320 1.00 52.22 375 ASN A C 1
ATOM 2763 O O . ASN A 1 375 ? 21.886 -4.138 21.924 1.00 52.22 375 ASN A O 1
ATOM 2767 N N . SER A 1 376 ? 23.000 -4.692 20.083 1.00 49.06 376 SER A N 1
ATOM 2768 C CA . SER A 1 376 ? 22.474 -3.519 19.383 1.00 49.06 376 SER A CA 1
ATOM 2769 C C . SER A 1 376 ? 21.127 -3.855 18.742 1.00 49.06 376 SER A C 1
ATOM 2771 O O . SER A 1 376 ? 21.036 -4.705 17.860 1.00 49.06 376 SER A O 1
ATOM 2773 N N . HIS A 1 377 ? 20.073 -3.140 19.148 1.00 57.12 377 HIS A N 1
ATOM 2774 C CA . HIS A 1 377 ? 18.790 -3.036 18.437 1.00 57.12 377 HIS A CA 1
ATOM 2775 C C . HIS A 1 377 ? 18.952 -2.332 17.075 1.00 57.12 377 HIS A C 1
ATOM 2777 O O . HIS A 1 377 ? 18.102 -1.542 16.667 1.00 57.12 377 HIS A O 1
ATOM 2783 N N . HIS A 1 378 ? 20.072 -2.560 16.382 1.00 55.88 378 HIS A N 1
ATOM 2784 C CA . HIS A 1 378 ? 20.301 -1.951 15.091 1.00 55.88 378 HIS A CA 1
ATOM 2785 C C . HIS A 1 378 ? 19.207 -2.451 14.151 1.00 55.88 378 HIS A C 1
ATOM 2787 O O . HIS A 1 378 ? 18.996 -3.665 14.048 1.00 55.88 378 HIS A O 1
ATOM 2793 N N . PRO A 1 379 ? 18.469 -1.532 13.514 1.00 60.19 379 PRO A N 1
ATOM 2794 C CA . PRO A 1 379 ? 17.353 -1.916 12.685 1.00 60.19 379 PRO A CA 1
ATOM 2795 C C .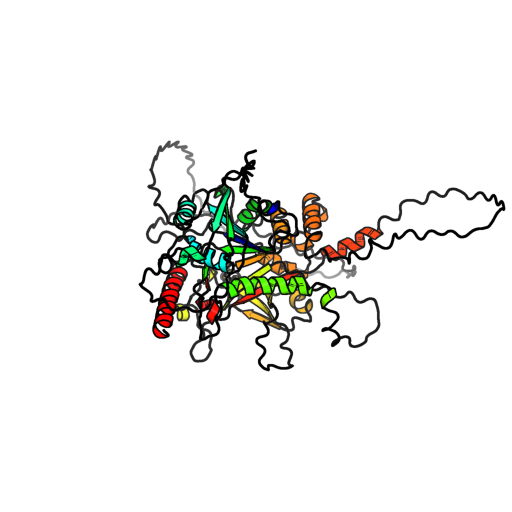 PRO A 1 379 ? 17.894 -2.777 11.547 1.00 60.19 379 PRO A C 1
ATOM 2797 O O . PRO A 1 379 ? 18.855 -2.400 10.872 1.00 60.19 379 PRO A O 1
ATOM 2800 N N . SER A 1 380 ? 17.310 -3.963 11.394 1.00 68.44 380 SER A N 1
ATOM 2801 C CA . SER A 1 380 ? 17.694 -4.926 10.369 1.00 68.44 380 SER A CA 1
ATOM 2802 C C . SER A 1 380 ? 17.764 -4.242 9.006 1.00 68.44 380 SER A C 1
ATOM 2804 O O . SER A 1 380 ? 16.903 -3.418 8.686 1.00 68.44 380 SER A O 1
ATOM 2806 N N . HIS A 1 381 ? 18.769 -4.591 8.199 1.00 80.62 381 HIS A N 1
ATOM 2807 C CA . HIS A 1 381 ? 18.812 -4.162 6.803 1.00 80.62 381 HIS A CA 1
ATOM 2808 C C . HIS A 1 381 ? 17.463 -4.445 6.122 1.00 80.62 381 HIS A C 1
ATOM 2810 O O . HIS A 1 381 ? 16.876 -5.505 6.375 1.00 80.62 381 HIS A O 1
ATOM 2816 N N . PRO A 1 382 ? 16.958 -3.514 5.292 1.00 85.69 382 PRO A N 1
ATOM 2817 C CA . PRO A 1 382 ? 15.682 -3.703 4.621 1.00 85.69 382 PRO A CA 1
ATOM 2818 C C . PRO A 1 382 ? 15.758 -4.956 3.746 1.00 85.69 382 PRO A C 1
ATOM 2820 O O . PRO A 1 382 ? 16.708 -5.148 2.987 1.00 85.69 382 PRO A O 1
ATOM 2823 N N . GLN A 1 383 ? 14.770 -5.836 3.885 1.00 92.75 383 GLN A N 1
ATOM 2824 C CA . GLN A 1 383 ? 14.703 -7.068 3.105 1.00 92.75 383 GLN A CA 1
ATOM 2825 C C . GLN A 1 383 ? 14.158 -6.747 1.715 1.00 92.75 383 GLN A C 1
ATOM 2827 O O . GLN A 1 383 ? 13.262 -5.918 1.583 1.00 92.75 383 GLN A O 1
ATOM 2832 N N . ARG A 1 384 ? 14.667 -7.399 0.668 1.00 93.50 384 ARG A N 1
ATOM 2833 C CA . ARG A 1 384 ? 14.129 -7.267 -0.691 1.00 93.50 384 ARG A CA 1
ATOM 2834 C C . ARG A 1 384 ? 13.101 -8.360 -0.953 1.00 93.50 384 ARG A C 1
ATOM 2836 O O . ARG A 1 384 ? 13.337 -9.522 -0.623 1.00 93.50 384 ARG A O 1
ATOM 2843 N N . VAL A 1 385 ? 11.988 -8.005 -1.582 1.00 95.56 385 VAL A N 1
ATOM 2844 C CA . VAL A 1 385 ? 10.984 -8.947 -2.080 1.00 95.56 385 VAL A CA 1
ATOM 2845 C C . VAL A 1 385 ? 11.473 -9.514 -3.409 1.00 95.56 385 VAL A C 1
ATOM 2847 O O . VAL A 1 385 ? 11.506 -8.827 -4.426 1.00 95.56 385 VAL A O 1
ATOM 2850 N N . MET A 1 386 ? 11.873 -10.780 -3.393 1.00 94.75 386 MET A N 1
ATOM 2851 C CA . MET A 1 386 ? 12.399 -11.531 -4.536 1.00 94.75 386 MET A CA 1
ATOM 2852 C C . MET A 1 386 ? 11.307 -12.310 -5.275 1.00 94.75 386 MET A C 1
ATOM 2854 O O . MET A 1 386 ? 11.477 -12.640 -6.450 1.00 94.75 386 MET A O 1
ATOM 2858 N N . LEU A 1 387 ? 10.210 -12.629 -4.585 1.00 95.25 387 LEU A N 1
ATOM 2859 C CA . LEU A 1 387 ? 9.065 -13.392 -5.081 1.00 95.25 387 LEU A CA 1
ATOM 2860 C C . LEU A 1 387 ? 7.808 -12.944 -4.326 1.00 95.25 387 LEU A C 1
ATOM 2862 O O . LEU A 1 387 ? 7.866 -12.756 -3.112 1.00 95.25 387 LEU A O 1
ATOM 2866 N N . LYS A 1 388 ? 6.696 -12.804 -5.046 1.00 95.56 388 LYS A N 1
ATOM 2867 C CA . LYS A 1 388 ? 5.341 -12.650 -4.508 1.00 95.56 388 LYS A CA 1
ATOM 2868 C C . LYS A 1 388 ? 4.407 -13.392 -5.455 1.00 95.56 388 LYS A C 1
ATOM 2870 O O . LYS A 1 388 ? 4.361 -13.039 -6.632 1.00 95.56 388 LYS A O 1
ATOM 2875 N N . GLN A 1 389 ? 3.738 -14.428 -4.969 1.00 94.56 389 GLN A N 1
ATOM 2876 C CA . GLN A 1 389 ? 2.802 -15.230 -5.757 1.00 94.56 389 GLN A CA 1
ATOM 2877 C C . GLN A 1 389 ? 1.653 -15.688 -4.856 1.00 94.56 389 GLN A C 1
ATOM 2879 O O . GLN A 1 389 ? 1.906 -16.082 -3.719 1.00 94.56 389 GLN A O 1
ATOM 2884 N N . SER A 1 390 ? 0.412 -15.620 -5.340 1.00 92.38 390 SER A N 1
ATOM 2885 C CA . SER A 1 390 ? -0.746 -16.147 -4.606 1.00 92.38 390 SER A CA 1
ATOM 2886 C C . SER A 1 390 ? -0.621 -17.662 -4.426 1.00 92.38 390 SER A C 1
ATOM 2888 O O . SER A 1 390 ? -0.109 -18.343 -5.315 1.00 92.38 390 SER A O 1
ATOM 2890 N N . LYS A 1 391 ? -1.066 -18.187 -3.279 1.00 90.56 391 LYS A N 1
ATOM 2891 C CA . LYS A 1 391 ? -1.117 -19.630 -3.011 1.00 90.56 391 LYS A CA 1
ATOM 2892 C C . LYS A 1 391 ? -2.078 -20.334 -3.954 1.00 90.56 391 LYS A C 1
ATOM 2894 O O . LYS A 1 391 ? -1.733 -21.380 -4.488 1.00 90.56 391 LYS A O 1
ATOM 2899 N N . VAL A 1 392 ? -3.228 -19.711 -4.183 1.00 87.50 392 VAL A N 1
ATOM 2900 C CA . VAL A 1 392 ? -4.274 -20.179 -5.092 1.00 87.50 392 VAL A CA 1
ATOM 2901 C C . VAL A 1 392 ? -3.687 -20.413 -6.484 1.00 87.50 392 VAL A C 1
ATOM 2903 O O . VAL A 1 392 ? -3.644 -21.544 -6.941 1.00 87.50 392 VAL A O 1
ATOM 2906 N N . ALA A 1 393 ? -3.008 -19.413 -7.051 1.00 85.00 393 ALA A N 1
ATOM 2907 C CA . ALA A 1 393 ? -2.346 -19.520 -8.358 1.00 85.00 393 ALA A CA 1
ATOM 2908 C C . ALA A 1 393 ? -1.181 -20.537 -8.437 1.00 85.00 393 ALA A C 1
ATOM 2910 O O . ALA A 1 393 ? -0.589 -20.717 -9.499 1.00 85.00 393 ALA A O 1
ATOM 2911 N N . VAL A 1 394 ? -0.755 -21.127 -7.316 1.00 82.62 394 VAL A N 1
ATOM 2912 C CA . VAL A 1 394 ? 0.312 -22.143 -7.267 1.00 82.62 394 VAL A CA 1
ATOM 2913 C C . VAL A 1 394 ? -0.265 -23.537 -7.058 1.00 82.62 394 VAL A C 1
ATOM 2915 O O . VAL A 1 394 ? 0.305 -24.506 -7.559 1.00 82.62 394 VAL A O 1
ATOM 2918 N N . GLU A 1 395 ? -1.331 -23.637 -6.264 1.00 82.38 395 GLU A N 1
ATOM 2919 C CA . GLU A 1 395 ? -1.919 -24.895 -5.811 1.00 82.38 395 GLU A CA 1
ATOM 2920 C C . GLU A 1 395 ? -3.196 -25.287 -6.564 1.00 82.38 395 GLU A C 1
ATOM 2922 O O . GLU A 1 395 ? -3.557 -26.463 -6.518 1.00 82.38 395 GLU A O 1
ATOM 2927 N N . GLU A 1 396 ? -3.857 -24.357 -7.258 1.00 77.62 396 GLU A N 1
ATOM 2928 C CA . GLU A 1 396 ? -4.971 -24.680 -8.149 1.00 77.62 396 GLU A CA 1
ATOM 2929 C C . GLU A 1 396 ? -4.458 -25.492 -9.338 1.00 77.62 396 GLU A C 1
ATOM 2931 O O . GLU A 1 396 ? -3.834 -24.997 -10.273 1.00 77.62 396 GLU A O 1
ATOM 2936 N N . ASP A 1 397 ? -4.701 -26.796 -9.262 1.00 73.19 397 ASP A N 1
ATOM 2937 C CA . ASP A 1 397 ? -4.602 -27.718 -10.382 1.00 73.19 397 ASP A CA 1
ATOM 2938 C C . ASP A 1 397 ? -5.909 -27.612 -11.169 1.00 73.19 397 ASP A C 1
ATOM 2940 O O . ASP A 1 397 ? -6.801 -28.447 -11.011 1.00 73.19 397 ASP A O 1
ATOM 2944 N N . GLU A 1 398 ? -6.045 -26.536 -11.951 1.00 68.31 398 GLU A N 1
ATOM 2945 C CA . GLU A 1 398 ? -7.242 -26.241 -12.758 1.00 68.31 398 GLU A CA 1
ATOM 2946 C C . GLU A 1 398 ? -7.677 -27.453 -13.600 1.00 68.31 398 GLU A C 1
ATOM 2948 O O . GLU A 1 398 ? -8.866 -27.738 -13.743 1.00 68.31 398 GLU A O 1
ATOM 2953 N N . ASP A 1 399 ? -6.708 -28.243 -14.065 1.00 74.31 399 ASP A N 1
ATOM 2954 C CA . ASP A 1 399 ? -6.941 -29.410 -14.910 1.00 74.31 399 ASP A CA 1
ATOM 2955 C C . ASP A 1 399 ? -7.143 -30.724 -14.126 1.00 74.31 399 ASP A C 1
ATOM 2957 O O . ASP A 1 399 ? -7.316 -31.789 -14.732 1.00 74.31 399 ASP A O 1
ATOM 2961 N N . MET A 1 400 ? -7.091 -30.695 -12.785 1.00 72.12 400 MET A N 1
ATOM 2962 C CA . MET A 1 400 ? -7.108 -31.890 -11.921 1.00 72.12 400 MET A CA 1
ATOM 2963 C C . MET A 1 400 ? -6.090 -32.951 -12.386 1.00 72.12 400 MET A C 1
ATOM 2965 O O . MET A 1 400 ? -6.305 -34.163 -12.256 1.00 72.12 400 MET A O 1
ATOM 2969 N N . THR A 1 401 ? -4.979 -32.496 -12.968 1.00 76.44 401 THR A N 1
ATOM 2970 C CA . THR A 1 401 ? -3.947 -33.338 -13.586 1.00 76.44 401 THR A CA 1
ATOM 2971 C C . THR A 1 401 ? -3.121 -34.119 -12.567 1.00 76.44 401 THR A C 1
ATOM 2973 O O . THR A 1 401 ? -2.299 -34.960 -12.942 1.00 76.44 401 THR A O 1
ATOM 2976 N N . GLY A 1 402 ? -3.320 -33.862 -11.273 1.00 75.62 402 GLY A N 1
ATOM 2977 C CA . GLY A 1 402 ? -2.412 -34.273 -10.212 1.00 75.62 402 GLY A CA 1
ATOM 2978 C C . GLY A 1 402 ? -1.094 -33.500 -10.273 1.00 75.62 402 GLY A C 1
ATOM 2979 O O . GLY A 1 402 ? -0.068 -33.997 -9.790 1.00 75.62 402 GLY A O 1
ATOM 2980 N N . GLY A 1 403 ? -1.098 -32.320 -10.903 1.00 74.69 403 GLY A N 1
ATOM 2981 C CA . GLY A 1 403 ? 0.066 -31.459 -11.031 1.00 74.69 403 GLY A CA 1
ATOM 2982 C C . GLY A 1 403 ? 0.597 -31.102 -9.648 1.00 74.69 403 GLY A C 1
ATOM 2983 O O . GLY A 1 403 ? -0.119 -30.592 -8.796 1.00 74.69 403 GLY A O 1
ATOM 2984 N N . THR A 1 404 ? 1.870 -31.399 -9.377 1.00 73.56 404 THR A N 1
ATOM 2985 C CA . THR A 1 404 ? 2.482 -30.950 -8.120 1.00 73.56 404 THR A CA 1
ATOM 2986 C C . THR A 1 404 ? 2.598 -29.425 -8.162 1.00 73.56 404 THR A C 1
ATOM 2988 O O . THR A 1 404 ? 3.233 -28.948 -9.103 1.00 73.56 404 THR A O 1
ATOM 2991 N N . PRO A 1 405 ? 2.077 -28.676 -7.171 1.00 77.38 405 PRO A N 1
ATOM 2992 C CA . PRO A 1 405 ? 2.215 -27.222 -7.096 1.00 77.38 405 PRO A CA 1
ATOM 2993 C C . PRO A 1 405 ? 3.677 -26.792 -7.270 1.00 77.38 405 PRO A C 1
ATOM 2995 O O . PRO A 1 405 ? 4.564 -27.311 -6.578 1.00 77.38 405 PRO A O 1
ATOM 2998 N N . LYS A 1 406 ? 3.962 -25.871 -8.202 1.00 83.69 406 LYS A N 1
ATOM 2999 C CA . LYS A 1 406 ? 5.338 -25.422 -8.493 1.00 83.69 406 LYS A CA 1
ATOM 3000 C C . LYS A 1 406 ? 5.498 -23.931 -8.249 1.00 83.69 406 LYS A C 1
ATOM 3002 O O . LYS A 1 406 ? 4.908 -23.103 -8.929 1.00 83.69 406 LYS A O 1
ATOM 3007 N N . LEU A 1 407 ? 6.408 -23.593 -7.340 1.00 89.50 407 LEU A N 1
ATOM 3008 C CA . LEU A 1 407 ? 6.929 -22.235 -7.212 1.00 89.50 407 LEU A CA 1
ATOM 3009 C C . LEU A 1 407 ? 8.060 -22.020 -8.215 1.00 89.50 407 LEU A C 1
ATOM 3011 O O . LEU A 1 407 ? 9.055 -22.749 -8.201 1.00 89.50 407 LEU A O 1
ATOM 3015 N N . PHE A 1 408 ? 7.934 -20.995 -9.056 1.00 89.06 408 PHE A N 1
ATOM 3016 C CA . PHE A 1 408 ? 8.958 -20.645 -10.035 1.00 89.06 408 PHE A CA 1
ATOM 3017 C C . PHE A 1 408 ? 9.811 -19.470 -9.549 1.00 89.06 408 PHE A C 1
ATOM 3019 O O . PHE A 1 408 ? 9.328 -18.353 -9.358 1.00 89.06 408 PHE A O 1
ATOM 3026 N N . LEU A 1 409 ? 11.116 -19.704 -9.388 1.00 89.88 409 LEU A N 1
ATOM 3027 C CA . LEU A 1 409 ? 12.086 -18.660 -9.069 1.00 89.88 409 LEU A CA 1
ATOM 3028 C C . LEU A 1 409 ? 13.173 -18.608 -10.153 1.00 89.88 409 LEU A C 1
ATOM 3030 O O . LEU A 1 409 ? 13.984 -19.533 -10.244 1.00 89.88 409 LEU A O 1
ATOM 3034 N N . PRO A 1 410 ? 13.246 -17.532 -10.961 1.00 88.50 410 PRO A N 1
ATOM 3035 C CA . PRO A 1 410 ? 14.258 -17.430 -12.005 1.00 88.50 410 PRO A CA 1
ATOM 3036 C C . PRO A 1 410 ? 15.675 -17.465 -11.423 1.00 88.50 410 PRO A C 1
ATOM 3038 O O . PRO A 1 410 ? 16.006 -16.650 -10.558 1.00 88.50 410 PRO A O 1
ATOM 3041 N N . LYS A 1 411 ? 16.550 -18.332 -11.955 1.00 86.50 411 LYS A N 1
ATOM 3042 C CA . LYS A 1 411 ? 17.954 -18.468 -11.506 1.00 86.50 411 LYS A CA 1
ATOM 3043 C C . LYS A 1 411 ? 18.714 -17.140 -11.503 1.00 86.50 411 LYS A C 1
ATOM 3045 O O . LYS A 1 411 ? 19.497 -16.884 -10.596 1.00 86.50 411 LYS A O 1
ATOM 3050 N N . LYS A 1 412 ? 18.427 -16.253 -12.465 1.00 82.75 412 LYS A N 1
ATOM 3051 C CA . LYS A 1 412 ? 19.008 -14.900 -12.531 1.00 82.75 412 LYS A CA 1
ATOM 3052 C C . LYS A 1 412 ? 18.814 -14.131 -11.210 1.00 82.75 412 LYS A C 1
ATOM 3054 O O . LYS A 1 412 ? 19.734 -13.460 -10.762 1.00 82.75 412 LYS A O 1
ATOM 3059 N N . ARG A 1 413 ? 17.682 -14.305 -10.512 1.00 83.38 413 ARG A N 1
ATOM 3060 C CA . ARG A 1 413 ? 17.425 -13.661 -9.207 1.00 83.38 413 ARG A CA 1
ATOM 3061 C C . ARG A 1 413 ? 18.318 -14.182 -8.076 1.00 83.38 413 ARG A C 1
ATOM 3063 O O . ARG A 1 413 ? 18.502 -13.473 -7.097 1.00 83.38 413 ARG A O 1
ATOM 3070 N N . LEU A 1 414 ? 18.860 -15.394 -8.205 1.00 82.56 414 LEU A N 1
ATOM 3071 C CA . LEU A 1 414 ? 19.790 -15.986 -7.239 1.00 82.56 414 LEU A CA 1
ATOM 3072 C C . LEU A 1 414 ? 21.233 -15.520 -7.462 1.00 82.56 414 LEU A C 1
ATOM 3074 O O . LEU A 1 414 ? 22.015 -15.509 -6.521 1.00 82.56 414 LEU A O 1
ATOM 3078 N N . HIS A 1 415 ? 21.590 -15.162 -8.698 1.00 78.94 415 HIS A N 1
ATOM 3079 C CA . HIS A 1 415 ? 22.971 -14.832 -9.067 1.00 78.94 415 HIS A CA 1
ATOM 3080 C C . HIS A 1 415 ? 23.266 -13.326 -9.035 1.00 78.94 415 HIS A C 1
ATOM 3082 O O . HIS A 1 415 ? 24.409 -12.940 -8.822 1.00 78.94 415 HIS A O 1
ATOM 3088 N N . ILE A 1 416 ? 22.258 -12.472 -9.251 1.00 69.00 416 ILE A N 1
ATOM 3089 C CA . ILE A 1 416 ? 22.461 -11.023 -9.446 1.00 69.00 416 ILE A CA 1
ATOM 3090 C C . ILE A 1 416 ? 22.854 -10.288 -8.158 1.00 69.00 416 ILE A C 1
ATOM 3092 O O . ILE A 1 416 ? 23.414 -9.199 -8.218 1.00 69.00 416 ILE A O 1
ATOM 3096 N N . ALA A 1 417 ? 22.602 -10.868 -6.990 1.00 62.53 417 ALA A N 1
ATOM 3097 C CA . ALA A 1 417 ? 22.980 -10.251 -5.732 1.00 62.53 417 ALA A CA 1
ATOM 3098 C C . ALA A 1 417 ? 23.898 -11.196 -4.943 1.00 62.53 417 ALA A C 1
ATOM 3100 O O . ALA A 1 417 ? 23.409 -11.989 -4.139 1.00 62.53 417 ALA A O 1
ATOM 3101 N N . PRO A 1 418 ? 25.232 -11.111 -5.132 1.00 62.03 418 PRO A N 1
ATOM 3102 C CA . PRO A 1 418 ? 26.188 -11.817 -4.273 1.00 62.03 418 PRO A CA 1
ATOM 3103 C C . PRO A 1 418 ? 25.996 -11.462 -2.786 1.00 62.03 418 PRO A C 1
ATOM 3105 O O . PRO A 1 418 ? 26.282 -12.272 -1.908 1.00 62.03 418 PRO A O 1
ATOM 3108 N N . GLU A 1 419 ? 25.422 -10.288 -2.500 1.00 60.06 419 GLU A N 1
ATOM 3109 C CA . GLU A 1 419 ? 25.008 -9.867 -1.158 1.00 60.06 419 GLU A CA 1
ATOM 3110 C C . GLU A 1 419 ? 23.784 -10.629 -0.621 1.00 60.06 419 GLU A C 1
ATOM 3112 O O . GLU A 1 419 ? 23.627 -10.785 0.592 1.00 60.06 419 GLU A O 1
ATOM 3117 N N . THR A 1 420 ? 22.912 -11.152 -1.489 1.00 62.41 420 THR A N 1
ATOM 3118 C CA . THR A 1 420 ? 21.773 -11.979 -1.072 1.00 62.41 420 THR A CA 1
ATOM 3119 C C . THR A 1 420 ? 22.196 -13.437 -0.989 1.00 62.41 420 THR A C 1
ATOM 3121 O O . THR A 1 420 ? 21.849 -14.265 -1.824 1.00 62.41 420 THR A O 1
ATOM 3124 N N . SER A 1 421 ? 22.939 -13.767 0.064 1.00 67.25 421 SER A N 1
ATOM 3125 C CA . SER A 1 421 ? 23.373 -15.150 0.322 1.00 67.25 421 SER A CA 1
ATOM 3126 C C . SER A 1 421 ? 22.215 -16.129 0.571 1.00 67.25 421 SER A C 1
ATOM 3128 O O . SER A 1 421 ? 22.401 -17.344 0.507 1.00 67.25 421 SER A O 1
ATOM 3130 N N . ARG A 1 422 ? 21.018 -15.618 0.898 1.00 87.25 422 ARG A N 1
ATOM 3131 C CA . ARG A 1 422 ? 19.875 -16.434 1.305 1.00 87.25 422 ARG A CA 1
ATOM 3132 C C . ARG A 1 422 ? 18.552 -15.786 0.918 1.00 87.25 422 ARG A C 1
ATOM 3134 O O . ARG A 1 422 ? 18.292 -14.628 1.248 1.00 87.25 422 ARG A O 1
ATOM 3141 N N . ILE A 1 423 ? 17.693 -16.580 0.287 1.00 91.56 423 ILE A N 1
ATOM 3142 C CA . ILE A 1 423 ? 16.278 -16.269 0.086 1.00 91.56 423 ILE A CA 1
ATOM 3143 C C . ILE A 1 423 ? 15.467 -17.136 1.046 1.00 91.56 423 ILE A C 1
ATOM 3145 O O . ILE A 1 423 ? 15.690 -18.341 1.145 1.00 91.56 423 ILE A O 1
ATOM 3149 N N . THR A 1 424 ? 14.540 -16.515 1.767 1.00 92.81 424 THR A N 1
ATOM 3150 C CA . THR A 1 424 ? 13.599 -17.196 2.659 1.00 92.81 424 THR A CA 1
ATOM 3151 C C . THR A 1 424 ? 12.203 -17.054 2.080 1.00 92.81 424 THR A C 1
ATOM 3153 O O . THR A 1 424 ? 11.727 -15.936 1.906 1.00 92.81 424 THR A O 1
ATOM 3156 N N . ILE A 1 425 ? 11.557 -18.178 1.775 1.00 94.75 425 ILE A N 1
ATOM 3157 C CA . ILE A 1 425 ? 10.164 -18.205 1.325 1.00 94.75 425 ILE A CA 1
ATOM 3158 C C . ILE A 1 425 ? 9.276 -18.324 2.561 1.00 94.75 425 ILE A C 1
ATOM 3160 O O . ILE A 1 425 ? 9.473 -19.219 3.383 1.00 94.75 425 ILE A O 1
ATOM 3164 N N . ARG A 1 426 ? 8.327 -17.402 2.693 1.00 94.56 426 ARG A N 1
ATOM 3165 C CA . ARG A 1 426 ? 7.402 -17.290 3.817 1.00 94.56 426 ARG A CA 1
ATOM 3166 C C . ARG A 1 426 ? 5.969 -17.307 3.309 1.00 94.56 426 ARG A C 1
ATOM 3168 O O . ARG A 1 426 ? 5.651 -16.606 2.356 1.00 94.56 426 ARG A O 1
ATOM 3175 N N . THR A 1 427 ? 5.122 -18.085 3.969 1.00 93.62 427 THR A N 1
ATOM 3176 C CA . THR A 1 427 ? 3.663 -18.104 3.759 1.00 93.62 427 THR A CA 1
ATOM 3177 C C . THR A 1 427 ? 2.908 -17.523 4.947 1.00 93.62 427 THR A C 1
ATOM 3179 O O . THR A 1 427 ? 1.694 -17.364 4.903 1.00 93.62 427 THR A O 1
ATOM 3182 N N . ASP A 1 428 ? 3.615 -17.195 6.024 1.00 93.94 428 ASP A N 1
ATOM 3183 C CA . ASP A 1 428 ? 3.104 -16.646 7.278 1.00 93.94 428 ASP A CA 1
ATOM 3184 C C . ASP A 1 428 ? 3.139 -15.110 7.315 1.00 93.94 428 ASP A C 1
ATOM 3186 O O . ASP A 1 428 ? 2.943 -14.507 8.367 1.00 93.94 428 ASP A O 1
ATOM 3190 N N . LEU A 1 429 ? 3.376 -14.474 6.167 1.00 95.38 429 LEU A N 1
ATOM 3191 C CA . LEU A 1 429 ? 3.277 -13.031 5.998 1.00 95.38 429 LEU A CA 1
ATOM 3192 C C . LEU A 1 429 ? 1.929 -12.658 5.393 1.00 95.38 429 LEU A C 1
ATOM 3194 O O . LEU A 1 429 ? 1.473 -13.286 4.441 1.00 95.38 429 LEU A O 1
ATOM 3198 N N . ASN A 1 430 ? 1.318 -11.616 5.944 1.00 94.12 430 ASN A N 1
ATOM 3199 C CA . ASN A 1 430 ? 0.110 -11.001 5.419 1.00 94.12 430 ASN A CA 1
ATOM 3200 C C . ASN A 1 430 ? 0.455 -9.644 4.793 1.00 94.12 430 ASN A C 1
ATOM 3202 O O . ASN A 1 430 ? 1.055 -8.797 5.465 1.00 94.12 430 ASN A O 1
ATOM 3206 N N . ASP A 1 431 ? 0.096 -9.440 3.526 1.00 95.81 431 ASP A N 1
ATOM 3207 C CA . ASP A 1 431 ? 0.261 -8.158 2.836 1.00 95.81 431 ASP A CA 1
ATOM 3208 C C . ASP A 1 431 ? -0.777 -7.161 3.374 1.00 95.81 431 ASP A C 1
ATOM 3210 O O . ASP A 1 431 ? -1.987 -7.344 3.236 1.00 95.81 431 ASP A O 1
ATOM 3214 N N . LEU A 1 432 ? -0.315 -6.094 4.030 1.00 95.19 432 LEU A N 1
ATOM 3215 C CA . LEU A 1 432 ? -1.207 -5.082 4.603 1.00 95.19 432 LEU A CA 1
ATOM 3216 C C . LEU A 1 432 ? -1.659 -4.037 3.577 1.00 95.19 432 LEU A C 1
ATOM 3218 O O . LEU A 1 432 ? -2.389 -3.112 3.934 1.00 95.19 432 LEU A O 1
ATOM 3222 N N . HIS A 1 433 ? -1.232 -4.166 2.319 1.00 95.94 433 HIS A N 1
ATOM 3223 C CA . HIS A 1 433 ? -1.512 -3.248 1.216 1.00 95.94 433 HIS A CA 1
ATOM 3224 C C . HIS A 1 433 ? -1.112 -1.798 1.512 1.00 95.94 433 HIS A C 1
ATOM 3226 O O . HIS A 1 433 ? -1.691 -0.857 0.966 1.00 95.94 433 HIS A O 1
ATOM 3232 N N . VAL A 1 434 ? -0.122 -1.623 2.388 1.00 97.06 434 VAL A N 1
ATOM 3233 C CA . VAL A 1 434 ? 0.497 -0.332 2.662 1.00 97.06 434 VAL A CA 1
ATOM 3234 C C . VAL A 1 434 ? 1.821 -0.290 1.926 1.00 97.06 434 VAL A C 1
ATOM 3236 O O . VAL A 1 434 ? 2.739 -1.056 2.236 1.00 97.06 434 VAL A O 1
ATOM 3239 N N . TYR A 1 435 ? 1.909 0.605 0.948 1.00 98.06 435 TYR A N 1
ATOM 3240 C CA . TYR A 1 435 ? 3.067 0.708 0.068 1.00 98.06 435 TYR A CA 1
ATOM 3241 C C . TYR A 1 435 ? 3.633 2.119 0.084 1.00 98.06 435 TYR A C 1
ATOM 3243 O O . TYR A 1 435 ? 2.891 3.081 -0.112 1.00 98.06 435 TYR A O 1
ATOM 3251 N N . VAL A 1 436 ? 4.949 2.234 0.240 1.00 98.19 436 VAL A N 1
ATOM 3252 C CA . VAL A 1 436 ? 5.697 3.465 -0.041 1.00 98.19 436 VAL A CA 1
ATOM 3253 C C . VAL A 1 436 ? 6.210 3.380 -1.467 1.00 98.19 436 VAL A C 1
ATOM 3255 O O . VAL A 1 436 ? 7.079 2.560 -1.741 1.00 98.19 436 VAL A O 1
ATOM 3258 N N . LEU A 1 437 ? 5.661 4.179 -2.373 1.00 98.06 437 LEU A N 1
ATOM 3259 C CA . LEU A 1 437 ? 6.016 4.218 -3.787 1.00 98.06 437 LEU A CA 1
ATOM 3260 C C . LEU A 1 437 ? 6.934 5.405 -4.063 1.00 98.06 437 LEU A C 1
ATOM 3262 O O . LEU A 1 437 ? 6.647 6.531 -3.651 1.00 98.06 437 LEU A O 1
ATOM 3266 N N . SER A 1 438 ? 8.007 5.159 -4.805 1.00 97.19 438 SER A N 1
ATOM 3267 C CA . SER A 1 438 ? 8.889 6.228 -5.262 1.00 97.19 438 SER A CA 1
ATOM 3268 C C . SER A 1 438 ? 8.226 7.060 -6.370 1.00 97.19 438 SER A C 1
ATOM 3270 O O . SER A 1 438 ? 7.386 6.531 -7.107 1.00 97.19 438 SER A O 1
ATOM 3272 N N . PRO A 1 439 ? 8.607 8.339 -6.555 1.00 96.12 439 PRO A N 1
ATOM 3273 C CA . PRO A 1 439 ? 7.893 9.252 -7.454 1.00 96.12 439 PRO A CA 1
ATOM 3274 C C . PRO A 1 439 ? 7.824 8.756 -8.904 1.00 96.12 439 PRO A C 1
ATOM 3276 O O . PRO A 1 439 ? 6.808 8.902 -9.584 1.00 96.12 439 PRO A O 1
ATOM 3279 N N . TRP A 1 440 ? 8.887 8.097 -9.374 1.00 96.56 440 TRP A N 1
ATOM 3280 C CA . TRP A 1 440 ? 8.958 7.546 -10.726 1.00 96.56 440 TRP A CA 1
ATOM 3281 C C . TRP A 1 440 ? 7.907 6.454 -10.991 1.00 96.56 440 TRP A C 1
ATOM 3283 O O . TRP A 1 440 ? 7.490 6.268 -12.134 1.00 96.56 440 TRP A O 1
ATOM 3293 N N . VAL A 1 441 ? 7.414 5.766 -9.953 1.00 97.38 441 VAL A N 1
ATOM 3294 C CA . VAL A 1 441 ? 6.361 4.749 -10.101 1.00 97.38 441 VAL A CA 1
ATOM 3295 C C . VAL A 1 441 ? 5.041 5.393 -10.532 1.00 97.38 441 VAL A C 1
ATOM 3297 O O . VAL A 1 441 ? 4.305 4.797 -11.313 1.00 97.38 441 VAL A O 1
ATOM 3300 N N . LEU A 1 442 ? 4.753 6.639 -10.137 1.00 96.56 442 LEU A N 1
ATOM 3301 C CA . LEU A 1 442 ? 3.585 7.358 -10.662 1.00 96.56 442 LEU A CA 1
ATOM 3302 C C . LEU A 1 442 ? 3.703 7.608 -12.172 1.00 96.56 442 LEU A C 1
ATOM 3304 O O . LEU A 1 442 ? 2.713 7.513 -12.895 1.00 96.56 442 LEU A O 1
ATOM 3308 N N . ARG A 1 443 ? 4.920 7.873 -12.663 1.00 96.50 443 ARG A N 1
ATOM 3309 C CA . ARG A 1 443 ? 5.197 8.046 -14.099 1.00 96.50 443 ARG A CA 1
ATOM 3310 C C . ARG A 1 443 ? 4.998 6.744 -14.861 1.00 96.50 443 ARG A C 1
ATOM 3312 O O . ARG A 1 443 ? 4.385 6.748 -15.927 1.00 96.50 443 ARG A O 1
ATOM 3319 N N . LEU A 1 444 ? 5.419 5.627 -14.269 1.00 97.00 444 LEU A N 1
ATOM 3320 C CA . LEU A 1 444 ? 5.113 4.295 -14.784 1.00 97.00 444 LEU A CA 1
ATOM 3321 C C . LEU A 1 444 ? 3.599 4.077 -14.920 1.00 97.00 444 LEU A C 1
ATOM 3323 O O . LEU A 1 444 ? 3.157 3.601 -15.966 1.00 97.00 444 LEU A O 1
ATOM 3327 N N . LEU A 1 445 ? 2.804 4.441 -13.907 1.00 96.81 445 LEU A N 1
ATOM 3328 C CA . LEU A 1 445 ? 1.345 4.309 -13.986 1.00 96.81 445 LEU A CA 1
ATOM 3329 C C . LEU A 1 445 ? 0.777 5.148 -15.135 1.00 96.81 445 LEU A C 1
ATOM 3331 O O . LEU A 1 445 ? 0.001 4.628 -15.934 1.00 96.81 445 LEU A O 1
ATOM 3335 N N . SER A 1 446 ? 1.210 6.403 -15.281 1.00 95.94 446 SER A N 1
ATOM 3336 C CA . SER A 1 446 ? 0.801 7.268 -16.398 1.00 95.94 446 SER A CA 1
ATOM 3337 C C . SER A 1 446 ? 1.152 6.680 -17.771 1.00 95.94 446 SER A C 1
ATOM 3339 O O . SER A 1 446 ? 0.349 6.775 -18.702 1.00 95.94 446 SER A O 1
ATOM 3341 N N . ALA A 1 447 ? 2.314 6.030 -17.894 1.00 96.12 447 ALA A N 1
ATOM 3342 C CA . ALA A 1 447 ? 2.750 5.370 -19.125 1.00 96.12 447 ALA A CA 1
ATOM 3343 C C . ALA A 1 447 ? 1.998 4.054 -19.413 1.00 96.12 447 ALA A C 1
ATOM 3345 O O . ALA A 1 447 ? 1.822 3.685 -20.579 1.00 96.12 447 ALA A O 1
ATOM 3346 N N . ARG A 1 448 ? 1.541 3.336 -18.376 1.00 96.25 448 ARG A N 1
ATOM 3347 C CA . ARG A 1 448 ? 0.866 2.030 -18.484 1.00 96.25 448 ARG A CA 1
ATOM 3348 C C . ARG A 1 448 ? -0.563 2.091 -17.945 1.00 96.25 448 ARG A C 1
ATOM 3350 O O . ARG A 1 448 ? -0.880 1.548 -16.892 1.00 96.25 448 ARG A O 1
ATOM 3357 N N . LYS A 1 449 ? -1.451 2.692 -18.742 1.00 95.25 449 LYS A N 1
ATOM 3358 C CA . LYS A 1 449 ? -2.887 2.845 -18.430 1.00 95.25 449 LYS A CA 1
ATOM 3359 C C . LYS A 1 449 ? -3.639 1.527 -18.205 1.00 95.25 449 LYS A C 1
ATOM 3361 O O . LYS A 1 449 ? -4.688 1.555 -17.582 1.00 95.25 449 LYS A O 1
ATOM 3366 N N . GLY A 1 450 ? -3.111 0.405 -18.699 1.00 95.44 450 GLY A N 1
ATOM 3367 C CA . GLY A 1 450 ? -3.691 -0.923 -18.479 1.00 95.44 450 GLY A CA 1
ATOM 3368 C C . GLY A 1 450 ? -3.501 -1.471 -17.062 1.00 95.44 450 GLY A C 1
ATOM 3369 O O . GLY A 1 450 ? -4.127 -2.462 -16.734 1.00 95.44 450 GLY A O 1
ATOM 3370 N N . LEU A 1 451 ? -2.660 -0.851 -16.223 1.00 95.19 451 LEU A N 1
ATOM 3371 C CA . LEU A 1 451 ? -2.497 -1.262 -14.826 1.00 95.19 451 LEU A CA 1
ATOM 3372 C C . LEU A 1 451 ? -3.622 -0.657 -13.978 1.00 95.19 451 LEU A C 1
ATOM 3374 O O . LEU A 1 451 ? -3.615 0.551 -13.726 1.00 95.19 451 LEU A O 1
ATOM 3378 N N . VAL A 1 452 ? -4.561 -1.481 -13.534 1.00 94.00 452 VAL A N 1
ATOM 3379 C CA . VAL A 1 452 ? -5.746 -1.172 -12.724 1.00 94.00 452 VAL A CA 1
ATOM 3380 C C . VAL A 1 452 ? -5.486 -1.362 -11.220 1.00 94.00 452 VAL A C 1
ATOM 3382 O O . VAL A 1 452 ? -5.940 -0.552 -10.405 1.00 94.00 452 VAL A O 1
ATOM 3385 N N . SER A 1 453 ? -4.711 -2.373 -10.818 1.00 94.38 453 SER A N 1
ATOM 3386 C CA . SER A 1 453 ? -4.481 -2.749 -9.415 1.00 94.38 453 SER A CA 1
ATOM 3387 C C . SER A 1 453 ? -3.013 -2.665 -9.003 1.00 94.38 453 SER A C 1
ATOM 3389 O O . SER A 1 453 ? -2.137 -3.322 -9.568 1.00 94.38 453 SER A O 1
ATOM 3391 N N . ILE A 1 454 ? -2.740 -1.921 -7.924 1.00 96.00 454 ILE A N 1
ATOM 3392 C CA . ILE A 1 454 ? -1.394 -1.851 -7.342 1.00 96.00 454 ILE A CA 1
ATOM 3393 C C . ILE A 1 454 ? -0.929 -3.244 -6.893 1.00 96.00 454 ILE A C 1
ATOM 3395 O O . ILE A 1 454 ? 0.157 -3.681 -7.260 1.00 96.00 454 ILE A O 1
ATOM 3399 N N . GLN A 1 455 ? -1.759 -3.960 -6.132 1.00 94.31 455 GLN A N 1
ATOM 3400 C CA . GLN A 1 455 ? -1.394 -5.251 -5.543 1.00 94.31 455 GLN A CA 1
ATOM 3401 C C . GLN A 1 455 ? -1.240 -6.353 -6.596 1.00 94.31 455 GLN A C 1
ATOM 3403 O O . GLN A 1 455 ? -0.288 -7.126 -6.517 1.00 94.31 455 GLN A O 1
ATOM 3408 N N . ARG A 1 456 ? -2.191 -6.453 -7.537 1.00 92.62 456 ARG A N 1
ATOM 3409 C CA . ARG A 1 456 ? -2.269 -7.584 -8.478 1.00 92.62 456 ARG A CA 1
ATOM 3410 C C . ARG A 1 456 ? -1.389 -7.404 -9.710 1.00 92.62 456 ARG A C 1
ATOM 3412 O O . ARG A 1 456 ? -0.967 -8.395 -10.285 1.00 92.62 456 ARG A O 1
ATOM 3419 N N . GLU A 1 457 ? -1.076 -6.169 -10.096 1.00 95.19 457 GLU A N 1
ATOM 3420 C CA . GLU A 1 457 ? -0.369 -5.918 -11.357 1.00 95.19 457 GLU A CA 1
ATOM 3421 C C . GLU A 1 457 ? 0.910 -5.114 -11.140 1.00 95.19 457 GLU A C 1
ATOM 3423 O O . GLU A 1 457 ? 1.989 -5.552 -11.541 1.00 95.19 457 GLU A O 1
ATOM 3428 N N . VAL A 1 458 ? 0.834 -3.967 -10.454 1.00 97.12 458 VAL A N 1
ATOM 3429 C CA . VAL A 1 458 ? 1.997 -3.076 -10.292 1.00 97.12 458 VAL A CA 1
ATOM 3430 C C . VAL A 1 458 ? 3.096 -3.748 -9.468 1.00 97.12 458 VAL A C 1
ATOM 3432 O O . VAL A 1 458 ? 4.248 -3.772 -9.896 1.00 97.12 458 VAL A O 1
ATOM 3435 N N . ILE A 1 459 ? 2.769 -4.319 -8.305 1.00 97.62 459 ILE A N 1
ATOM 3436 C CA . ILE A 1 459 ? 3.762 -4.972 -7.441 1.00 97.62 459 ILE A CA 1
ATOM 3437 C C . ILE A 1 459 ? 4.385 -6.204 -8.125 1.00 97.62 459 ILE A C 1
ATOM 3439 O O . ILE A 1 459 ? 5.616 -6.256 -8.187 1.00 97.62 459 ILE A O 1
ATOM 3443 N N . PRO A 1 460 ? 3.626 -7.163 -8.698 1.00 96.12 460 PRO A N 1
ATOM 3444 C CA . PRO A 1 460 ? 4.213 -8.286 -9.433 1.00 96.12 460 PRO A CA 1
ATOM 3445 C C . PRO A 1 460 ? 5.084 -7.850 -10.617 1.00 96.12 460 PRO A C 1
ATOM 3447 O O . PRO A 1 460 ? 6.170 -8.403 -10.833 1.00 96.12 460 PRO A O 1
ATOM 3450 N N . LEU A 1 461 ? 4.674 -6.804 -11.343 1.00 96.88 461 LEU A N 1
ATOM 3451 C CA . LEU A 1 461 ? 5.481 -6.207 -12.405 1.00 96.88 461 LEU A CA 1
ATOM 3452 C C . LEU A 1 461 ? 6.811 -5.662 -11.857 1.00 96.88 461 LEU A C 1
ATOM 3454 O O . LEU A 1 461 ? 7.872 -5.985 -12.394 1.00 96.88 461 LEU A O 1
ATOM 3458 N N . LEU A 1 462 ? 6.781 -4.882 -10.773 1.00 97.50 462 LEU A N 1
ATOM 3459 C CA . LEU A 1 462 ? 7.991 -4.344 -10.147 1.00 97.50 462 LEU A CA 1
ATOM 3460 C C . LEU A 1 462 ? 8.904 -5.468 -9.638 1.00 97.50 462 LEU A C 1
ATOM 3462 O O . LEU A 1 462 ? 10.088 -5.485 -9.970 1.00 97.50 462 LEU A O 1
ATOM 3466 N N . VAL A 1 463 ? 8.367 -6.448 -8.906 1.00 96.00 463 VAL A N 1
ATOM 3467 C CA . VAL A 1 463 ? 9.140 -7.585 -8.372 1.00 96.00 463 VAL A CA 1
ATOM 3468 C C . VAL A 1 463 ? 9.796 -8.383 -9.499 1.00 96.00 463 VAL A C 1
ATOM 3470 O O . VAL A 1 463 ? 10.960 -8.782 -9.376 1.00 96.00 463 VAL A O 1
ATOM 3473 N N . SER A 1 464 ? 9.082 -8.603 -10.607 1.00 94.50 464 SER A N 1
ATOM 3474 C CA . SER A 1 464 ? 9.586 -9.403 -11.726 1.00 94.50 464 SER A CA 1
ATOM 3475 C C . SER A 1 464 ? 10.664 -8.707 -12.555 1.00 94.50 464 SER A C 1
ATOM 3477 O O . SER A 1 464 ? 11.544 -9.386 -13.096 1.00 94.50 464 SER A O 1
ATOM 3479 N N . ARG A 1 465 ? 10.627 -7.372 -12.621 1.00 95.31 465 ARG A N 1
ATOM 3480 C CA . ARG A 1 465 ? 11.503 -6.547 -13.465 1.00 95.31 465 ARG A CA 1
ATOM 3481 C C . ARG A 1 465 ? 12.623 -5.824 -12.711 1.00 95.31 465 ARG A C 1
ATOM 3483 O O . ARG A 1 465 ? 13.521 -5.305 -13.363 1.00 95.31 465 ARG A O 1
ATOM 3490 N N . GLN A 1 466 ? 12.655 -5.869 -11.376 1.00 94.00 466 GLN A N 1
ATOM 3491 C CA . GLN A 1 466 ? 13.628 -5.128 -10.550 1.00 94.00 466 GLN A CA 1
ATOM 3492 C C . GLN A 1 466 ? 15.114 -5.354 -10.886 1.00 94.00 466 GLN A C 1
ATOM 3494 O O . GLN A 1 466 ? 15.939 -4.475 -10.651 1.00 94.00 466 GLN A O 1
ATOM 3499 N N . PHE A 1 467 ? 15.453 -6.494 -11.496 1.00 91.38 467 PHE A N 1
ATOM 3500 C CA . PHE A 1 467 ? 16.818 -6.837 -11.920 1.00 91.38 467 PHE A CA 1
ATOM 3501 C C . PHE A 1 467 ? 17.132 -6.529 -13.387 1.00 91.38 467 PHE A C 1
ATOM 3503 O O . PHE A 1 467 ? 18.287 -6.610 -13.783 1.00 91.38 467 PHE A O 1
ATOM 3510 N N . ARG A 1 468 ? 16.116 -6.226 -14.200 1.00 91.56 468 ARG A N 1
ATOM 3511 C CA . ARG A 1 468 ? 16.274 -5.897 -15.627 1.00 91.56 468 ARG A CA 1
ATOM 3512 C C . ARG A 1 468 ? 16.437 -4.392 -15.866 1.00 91.56 468 ARG A C 1
ATOM 3514 O O . ARG A 1 468 ? 16.629 -3.979 -16.998 1.00 91.56 468 ARG A O 1
ATOM 3521 N N . GLY A 1 469 ? 16.315 -3.586 -14.814 1.00 91.62 469 GLY A N 1
ATOM 3522 C CA . GLY A 1 469 ? 16.363 -2.132 -14.895 1.00 91.62 469 GLY A CA 1
ATOM 3523 C C . GLY A 1 469 ? 14.995 -1.486 -15.100 1.00 91.62 469 GLY A C 1
ATOM 3524 O O . GLY A 1 469 ? 13.989 -2.155 -15.357 1.00 91.62 469 GLY A O 1
ATOM 3525 N N . ILE A 1 470 ? 14.953 -0.167 -14.939 1.00 93.25 470 ILE A N 1
ATOM 3526 C CA . ILE A 1 470 ? 13.712 0.623 -14.927 1.00 93.25 470 ILE A CA 1
ATOM 3527 C C . ILE A 1 470 ? 13.043 0.630 -16.297 1.00 93.25 470 ILE A C 1
ATOM 3529 O O . ILE A 1 470 ? 11.827 0.456 -16.372 1.00 93.25 470 ILE A O 1
ATOM 3533 N N . SER A 1 471 ? 13.816 0.753 -17.379 1.00 94.00 471 SER A N 1
ATOM 3534 C CA . SER A 1 471 ? 13.293 0.744 -18.755 1.00 94.00 471 SER A CA 1
ATOM 3535 C C . SER A 1 471 ? 12.428 -0.487 -19.036 1.00 94.00 471 SER A C 1
ATOM 3537 O O . SER A 1 471 ? 11.348 -0.388 -19.622 1.00 94.00 471 SER A O 1
ATOM 3539 N N . SER A 1 472 ? 12.839 -1.643 -18.512 1.00 94.69 472 SER A N 1
ATOM 3540 C CA . SER A 1 472 ? 12.145 -2.918 -18.696 1.00 94.69 472 SER A CA 1
ATOM 3541 C C . SER A 1 472 ? 10.726 -2.953 -18.109 1.00 94.69 472 SER A C 1
ATOM 3543 O O . SER A 1 472 ? 9.925 -3.806 -18.506 1.00 94.69 472 SER A O 1
ATOM 3545 N N . VAL A 1 473 ? 10.410 -2.049 -17.173 1.00 96.00 473 VAL A N 1
ATOM 3546 C CA . VAL A 1 473 ? 9.096 -1.926 -16.524 1.00 96.00 473 VAL A CA 1
ATOM 3547 C C . VAL A 1 473 ? 8.118 -1.139 -17.395 1.00 96.00 473 VAL A C 1
ATOM 3549 O O . VAL A 1 473 ? 6.915 -1.403 -17.358 1.00 96.00 473 VAL A O 1
ATOM 3552 N N . PHE A 1 474 ? 8.625 -0.215 -18.214 1.00 95.69 474 PHE A N 1
ATOM 3553 C CA . PHE A 1 474 ? 7.829 0.599 -19.135 1.00 95.69 474 PHE A CA 1
ATOM 3554 C C . PHE A 1 474 ? 7.472 -0.144 -20.439 1.00 95.69 474 PHE A C 1
ATOM 3556 O O . PHE A 1 474 ? 6.576 0.284 -21.168 1.00 95.69 474 PHE A O 1
ATOM 3563 N N . GLY A 1 475 ? 8.100 -1.300 -20.686 1.00 93.31 475 GLY A N 1
ATOM 3564 C CA . GLY A 1 475 ? 7.813 -2.208 -21.800 1.00 93.31 475 GLY A CA 1
ATOM 3565 C C . GLY A 1 475 ? 8.856 -2.151 -22.921 1.00 93.31 475 GLY A C 1
ATOM 3566 O O . GLY A 1 475 ? 9.529 -1.144 -23.110 1.00 93.31 475 GLY A O 1
ATOM 3567 N N . SER A 1 476 ? 8.978 -3.237 -23.693 1.00 88.38 476 SER A N 1
ATOM 3568 C CA . SER A 1 476 ? 9.972 -3.380 -24.777 1.00 88.38 476 SER A CA 1
ATOM 3569 C C . SER A 1 476 ? 9.770 -2.388 -25.926 1.00 88.38 476 SER A C 1
ATOM 3571 O O . SER A 1 476 ? 10.723 -1.973 -26.576 1.00 88.38 476 SER A O 1
ATOM 3573 N N . LYS A 1 477 ? 8.529 -1.948 -26.155 1.00 88.44 477 LYS A N 1
ATOM 3574 C CA . LYS A 1 477 ? 8.164 -1.023 -27.241 1.00 88.44 477 LYS A CA 1
ATOM 3575 C C . LYS A 1 477 ? 8.458 0.453 -26.927 1.00 88.44 477 LYS A C 1
ATOM 3577 O O . LYS A 1 477 ? 8.007 1.319 -27.672 1.00 88.44 477 LYS A O 1
ATOM 3582 N N . ILE A 1 478 ? 9.191 0.765 -25.854 1.00 89.75 478 ILE A N 1
ATOM 3583 C CA . ILE A 1 478 ? 9.443 2.156 -25.446 1.00 89.75 478 ILE A CA 1
ATOM 3584 C C . ILE A 1 478 ? 10.260 2.955 -26.466 1.00 89.75 478 ILE A C 1
ATOM 3586 O O . ILE A 1 478 ? 10.009 4.140 -26.649 1.00 89.75 478 ILE A O 1
ATOM 3590 N N . SER A 1 479 ? 11.168 2.310 -27.201 1.00 86.38 479 SER A N 1
ATOM 3591 C CA . SER A 1 479 ? 11.950 2.968 -28.256 1.00 86.38 479 SER A CA 1
ATOM 3592 C C . SER A 1 479 ? 11.087 3.469 -29.419 1.00 86.38 479 SER A C 1
ATOM 3594 O O . SER A 1 479 ? 11.464 4.424 -30.092 1.00 86.38 479 SER A O 1
ATOM 3596 N N . LYS A 1 480 ? 9.921 2.848 -29.641 1.00 93.62 480 LYS A N 1
ATOM 3597 C CA . LYS A 1 480 ? 8.993 3.178 -30.734 1.00 93.62 480 LYS A CA 1
ATOM 3598 C C . LYS A 1 480 ? 7.922 4.195 -30.323 1.00 93.62 480 LYS A C 1
ATOM 3600 O O . LYS A 1 480 ? 7.308 4.810 -31.187 1.00 93.62 480 LYS A O 1
ATOM 3605 N N . ASP A 1 481 ? 7.685 4.367 -29.023 1.00 94.81 481 ASP A N 1
ATOM 3606 C CA . ASP A 1 481 ? 6.628 5.218 -28.469 1.00 94.81 481 ASP A CA 1
ATOM 3607 C C . ASP A 1 481 ? 7.248 6.455 -27.802 1.00 94.81 481 ASP A C 1
ATOM 3609 O O . ASP A 1 481 ? 7.626 6.427 -26.629 1.00 94.81 481 ASP A O 1
ATOM 3613 N N . HIS A 1 482 ? 7.365 7.548 -28.566 1.00 94.69 482 HIS A N 1
ATOM 3614 C CA . HIS A 1 482 ? 8.014 8.787 -28.119 1.00 94.69 482 HIS A CA 1
ATOM 3615 C C . HIS A 1 482 ? 7.405 9.344 -26.824 1.00 94.69 482 HIS A C 1
ATOM 3617 O O . HIS A 1 482 ? 8.135 9.830 -25.968 1.00 94.69 482 HIS A O 1
ATOM 3623 N N . ALA A 1 483 ? 6.085 9.233 -26.642 1.00 94.25 483 ALA A N 1
ATOM 3624 C CA . ALA A 1 483 ? 5.420 9.727 -25.438 1.00 94.25 483 ALA A CA 1
ATOM 3625 C C . ALA A 1 483 ? 5.828 8.919 -24.197 1.00 94.25 483 ALA A C 1
ATOM 3627 O O . ALA A 1 483 ? 6.069 9.482 -23.132 1.00 94.25 483 ALA A O 1
ATOM 3628 N N . LYS A 1 484 ? 5.955 7.591 -24.320 1.00 93.75 484 LYS A N 1
ATOM 3629 C CA . LYS A 1 484 ? 6.462 6.761 -23.215 1.00 93.75 484 LYS A CA 1
ATOM 3630 C C . LYS A 1 484 ? 7.937 6.999 -22.945 1.00 93.75 484 LYS A C 1
ATOM 3632 O O . LYS A 1 484 ? 8.328 6.988 -21.780 1.00 93.75 484 LYS A O 1
ATOM 3637 N N . LYS A 1 485 ? 8.731 7.205 -23.998 1.00 94.25 485 LYS A N 1
ATOM 3638 C CA . LYS A 1 485 ? 10.147 7.546 -23.866 1.00 94.25 485 LYS A CA 1
ATOM 3639 C C . LYS A 1 485 ? 10.318 8.853 -23.092 1.00 94.25 485 LYS A C 1
ATOM 3641 O O . LYS A 1 485 ? 11.048 8.862 -22.114 1.00 94.25 485 LYS A O 1
ATOM 3646 N N . GLU A 1 486 ? 9.556 9.888 -23.434 1.00 95.62 486 GLU A N 1
ATOM 3647 C CA . GLU A 1 486 ? 9.558 11.168 -22.716 1.00 95.62 486 GLU A CA 1
ATOM 3648 C C . GLU A 1 486 ? 9.194 11.003 -21.231 1.00 95.62 486 GLU A C 1
ATOM 3650 O O . GLU A 1 486 ? 9.878 11.537 -20.363 1.00 95.62 486 GLU A O 1
ATOM 3655 N N . ILE A 1 487 ? 8.170 10.202 -20.914 1.00 94.88 487 ILE A N 1
ATOM 3656 C CA . ILE A 1 487 ? 7.788 9.924 -19.519 1.00 94.88 487 ILE A CA 1
ATOM 3657 C C . ILE A 1 487 ? 8.896 9.163 -18.768 1.00 94.88 487 ILE A C 1
ATOM 3659 O O . ILE A 1 487 ? 9.111 9.405 -17.578 1.00 94.88 487 ILE A O 1
ATOM 3663 N N . LEU A 1 488 ? 9.586 8.229 -19.429 1.00 94.56 488 LEU A N 1
ATOM 3664 C CA . LEU A 1 488 ? 10.719 7.509 -18.844 1.00 94.56 488 LEU A CA 1
ATOM 3665 C C . LEU A 1 488 ? 11.918 8.438 -18.627 1.00 94.56 488 LEU A C 1
ATOM 3667 O O . LEU A 1 488 ? 12.533 8.388 -17.563 1.00 94.56 488 LEU A O 1
ATOM 3671 N N . ASP A 1 489 ? 12.219 9.304 -19.587 1.00 93.44 489 ASP A N 1
ATOM 3672 C CA . ASP A 1 489 ? 13.290 10.294 -19.475 1.00 93.44 489 ASP A CA 1
ATOM 3673 C C . ASP A 1 489 ? 12.990 11.271 -18.331 1.00 93.44 489 ASP A C 1
ATOM 3675 O O . ASP A 1 489 ? 13.851 11.537 -17.491 1.00 93.44 489 ASP A O 1
ATOM 3679 N N . GLU A 1 490 ? 11.736 11.717 -18.201 1.00 93.88 490 GLU A N 1
ATOM 3680 C CA . GLU A 1 490 ? 11.280 12.516 -17.064 1.00 93.88 490 GLU A CA 1
ATOM 3681 C C . GLU A 1 490 ? 11.456 11.755 -15.739 1.00 93.88 490 GLU A C 1
ATOM 3683 O O . GLU A 1 490 ? 11.992 12.305 -14.772 1.00 93.88 490 GLU A O 1
ATOM 3688 N N . ALA A 1 491 ? 11.067 10.477 -15.691 1.00 92.56 491 ALA A N 1
ATOM 3689 C CA . ALA A 1 491 ? 11.206 9.628 -14.511 1.00 92.56 491 ALA A CA 1
ATOM 3690 C C . ALA A 1 491 ? 12.672 9.457 -14.073 1.00 92.56 491 ALA A C 1
ATOM 3692 O O . ALA A 1 491 ? 12.958 9.492 -12.875 1.00 92.56 491 ALA A O 1
ATOM 3693 N N . LEU A 1 492 ? 13.596 9.312 -15.028 1.00 91.31 492 LEU A N 1
ATOM 3694 C CA . LEU A 1 492 ? 15.035 9.170 -14.781 1.00 91.31 492 LEU A CA 1
ATOM 3695 C C . LEU A 1 492 ? 15.740 10.504 -14.510 1.00 91.31 492 LEU A C 1
ATOM 3697 O O . LEU A 1 492 ? 16.773 10.528 -13.846 1.00 91.31 492 LEU A O 1
ATOM 3701 N N . SER A 1 493 ? 15.175 11.619 -14.970 1.00 90.50 493 SER A N 1
ATOM 3702 C CA . SER A 1 493 ? 15.673 12.961 -14.647 1.00 90.50 493 SER A CA 1
ATOM 3703 C C . SER A 1 493 ? 15.380 13.378 -13.197 1.00 90.50 493 SER A C 1
ATOM 3705 O O . SER A 1 493 ? 15.970 14.336 -12.689 1.00 90.50 493 SER A O 1
ATOM 3707 N N . GLY A 1 494 ? 14.460 12.678 -12.522 1.00 87.00 494 GLY A N 1
ATOM 3708 C CA . GLY A 1 494 ? 14.035 12.959 -11.154 1.00 87.00 494 GLY A CA 1
ATOM 3709 C C . GLY A 1 494 ? 14.832 12.213 -10.073 1.00 87.00 494 GLY A C 1
ATOM 3710 O O . GLY A 1 494 ? 15.617 11.301 -10.355 1.00 87.00 494 GLY A O 1
ATOM 3711 N N . PRO A 1 495 ? 14.633 12.569 -8.792 1.00 81.88 495 PRO A N 1
ATOM 3712 C CA . PRO A 1 495 ? 15.116 11.763 -7.681 1.00 81.88 495 PRO A CA 1
ATOM 3713 C C . PRO A 1 495 ? 14.499 10.350 -7.691 1.00 81.88 495 PRO A C 1
ATOM 3715 O O . PRO A 1 495 ? 13.324 10.194 -8.030 1.00 81.88 495 PRO A O 1
ATOM 3718 N N . PRO A 1 496 ? 15.254 9.318 -7.280 1.00 83.25 496 PRO A N 1
ATOM 3719 C CA . PRO A 1 496 ? 16.632 9.371 -6.777 1.00 83.25 496 PRO A CA 1
ATOM 3720 C C . PRO A 1 496 ? 17.698 9.106 -7.864 1.00 83.25 496 PRO A C 1
ATOM 3722 O O . PRO A 1 496 ? 18.852 8.830 -7.540 1.00 83.25 496 PRO A O 1
ATOM 3725 N N . PHE A 1 497 ? 17.337 9.147 -9.152 1.00 85.06 497 PHE A N 1
ATOM 3726 C CA . PHE A 1 497 ? 18.255 8.852 -10.262 1.00 85.06 497 PHE A CA 1
ATOM 3727 C C . PHE A 1 497 ? 19.173 10.009 -10.612 1.00 85.06 497 PHE A C 1
ATOM 3729 O O . PHE A 1 497 ? 20.320 9.773 -10.998 1.00 85.06 497 PHE A O 1
ATOM 3736 N N . ARG A 1 498 ? 18.696 11.241 -10.416 1.00 81.31 498 ARG A N 1
ATOM 3737 C CA . ARG A 1 498 ? 19.524 12.441 -10.477 1.00 81.31 498 ARG A CA 1
ATOM 3738 C C . ARG A 1 498 ? 20.513 12.409 -9.318 1.00 81.31 498 ARG A C 1
ATOM 3740 O O . ARG A 1 498 ? 20.252 12.951 -8.246 1.00 81.31 498 ARG A O 1
ATOM 3747 N N . ALA A 1 499 ? 21.640 11.731 -9.528 1.00 59.38 499 ALA A N 1
ATOM 3748 C CA . ALA A 1 499 ? 22.801 11.898 -8.679 1.00 59.38 499 ALA A CA 1
ATOM 3749 C C . ALA A 1 499 ? 23.058 13.402 -8.604 1.00 59.38 499 ALA A C 1
ATOM 3751 O O . ALA A 1 499 ? 23.064 14.083 -9.633 1.00 59.38 499 ALA A O 1
ATOM 3752 N N . SER A 1 500 ? 23.195 13.928 -7.391 1.00 53.91 500 SER A N 1
ATOM 3753 C CA . SER A 1 500 ? 23.721 15.266 -7.172 1.00 53.91 500 SER A CA 1
ATOM 3754 C C . SER A 1 500 ? 25.135 15.271 -7.742 1.00 53.91 500 SER A C 1
ATOM 3756 O O . SER A 1 500 ? 26.094 14.959 -7.032 1.00 53.91 500 SER A O 1
ATOM 3758 N N . LEU A 1 501 ? 25.256 15.526 -9.048 1.00 57.50 501 LEU A N 1
ATOM 3759 C CA . LEU A 1 501 ? 26.511 15.934 -9.644 1.00 57.50 501 LEU A CA 1
ATOM 3760 C C . LEU A 1 501 ? 26.986 17.082 -8.754 1.00 57.50 501 LEU A C 1
ATOM 3762 O O . LEU A 1 501 ? 26.197 17.999 -8.515 1.00 57.50 501 LEU A O 1
ATOM 3766 N N . PRO A 1 502 ? 28.174 16.980 -8.143 1.00 59.59 502 PRO A N 1
ATOM 3767 C CA . PRO A 1 502 ? 28.638 18.017 -7.243 1.00 59.59 502 PRO A CA 1
ATOM 3768 C C . PRO A 1 502 ? 28.592 19.339 -8.011 1.00 59.59 502 PRO A C 1
ATOM 3770 O O . PRO A 1 502 ? 29.249 19.461 -9.041 1.00 59.59 502 PRO A O 1
ATOM 3773 N N . ASP A 1 503 ? 27.832 20.320 -7.511 1.00 60.50 503 ASP A N 1
ATOM 3774 C CA . ASP A 1 503 ? 27.664 21.665 -8.102 1.00 60.50 503 ASP A CA 1
ATOM 3775 C C . ASP A 1 503 ? 28.998 22.446 -8.238 1.00 60.50 503 ASP A C 1
ATOM 3777 O O . ASP A 1 503 ? 29.038 23.594 -8.673 1.00 60.50 503 ASP A O 1
ATOM 3781 N N . ASN A 1 504 ? 30.124 21.807 -7.916 1.00 57.88 504 ASN A N 1
ATOM 3782 C CA . ASN A 1 504 ? 31.478 22.339 -7.898 1.00 57.88 504 ASN A CA 1
ATOM 3783 C C . ASN A 1 504 ? 32.047 22.701 -9.284 1.00 57.88 504 ASN A C 1
ATOM 3785 O O . ASN A 1 504 ? 33.173 23.182 -9.347 1.00 57.88 504 ASN A O 1
ATOM 3789 N N . ALA A 1 505 ? 31.320 22.499 -10.387 1.00 56.62 505 ALA A N 1
ATOM 3790 C CA . ALA A 1 505 ? 31.789 22.882 -11.725 1.00 56.62 505 ALA A CA 1
ATOM 3791 C C . ALA A 1 505 ? 31.423 24.327 -12.133 1.00 56.62 505 ALA A C 1
ATOM 3793 O O . ALA A 1 505 ? 31.860 24.783 -13.188 1.00 56.62 505 ALA A O 1
ATOM 3794 N N . ALA A 1 506 ? 30.637 25.061 -11.333 1.00 56.72 506 ALA A N 1
ATOM 3795 C CA . ALA A 1 506 ? 30.115 26.375 -11.731 1.00 56.72 506 ALA A CA 1
ATOM 3796 C C . ALA A 1 506 ? 30.938 27.601 -11.270 1.00 56.72 506 ALA A C 1
ATOM 3798 O O . ALA A 1 506 ? 30.597 28.713 -11.667 1.00 56.72 506 ALA A O 1
ATOM 3799 N N . GLU A 1 507 ? 32.017 27.451 -10.486 1.00 59.81 507 GLU A N 1
ATOM 3800 C CA . GLU A 1 507 ? 32.774 28.611 -9.955 1.00 59.81 507 GLU A CA 1
ATOM 3801 C C . GLU A 1 507 ? 34.204 28.814 -10.503 1.00 59.81 507 GLU A C 1
ATOM 3803 O O . GLU A 1 507 ? 34.833 29.817 -10.173 1.00 59.81 507 GLU A O 1
ATOM 3808 N N . GLU A 1 508 ? 34.718 27.975 -11.413 1.00 56.09 508 GLU A N 1
ATOM 3809 C CA . GLU A 1 508 ? 36.068 28.172 -11.990 1.00 56.09 508 GLU A CA 1
ATOM 3810 C C . GLU A 1 508 ? 36.125 28.953 -13.320 1.00 56.09 508 GLU A C 1
ATOM 3812 O O . GLU A 1 508 ? 37.175 29.021 -13.953 1.00 56.09 508 GLU A O 1
ATOM 3817 N N . SER A 1 509 ? 35.070 29.679 -13.716 1.00 54.41 509 SER A N 1
ATOM 3818 C CA . SER A 1 509 ? 35.199 30.731 -14.749 1.00 54.41 509 SER A CA 1
ATOM 3819 C C . SER A 1 509 ? 35.644 32.078 -14.156 1.00 54.41 509 SER A C 1
ATOM 3821 O O . SER A 1 509 ? 35.192 33.153 -14.569 1.00 54.41 509 SER A O 1
ATOM 3823 N N . GLY A 1 510 ? 36.523 32.030 -13.154 1.00 51.47 510 GLY A N 1
ATOM 3824 C CA . GLY A 1 510 ? 37.249 33.188 -12.660 1.00 51.47 510 GLY A CA 1
ATOM 3825 C C . GLY A 1 510 ? 38.194 33.689 -13.744 1.00 51.47 510 GLY A C 1
ATOM 3826 O O . GLY A 1 510 ? 39.279 33.147 -13.931 1.00 51.47 510 GLY A O 1
ATOM 3827 N N . ASN A 1 511 ? 37.771 34.742 -14.445 1.00 51.25 511 ASN A N 1
ATOM 3828 C CA . ASN A 1 511 ? 38.621 35.625 -15.235 1.00 51.25 511 ASN A CA 1
ATOM 3829 C C . ASN A 1 511 ? 39.907 35.952 -14.459 1.00 51.25 511 ASN A C 1
ATOM 3831 O O . ASN A 1 511 ? 39.928 36.858 -13.624 1.00 51.25 511 ASN A O 1
ATOM 3835 N N . GLY A 1 512 ? 40.992 35.245 -14.762 1.00 43.50 512 GLY A N 1
ATOM 3836 C CA . GLY A 1 512 ? 42.336 35.722 -14.487 1.00 43.50 512 GLY A CA 1
ATOM 3837 C C . GLY A 1 512 ? 42.657 36.841 -15.483 1.00 43.50 512 GLY A C 1
ATOM 3838 O O . GLY A 1 512 ? 42.715 36.565 -16.683 1.00 43.50 512 GLY A O 1
ATOM 3839 N N . PRO A 1 513 ? 42.857 38.101 -15.054 1.00 56.44 513 PRO A N 1
ATOM 3840 C CA . PRO A 1 513 ? 43.342 39.143 -15.945 1.00 56.44 513 PRO A CA 1
ATOM 3841 C C . PRO A 1 513 ? 44.800 38.837 -16.304 1.00 56.44 513 PRO A C 1
ATOM 3843 O O . PRO A 1 513 ? 45.720 39.122 -15.539 1.00 56.44 513 PRO A O 1
ATOM 3846 N N . ASN A 1 514 ? 45.019 38.241 -17.477 1.00 49.97 514 ASN A N 1
ATOM 3847 C CA . ASN A 1 514 ? 46.354 38.038 -18.024 1.00 49.97 514 ASN A CA 1
ATOM 3848 C C . ASN A 1 514 ? 46.854 39.354 -18.642 1.00 49.97 514 ASN A C 1
ATOM 3850 O O . ASN A 1 514 ? 46.749 39.591 -19.844 1.00 49.97 514 ASN A O 1
ATOM 3854 N N . SER A 1 515 ? 47.360 40.251 -17.797 1.00 55.31 515 SER A N 1
ATOM 3855 C CA . SER A 1 515 ? 48.188 41.379 -18.219 1.00 55.31 515 SER A CA 1
ATOM 3856 C C . SER A 1 515 ? 49.649 40.924 -18.272 1.00 55.31 515 SER A C 1
ATOM 3858 O O . SER A 1 515 ? 50.355 40.971 -17.265 1.00 55.31 515 SER A O 1
ATOM 3860 N N . GLY A 1 516 ? 50.097 40.478 -19.444 1.00 48.72 516 GLY A N 1
ATOM 3861 C CA . GLY A 1 516 ? 51.483 40.103 -19.716 1.00 48.72 516 GLY A CA 1
ATOM 3862 C C . GLY A 1 516 ? 51.839 40.436 -21.160 1.00 48.72 516 GLY A C 1
ATOM 3863 O O . GLY A 1 516 ? 51.248 39.906 -22.090 1.00 48.72 516 GLY A O 1
ATOM 3864 N N . ALA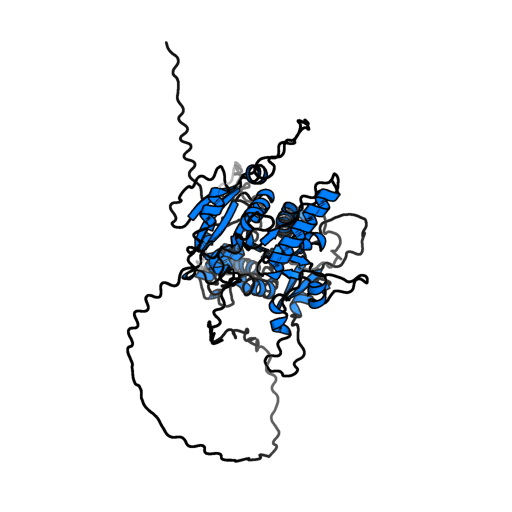 A 1 517 ? 52.752 41.386 -21.322 1.00 51.62 517 ALA A N 1
ATOM 3865 C CA . ALA A 1 517 ? 53.110 42.045 -22.566 1.00 51.62 517 ALA A CA 1
ATOM 3866 C C . ALA A 1 517 ? 54.008 41.213 -23.500 1.00 51.62 517 ALA A C 1
ATOM 3868 O O . ALA A 1 517 ? 54.860 40.463 -23.034 1.00 51.62 517 ALA A O 1
ATOM 3869 N N . GLY A 1 518 ? 53.929 41.526 -24.799 1.00 44.47 518 GLY A N 1
ATOM 3870 C CA . GLY A 1 518 ? 55.079 41.507 -25.710 1.00 44.47 518 GLY A CA 1
ATOM 3871 C C . GLY A 1 518 ? 55.000 40.510 -26.866 1.00 44.47 518 GLY A C 1
ATOM 3872 O O . GLY A 1 518 ? 54.795 39.324 -26.649 1.00 44.47 518 GLY A O 1
ATOM 3873 N N . GLY A 1 519 ? 55.258 40.996 -28.085 1.00 42.31 519 GLY A N 1
ATOM 3874 C CA . GLY A 1 519 ? 55.671 40.148 -29.208 1.00 42.31 519 GLY A CA 1
ATOM 3875 C C . GLY A 1 519 ? 55.019 40.492 -30.540 1.00 42.31 519 GLY A C 1
ATOM 3876 O O . GLY A 1 519 ? 53.982 39.946 -30.882 1.00 42.31 519 GLY A O 1
ATOM 3877 N N . SER A 1 520 ? 55.650 41.406 -31.265 1.00 53.72 520 SER A N 1
ATOM 3878 C CA . SER A 1 520 ? 55.436 41.766 -32.669 1.00 53.72 520 SER A CA 1
ATOM 3879 C C . SER A 1 520 ? 55.831 40.657 -33.656 1.00 53.72 520 SER A C 1
ATOM 3881 O O . SER A 1 520 ? 56.768 39.920 -33.370 1.00 53.72 520 SER A O 1
ATOM 3883 N N . ASP A 1 521 ? 55.179 40.689 -34.825 1.00 45.62 521 ASP A N 1
ATOM 3884 C CA . ASP A 1 521 ? 55.661 40.321 -36.170 1.00 45.62 521 ASP A CA 1
ATOM 3885 C C . ASP A 1 521 ? 56.278 38.928 -36.399 1.00 45.62 521 ASP A C 1
ATOM 3887 O O . ASP A 1 521 ? 57.378 38.641 -35.949 1.00 45.62 521 ASP A O 1
ATOM 3891 N N . GLU A 1 522 ? 55.647 38.102 -37.239 1.00 50.09 522 GLU A N 1
ATOM 3892 C CA . GLU A 1 522 ? 56.046 37.974 -38.652 1.00 50.09 522 GLU A CA 1
ATOM 3893 C C . GLU A 1 522 ? 55.113 37.028 -39.428 1.00 50.09 522 GLU A C 1
ATOM 3895 O O . GLU A 1 522 ? 54.524 36.083 -38.908 1.00 50.09 522 GLU A O 1
ATOM 3900 N N . SER A 1 523 ? 54.983 37.361 -40.705 1.00 60.78 523 SER A N 1
ATOM 3901 C CA . SER A 1 523 ? 54.231 36.733 -41.785 1.00 60.78 523 SER A CA 1
ATOM 3902 C C . SER A 1 523 ? 54.569 35.265 -42.058 1.00 60.78 523 SER A C 1
ATOM 3904 O O . SER A 1 523 ? 55.740 34.899 -42.137 1.00 60.78 523 SER A O 1
ATOM 3906 N N . GLY A 1 524 ? 53.541 34.482 -42.384 1.00 43.41 524 GLY A N 1
ATOM 3907 C CA . GLY A 1 524 ? 53.666 33.189 -43.053 1.00 43.41 524 GLY A CA 1
ATOM 3908 C C . GLY A 1 524 ? 52.343 32.805 -43.704 1.00 43.41 524 GLY A C 1
ATOM 3909 O O . GLY A 1 524 ? 51.470 32.246 -43.051 1.00 43.41 524 GLY A O 1
ATOM 3910 N N . GLU A 1 525 ? 52.184 33.176 -44.974 1.00 61.75 525 GLU A N 1
ATOM 3911 C CA . GLU A 1 525 ? 51.149 32.655 -45.864 1.00 61.75 525 GLU A CA 1
ATOM 3912 C C . GLU A 1 525 ? 51.432 31.169 -46.128 1.00 61.75 525 GLU A C 1
ATOM 3914 O O . GLU A 1 525 ? 52.480 30.834 -46.675 1.00 61.75 525 GLU A O 1
ATOM 3919 N N . GLU A 1 526 ? 50.501 30.282 -45.781 1.00 50.97 526 GLU A N 1
ATOM 3920 C CA . GLU A 1 526 ? 50.426 28.956 -46.394 1.00 50.97 526 GLU A CA 1
ATOM 3921 C C . GLU A 1 526 ? 48.954 28.537 -46.505 1.00 50.97 526 GLU A C 1
ATOM 3923 O O . GLU A 1 526 ? 48.262 28.285 -45.518 1.00 50.97 526 GLU A O 1
ATOM 3928 N N . GLU A 1 527 ? 48.464 28.540 -47.746 1.00 54.81 527 GLU A N 1
ATOM 3929 C CA . GLU A 1 527 ? 47.175 27.986 -48.147 1.00 54.81 527 GLU A CA 1
ATOM 3930 C C . GLU A 1 527 ? 47.123 26.491 -47.796 1.00 54.81 527 GLU A C 1
ATOM 3932 O O . GLU A 1 527 ? 47.908 25.694 -48.312 1.00 54.81 527 GLU A O 1
ATOM 3937 N N . GLN A 1 528 ? 46.154 26.091 -46.969 1.00 52.09 528 GLN A N 1
ATOM 3938 C CA . GLN A 1 528 ? 45.750 24.692 -46.833 1.00 52.09 528 GLN A CA 1
ATOM 3939 C C . GLN A 1 528 ? 44.328 24.479 -47.367 1.00 52.09 528 GLN A C 1
ATOM 3941 O O . GLN A 1 528 ? 43.461 25.339 -47.192 1.00 52.09 528 GLN A O 1
ATOM 3946 N N . PRO A 1 529 ? 44.072 23.345 -48.047 1.00 55.66 529 PRO A N 1
ATOM 3947 C CA . PRO A 1 529 ? 42.820 23.106 -48.742 1.00 55.66 529 PRO A CA 1
ATOM 3948 C C . PRO A 1 529 ? 41.699 22.736 -47.769 1.00 55.66 529 PRO A C 1
ATOM 3950 O O . PRO A 1 529 ? 41.841 21.840 -46.939 1.00 55.66 529 PRO A O 1
ATOM 3953 N N . HIS A 1 530 ? 40.553 23.391 -47.955 1.00 53.69 530 HIS A N 1
ATOM 3954 C CA . HIS A 1 530 ? 39.252 23.000 -47.424 1.00 53.69 530 HIS A CA 1
ATOM 3955 C C . HIS A 1 530 ? 38.998 21.494 -47.604 1.00 53.69 530 HIS A C 1
ATOM 3957 O O . HIS A 1 530 ? 38.745 21.030 -48.719 1.00 53.69 530 HIS A O 1
ATOM 3963 N N . ARG A 1 531 ? 39.003 20.743 -46.500 1.00 44.53 531 ARG A N 1
ATOM 3964 C CA . ARG A 1 531 ? 38.288 19.470 -46.386 1.00 44.53 531 ARG A CA 1
ATOM 3965 C C . ARG A 1 531 ? 37.073 19.680 -45.489 1.00 44.53 531 ARG A C 1
ATOM 3967 O O . ARG A 1 531 ? 37.202 20.027 -44.321 1.00 44.53 531 ARG A O 1
ATOM 3974 N N . ASN A 1 532 ? 35.905 19.546 -46.110 1.00 55.31 532 ASN A N 1
ATOM 3975 C CA . ASN A 1 532 ? 34.621 19.337 -45.455 1.00 55.31 532 ASN A CA 1
ATOM 3976 C C . ASN A 1 532 ? 34.638 17.932 -44.841 1.00 55.31 532 ASN A C 1
ATOM 3978 O O . ASN A 1 532 ? 34.271 16.987 -45.529 1.00 55.31 532 ASN A O 1
ATOM 3982 N N . ASP A 1 533 ? 35.045 17.819 -43.583 1.00 53.81 533 ASP A N 1
ATOM 3983 C CA . ASP A 1 533 ? 34.848 16.622 -42.764 1.00 53.81 533 ASP A CA 1
ATOM 3984 C C . ASP A 1 533 ? 34.144 17.101 -41.485 1.00 53.81 533 ASP A C 1
ATOM 3986 O O . ASP A 1 533 ? 34.780 17.516 -40.520 1.00 53.81 533 ASP A O 1
ATOM 3990 N N . GLY A 1 534 ? 32.817 17.190 -41.528 1.00 58.88 534 GLY A N 1
ATOM 3991 C CA . GLY A 1 534 ? 32.016 17.680 -40.411 1.00 58.88 534 GLY A CA 1
ATOM 3992 C C . GLY A 1 534 ? 30.662 17.004 -40.410 1.00 58.88 534 GLY A C 1
ATOM 3993 O O . GLY A 1 534 ? 29.761 17.527 -41.050 1.00 58.88 534 GLY A O 1
ATOM 3994 N N . GLU A 1 535 ? 30.561 15.844 -39.748 1.00 61.28 535 GLU A N 1
ATOM 3995 C CA . GLU A 1 535 ? 29.295 15.216 -39.316 1.00 61.28 535 GLU A CA 1
ATOM 3996 C C . GLU A 1 535 ? 29.477 13.930 -38.453 1.00 61.28 535 GLU A C 1
ATOM 3998 O O . GLU A 1 535 ? 28.559 13.123 -38.387 1.00 61.28 535 GLU A O 1
ATOM 4003 N N . GLU A 1 536 ? 30.612 13.706 -37.762 1.00 61.19 536 GLU A N 1
ATOM 4004 C CA . GLU A 1 536 ? 30.864 12.431 -37.032 1.00 61.19 536 GLU A CA 1
ATOM 4005 C C . GLU A 1 536 ? 30.852 12.501 -35.482 1.00 61.19 536 GLU A C 1
ATOM 4007 O O . GLU A 1 536 ? 31.039 11.478 -34.830 1.00 61.19 536 GLU A O 1
ATOM 4012 N N . ASP A 1 537 ? 30.572 13.647 -34.847 1.00 59.28 537 ASP A N 1
ATOM 4013 C CA . ASP A 1 537 ? 30.760 13.786 -33.384 1.00 59.28 537 ASP A CA 1
ATOM 4014 C C . ASP A 1 537 ? 29.517 13.518 -32.497 1.00 59.28 537 ASP A C 1
ATOM 4016 O O . ASP A 1 537 ? 29.622 13.566 -31.268 1.00 59.28 537 ASP A O 1
ATOM 4020 N N . ASP A 1 538 ? 28.345 13.183 -33.053 1.00 58.56 538 ASP A N 1
ATOM 4021 C CA . ASP A 1 538 ? 27.112 13.030 -32.250 1.00 58.56 538 ASP A CA 1
ATOM 4022 C C . ASP A 1 538 ? 26.875 11.618 -31.667 1.00 58.56 538 ASP A C 1
ATOM 4024 O O . ASP A 1 538 ? 26.033 11.450 -30.777 1.00 58.56 538 ASP A O 1
ATOM 4028 N N . GLU A 1 539 ? 27.624 10.587 -32.078 1.00 63.00 539 GLU A N 1
ATOM 4029 C CA . GLU A 1 539 ? 27.379 9.211 -31.599 1.00 63.00 539 GLU A CA 1
ATOM 4030 C C . GLU A 1 539 ? 27.811 8.978 -30.137 1.00 63.00 539 GLU A C 1
ATOM 4032 O O . GLU A 1 539 ? 27.273 8.100 -29.455 1.00 63.00 539 GLU A O 1
ATOM 4037 N N . ASN A 1 540 ? 28.715 9.800 -29.591 1.00 62.34 540 ASN A N 1
ATOM 4038 C CA . ASN A 1 540 ? 29.298 9.546 -28.268 1.00 62.34 540 ASN A CA 1
ATOM 4039 C C . ASN A 1 540 ? 28.387 9.932 -27.083 1.00 62.34 540 ASN A C 1
ATOM 4041 O O . ASN A 1 540 ? 28.548 9.403 -25.982 1.00 62.34 540 ASN A O 1
ATOM 4045 N N . ASN A 1 541 ? 27.392 10.807 -27.281 1.00 63.84 541 ASN A N 1
ATOM 4046 C CA . ASN A 1 541 ? 26.489 11.223 -26.195 1.00 63.84 541 ASN A CA 1
ATOM 4047 C C . ASN A 1 541 ? 25.418 10.171 -25.847 1.00 63.84 541 ASN A C 1
ATOM 4049 O O . ASN A 1 541 ? 24.867 10.199 -24.743 1.00 63.84 541 ASN A O 1
ATOM 4053 N N . ASN A 1 542 ? 25.132 9.216 -26.739 1.00 64.94 542 ASN A N 1
ATOM 4054 C CA . ASN A 1 542 ? 24.046 8.251 -26.530 1.00 64.94 542 ASN A CA 1
ATOM 4055 C C . ASN A 1 542 ? 24.416 7.133 -25.528 1.00 64.94 542 ASN A C 1
ATOM 4057 O O . ASN A 1 542 ? 23.566 6.660 -24.772 1.00 64.94 542 ASN A O 1
ATOM 4061 N N . VAL A 1 543 ? 25.704 6.774 -25.436 1.00 68.12 543 VAL A N 1
ATOM 4062 C CA . VAL A 1 543 ? 26.199 5.668 -24.587 1.00 68.12 543 VAL A CA 1
ATOM 4063 C C . VAL A 1 543 ? 25.989 5.932 -23.088 1.00 68.12 543 VAL A C 1
ATOM 4065 O O . VAL A 1 543 ? 25.786 5.003 -22.305 1.00 68.12 543 VAL A O 1
ATOM 4068 N N . SER A 1 544 ? 26.009 7.199 -22.659 1.00 68.25 544 SER A N 1
ATOM 4069 C CA . SER A 1 544 ? 25.834 7.559 -21.244 1.00 68.25 544 SER A CA 1
ATOM 4070 C C . SER A 1 544 ? 24.394 7.341 -20.758 1.00 68.25 544 SER A C 1
ATOM 4072 O O . SER A 1 544 ? 24.174 6.804 -19.671 1.00 68.25 544 SER A O 1
ATOM 4074 N N . MET A 1 545 ? 23.397 7.681 -21.585 1.00 68.31 545 MET A N 1
ATOM 4075 C CA . MET A 1 545 ? 21.980 7.486 -21.245 1.00 68.31 545 MET A CA 1
ATOM 4076 C C . MET A 1 545 ? 21.605 6.006 -21.147 1.00 68.31 545 MET A C 1
ATOM 4078 O O . MET A 1 545 ? 20.845 5.624 -20.254 1.00 68.31 545 MET A O 1
ATOM 4082 N N . GLU A 1 546 ? 22.183 5.154 -21.999 1.00 74.69 546 GLU A N 1
ATOM 4083 C CA . GLU A 1 546 ? 21.870 3.723 -22.020 1.00 74.69 546 GLU A CA 1
ATOM 4084 C C . GLU A 1 546 ? 22.162 3.015 -20.689 1.00 74.69 546 GLU A C 1
ATOM 4086 O O . GLU A 1 546 ? 21.378 2.182 -20.219 1.00 74.69 546 GLU A O 1
ATOM 4091 N N . LYS A 1 547 ? 23.227 3.438 -20.000 1.00 74.06 547 LYS A N 1
ATOM 4092 C CA . LYS A 1 547 ? 23.589 2.914 -18.675 1.00 74.06 547 LYS A CA 1
ATOM 4093 C C . LYS A 1 547 ? 22.539 3.228 -17.606 1.00 74.06 547 LYS A C 1
ATOM 4095 O O . LYS A 1 547 ? 22.287 2.403 -16.728 1.00 74.06 547 LYS A O 1
ATOM 4100 N N . HIS A 1 548 ? 21.883 4.387 -17.681 1.00 73.06 548 HIS A N 1
ATOM 4101 C CA . HIS A 1 548 ? 20.875 4.783 -16.695 1.00 73.06 548 HIS A CA 1
ATOM 4102 C C . HIS A 1 548 ? 19.569 3.992 -16.829 1.00 73.06 548 HIS A C 1
ATOM 4104 O O . HIS A 1 548 ? 18.961 3.648 -15.812 1.00 73.06 548 HIS A O 1
ATOM 4110 N N . TYR A 1 549 ? 19.166 3.637 -18.051 1.00 80.62 549 TYR A N 1
ATOM 4111 C CA . TYR A 1 549 ? 17.955 2.844 -18.301 1.00 80.62 549 TYR A CA 1
ATOM 4112 C C . TYR A 1 549 ? 18.017 1.446 -17.672 1.00 80.62 549 TYR A C 1
ATOM 4114 O O . TYR A 1 549 ? 17.005 0.936 -17.177 1.00 80.62 549 TYR A O 1
ATOM 4122 N N . ASN A 1 550 ? 19.215 0.860 -17.640 1.00 84.12 550 ASN A N 1
ATOM 4123 C CA . ASN A 1 550 ? 19.465 -0.487 -17.126 1.00 84.12 550 ASN A CA 1
ATOM 4124 C C . ASN A 1 550 ? 19.734 -0.524 -15.615 1.00 84.12 550 ASN A C 1
ATOM 4126 O O . ASN A 1 550 ? 19.975 -1.594 -15.051 1.00 84.12 550 ASN A O 1
ATOM 4130 N N . ARG A 1 551 ? 19.643 0.621 -14.922 1.00 85.88 551 ARG A N 1
ATOM 4131 C CA . ARG A 1 551 ? 19.860 0.676 -13.475 1.00 85.88 551 ARG A CA 1
ATOM 4132 C C . ARG A 1 551 ? 18.805 -0.147 -12.739 1.00 85.88 551 ARG A C 1
ATOM 4134 O O . ARG A 1 551 ? 17.605 0.120 -12.833 1.00 85.88 551 ARG A O 1
ATOM 4141 N N . SER A 1 552 ? 19.264 -1.148 -11.989 1.00 90.31 552 SER A N 1
ATOM 4142 C CA . SER A 1 552 ? 18.390 -1.991 -11.171 1.00 90.31 552 SER A CA 1
ATOM 4143 C C . SER A 1 552 ? 17.694 -1.186 -10.069 1.00 90.31 552 SER A C 1
ATOM 4145 O O . SER A 1 552 ? 18.194 -0.167 -9.583 1.00 90.31 552 SER A O 1
ATOM 4147 N N . PHE A 1 553 ? 16.528 -1.667 -9.653 1.00 94.31 553 PHE A N 1
ATOM 4148 C CA . PHE A 1 553 ? 15.762 -1.087 -8.554 1.00 94.31 553 PHE A CA 1
ATOM 4149 C C . PHE A 1 553 ? 15.387 -2.172 -7.546 1.00 94.31 553 PHE A C 1
ATOM 4151 O O . PHE A 1 553 ? 15.687 -3.350 -7.742 1.00 94.31 553 PHE A O 1
ATOM 4158 N N . ALA A 1 554 ? 14.783 -1.804 -6.422 1.00 94.38 554 ALA A N 1
ATOM 4159 C CA . ALA A 1 554 ? 14.407 -2.738 -5.368 1.00 94.38 554 ALA A CA 1
ATOM 4160 C C . ALA A 1 554 ? 12.940 -2.596 -4.968 1.00 94.38 554 ALA A C 1
ATOM 4162 O O . ALA A 1 554 ? 12.441 -1.489 -4.768 1.00 94.38 554 ALA A O 1
ATOM 4163 N N . VAL A 1 555 ? 12.275 -3.737 -4.787 1.00 96.56 555 VAL A N 1
ATOM 4164 C CA . VAL A 1 555 ? 11.042 -3.818 -4.000 1.00 96.56 555 VAL A CA 1
ATOM 4165 C C . VAL A 1 555 ? 11.425 -4.303 -2.609 1.00 96.56 555 VAL A C 1
ATOM 4167 O O . VAL A 1 555 ? 12.006 -5.376 -2.468 1.00 96.56 555 VAL A O 1
ATOM 4170 N N . LEU A 1 556 ? 11.159 -3.497 -1.591 1.00 96.44 556 LEU A N 1
ATOM 4171 C CA . LEU A 1 556 ? 11.549 -3.747 -0.210 1.00 96.44 556 LEU A CA 1
ATOM 4172 C C . LEU A 1 556 ? 10.375 -4.264 0.618 1.00 96.44 556 LEU A C 1
ATOM 4174 O O . LEU A 1 556 ? 9.215 -4.014 0.302 1.00 96.44 556 LEU A O 1
ATOM 4178 N N . ALA A 1 557 ? 10.696 -4.947 1.707 1.00 96.19 557 ALA A N 1
ATOM 4179 C CA . ALA A 1 557 ? 9.770 -5.433 2.711 1.00 96.19 557 ALA A CA 1
ATOM 4180 C C . ALA A 1 557 ? 10.130 -4.841 4.075 1.00 96.19 557 ALA A C 1
ATOM 4182 O O . ALA A 1 557 ? 11.256 -4.989 4.559 1.00 96.19 557 ALA A O 1
ATOM 4183 N N . GLN A 1 558 ? 9.142 -4.222 4.712 1.00 95.31 558 GLN A N 1
ATOM 4184 C CA . GLN A 1 558 ? 9.128 -3.941 6.136 1.00 95.31 558 GLN A CA 1
ATOM 4185 C C . GLN A 1 558 ? 8.202 -4.961 6.793 1.00 95.31 558 GLN A C 1
ATOM 4187 O O . GLN A 1 558 ? 6.984 -4.882 6.658 1.00 95.31 558 GLN A O 1
ATOM 4192 N N . VAL A 1 559 ? 8.778 -5.929 7.500 1.00 93.75 559 VAL A N 1
ATOM 4193 C CA . VAL A 1 559 ? 8.007 -6.937 8.232 1.00 93.75 559 VAL A CA 1
ATOM 4194 C C . VAL A 1 559 ? 7.803 -6.447 9.661 1.00 93.75 559 VAL A C 1
ATOM 4196 O O . VAL A 1 559 ? 8.768 -6.105 10.351 1.00 93.75 559 VAL A O 1
ATOM 4199 N N . LEU A 1 560 ? 6.552 -6.375 10.102 1.00 91.50 560 LEU A N 1
ATOM 4200 C CA . LEU A 1 560 ? 6.215 -6.088 11.489 1.00 91.50 560 LEU A CA 1
ATOM 4201 C C . LEU A 1 560 ? 6.552 -7.289 12.366 1.00 91.50 560 LEU A C 1
ATOM 4203 O O . LEU A 1 560 ? 6.363 -8.440 11.978 1.00 91.50 560 LEU A O 1
ATOM 4207 N N . SER A 1 561 ? 7.015 -7.024 13.587 1.00 85.88 561 SER A N 1
ATOM 4208 C CA . SER A 1 561 ? 7.132 -8.079 14.593 1.00 85.88 561 SER A CA 1
ATOM 4209 C C . SER A 1 561 ? 5.754 -8.682 14.872 1.00 85.88 561 SER A C 1
ATOM 4211 O O . SER A 1 561 ? 4.733 -8.021 14.674 1.00 85.88 561 SER A O 1
ATOM 4213 N N . ARG A 1 562 ? 5.692 -9.911 15.391 1.00 82.75 562 ARG A N 1
ATOM 4214 C CA . ARG A 1 562 ? 4.414 -10.538 15.779 1.00 82.75 562 ARG A CA 1
ATOM 4215 C C . ARG A 1 562 ? 3.602 -9.676 16.750 1.00 82.75 562 ARG A C 1
ATOM 4217 O O . ARG A 1 562 ? 2.381 -9.625 16.665 1.00 82.75 562 ARG A O 1
ATOM 4224 N N . GLU A 1 563 ? 4.272 -8.963 17.654 1.00 81.62 563 GLU A N 1
ATOM 4225 C CA . GLU A 1 563 ? 3.613 -8.051 18.593 1.00 81.62 563 GLU A CA 1
ATOM 4226 C C . GLU A 1 563 ? 2.973 -6.851 17.877 1.00 81.62 563 GLU A C 1
ATOM 4228 O O . GLU A 1 563 ? 1.793 -6.579 18.095 1.00 81.62 563 GLU A O 1
ATOM 4233 N N . GLY A 1 564 ? 3.698 -6.200 16.959 1.00 82.19 564 GLY A N 1
ATOM 4234 C CA . GLY A 1 564 ? 3.139 -5.120 16.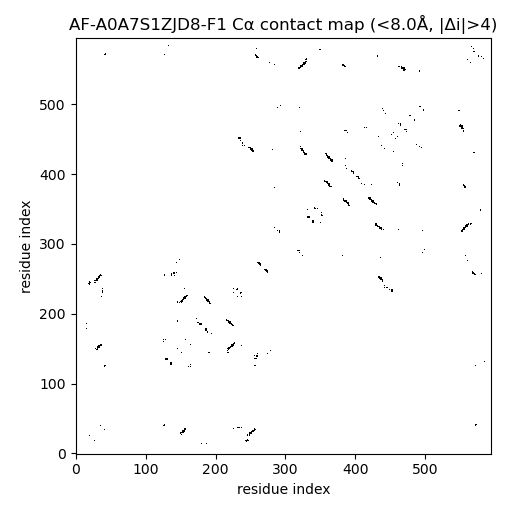134 1.00 82.19 564 GLY A CA 1
ATOM 4235 C C . GLY A 1 564 ? 2.058 -5.608 15.160 1.00 82.19 564 GLY A C 1
ATOM 4236 O O . GLY A 1 564 ? 1.081 -4.905 14.900 1.00 82.19 564 GLY A O 1
ATOM 4237 N N . SER A 1 565 ? 2.197 -6.845 14.683 1.00 82.44 565 SER A N 1
ATOM 4238 C CA . SER A 1 565 ? 1.287 -7.520 13.750 1.00 82.44 565 SER A CA 1
ATOM 4239 C C . SER A 1 565 ? -0.091 -7.767 14.360 1.00 82.44 565 SER A C 1
ATOM 4241 O O . SER A 1 565 ? -1.106 -7.535 13.710 1.00 82.44 565 SER A O 1
ATOM 4243 N N . ARG A 1 566 ? -0.161 -8.146 15.644 1.00 81.88 566 ARG A N 1
ATOM 4244 C CA . ARG A 1 566 ? -1.446 -8.334 16.348 1.00 81.88 566 ARG A CA 1
ATOM 4245 C C . ARG A 1 566 ? -2.289 -7.066 16.423 1.00 81.88 566 ARG A C 1
ATOM 4247 O O . ARG A 1 566 ? -3.510 -7.154 16.523 1.00 81.88 566 ARG A O 1
ATOM 4254 N N . LEU A 1 567 ? -1.634 -5.910 16.394 1.00 84.25 567 LEU A N 1
ATOM 4255 C CA . LEU A 1 567 ? -2.261 -4.601 16.529 1.00 84.25 567 LEU A CA 1
ATOM 4256 C C . LEU A 1 567 ? -2.382 -3.868 15.189 1.00 84.25 567 LEU A C 1
ATOM 4258 O O . LEU A 1 567 ? -2.825 -2.724 15.174 1.00 84.25 567 LEU A O 1
ATOM 4262 N N . THR A 1 568 ? -2.014 -4.506 14.078 1.00 90.81 568 THR A N 1
ATOM 4263 C CA . THR A 1 568 ? -2.018 -3.888 12.750 1.00 90.81 568 THR A CA 1
ATOM 4264 C C . THR A 1 568 ? -2.640 -4.841 11.741 1.00 90.81 568 THR A C 1
ATOM 4266 O O . THR A 1 568 ? -2.063 -5.878 11.415 1.00 90.81 568 THR A O 1
ATOM 4269 N N . LEU A 1 569 ? -3.827 -4.500 11.240 1.00 93.12 569 LEU A N 1
ATOM 4270 C CA . LEU A 1 569 ? -4.564 -5.353 10.307 1.00 93.12 569 LEU A CA 1
ATOM 4271 C C . LEU A 1 569 ? -5.406 -4.540 9.324 1.00 93.12 569 LEU A C 1
ATOM 4273 O O . LEU A 1 569 ? -5.699 -3.367 9.547 1.00 93.12 569 LEU A O 1
ATOM 4277 N N . ARG A 1 570 ? -5.854 -5.194 8.253 1.00 92.44 570 ARG A N 1
ATOM 4278 C CA . ARG A 1 570 ? -6.902 -4.669 7.377 1.00 92.44 570 ARG A CA 1
ATOM 4279 C C . ARG A 1 570 ? -8.255 -5.223 7.797 1.00 92.44 570 ARG A C 1
ATOM 4281 O O . ARG A 1 570 ? -8.451 -6.435 7.798 1.00 92.44 570 ARG A O 1
ATOM 4288 N N . ALA A 1 571 ? -9.210 -4.355 8.110 1.00 91.06 571 ALA A N 1
ATOM 4289 C CA . ALA A 1 571 ? -10.587 -4.748 8.412 1.00 91.06 571 ALA A CA 1
ATOM 4290 C C . ALA A 1 571 ? -11.428 -4.910 7.129 1.00 91.06 571 ALA A C 1
ATOM 4292 O O . ALA A 1 571 ? -12.550 -4.411 7.030 1.00 91.06 571 ALA A O 1
ATOM 4293 N N . CYS A 1 572 ? -10.872 -5.595 6.125 1.00 85.81 572 CYS A N 1
ATOM 4294 C CA . CYS A 1 572 ? -11.498 -5.775 4.815 1.00 85.81 572 CYS A CA 1
ATOM 4295 C C . CYS A 1 572 ? -12.590 -6.860 4.802 1.00 85.81 572 CYS A C 1
ATOM 4297 O O . CYS A 1 572 ? -13.485 -6.798 3.954 1.00 85.81 572 CYS A O 1
ATOM 4299 N N . THR A 1 573 ? -12.549 -7.804 5.748 1.00 87.38 573 THR A N 1
ATOM 4300 C CA . THR A 1 573 ? -13.505 -8.912 5.910 1.00 87.38 573 THR A CA 1
ATOM 4301 C C . THR A 1 573 ? -14.179 -8.867 7.287 1.00 87.38 573 THR A C 1
ATOM 4303 O O . THR A 1 573 ? -13.672 -8.241 8.224 1.00 87.38 573 THR A O 1
ATOM 4306 N N . VAL A 1 574 ? -15.334 -9.535 7.435 1.00 88.81 574 VAL A N 1
ATOM 4307 C CA . VAL A 1 574 ? -16.037 -9.625 8.733 1.00 88.81 574 VAL A CA 1
ATOM 4308 C C . VAL A 1 574 ? -15.144 -10.263 9.806 1.00 88.81 574 VAL A C 1
ATOM 4310 O O . VAL A 1 574 ? -15.046 -9.676 10.888 1.00 88.81 574 VAL A O 1
ATOM 4313 N N . PRO A 1 575 ? -14.457 -11.400 9.550 1.00 89.00 575 PRO A N 1
ATOM 4314 C CA . PRO A 1 575 ? -13.561 -11.993 10.539 1.00 89.00 575 PRO A CA 1
ATOM 4315 C C . PRO A 1 575 ? -12.451 -11.037 10.985 1.00 89.00 575 PRO A C 1
ATOM 4317 O O . PRO A 1 575 ? -12.258 -10.864 12.189 1.00 89.00 575 PRO A O 1
ATOM 4320 N N . SER A 1 576 ? -11.787 -10.349 10.050 1.00 89.31 576 SER A N 1
ATOM 4321 C CA . SER A 1 576 ? -10.719 -9.393 10.374 1.00 89.31 576 SER A CA 1
ATOM 4322 C C . SER A 1 576 ? -11.235 -8.192 11.169 1.00 89.31 576 SER A C 1
ATOM 4324 O O . SER A 1 576 ? -10.610 -7.778 12.145 1.00 89.31 576 SER A O 1
ATOM 4326 N N . TYR A 1 577 ? -12.414 -7.665 10.825 1.00 92.31 577 TYR A N 1
ATOM 4327 C CA . TYR A 1 577 ? -13.054 -6.594 11.592 1.00 92.31 577 TYR A CA 1
ATOM 4328 C C . TYR A 1 577 ? -13.371 -7.025 13.034 1.00 92.31 577 TYR A C 1
ATOM 4330 O O . TYR A 1 577 ? -13.004 -6.332 13.987 1.00 92.31 577 TYR A O 1
ATOM 4338 N N . LEU A 1 578 ? -14.000 -8.193 13.216 1.00 92.25 578 LEU A N 1
ATOM 4339 C CA . LEU A 1 578 ? -14.326 -8.727 14.543 1.00 92.25 578 LEU A CA 1
ATOM 4340 C C . LEU A 1 578 ? -13.068 -9.035 15.364 1.00 92.25 578 LEU A C 1
ATOM 4342 O O . LEU A 1 578 ? -13.041 -8.761 16.568 1.00 92.25 578 LEU A O 1
ATOM 4346 N N . TYR A 1 579 ? -12.022 -9.554 14.717 1.00 91.19 579 TYR A N 1
ATOM 4347 C CA . TYR A 1 579 ? -10.708 -9.741 15.326 1.00 91.19 579 TYR A CA 1
ATOM 4348 C C . TYR A 1 579 ? -10.151 -8.403 15.834 1.00 91.19 579 TYR A C 1
ATOM 4350 O O . TYR A 1 579 ? -9.797 -8.301 17.009 1.00 91.19 579 TYR A O 1
ATOM 4358 N N . GLY A 1 580 ? -10.180 -7.349 15.010 1.00 91.69 580 GLY A N 1
ATOM 4359 C CA . GLY A 1 580 ? -9.761 -6.004 15.414 1.00 91.69 580 GLY A CA 1
ATOM 4360 C C . GLY A 1 580 ? -10.560 -5.449 16.600 1.00 91.69 580 GLY A C 1
ATOM 4361 O O . GLY A 1 580 ? -9.980 -4.908 17.543 1.00 91.69 580 GLY A O 1
ATOM 4362 N N . CYS A 1 581 ? -11.885 -5.637 16.620 1.00 93.19 581 CYS A N 1
ATOM 4363 C CA . CYS A 1 581 ? -12.708 -5.266 17.777 1.00 93.19 581 CYS A CA 1
ATOM 4364 C C . CYS A 1 581 ? -12.285 -6.010 19.050 1.00 93.19 581 CYS A C 1
ATOM 4366 O O . CYS A 1 581 ? -12.179 -5.396 20.115 1.00 93.19 581 CYS A O 1
ATOM 4368 N N . ARG A 1 582 ? -12.039 -7.321 18.954 1.00 92.88 582 ARG A N 1
ATOM 4369 C CA . ARG A 1 582 ? -11.636 -8.137 20.101 1.00 92.88 582 ARG A CA 1
ATOM 4370 C C . ARG A 1 582 ? -10.257 -7.745 20.622 1.00 92.88 582 ARG A C 1
ATOM 4372 O O . ARG A 1 582 ? -10.116 -7.567 21.831 1.00 92.88 582 ARG A O 1
ATOM 4379 N N . GLU A 1 583 ? -9.263 -7.597 19.746 1.00 90.62 583 GLU A N 1
ATOM 4380 C CA . GLU A 1 583 ? -7.905 -7.222 20.158 1.00 90.62 583 GLU A CA 1
ATOM 4381 C C . GLU A 1 583 ? -7.883 -5.833 20.798 1.00 90.62 583 GLU A C 1
ATOM 4383 O O . GLU A 1 583 ? -7.207 -5.648 21.808 1.00 90.62 583 GLU A O 1
ATOM 4388 N N . LEU A 1 584 ? -8.688 -4.882 20.306 1.00 89.50 584 LEU A N 1
ATOM 4389 C CA . LEU A 1 584 ? -8.820 -3.580 20.960 1.00 89.50 584 LEU A CA 1
ATOM 4390 C C . LEU A 1 584 ? -9.360 -3.715 22.390 1.00 89.50 584 LEU A C 1
ATOM 4392 O O . LEU A 1 584 ? -8.813 -3.118 23.317 1.00 89.50 584 LEU A O 1
ATOM 4396 N N . VAL A 1 585 ? -10.423 -4.500 22.591 1.00 91.00 585 VAL A N 1
ATOM 4397 C CA . VAL A 1 585 ? -10.994 -4.729 23.929 1.00 91.00 585 VAL A CA 1
ATOM 4398 C C . VAL A 1 585 ? -9.975 -5.410 24.842 1.00 91.00 585 VAL A C 1
ATOM 4400 O O . VAL A 1 585 ? -9.7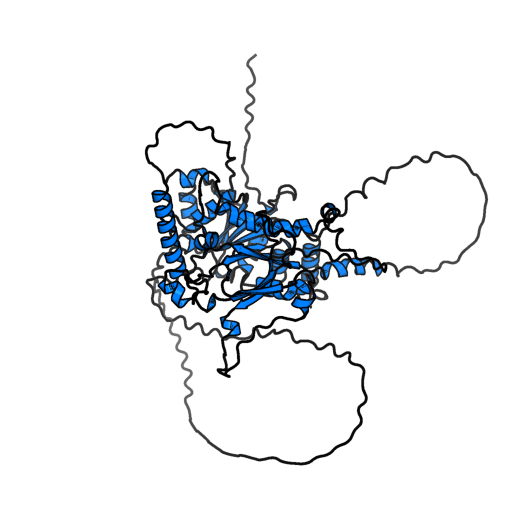83 -4.968 25.976 1.00 91.00 585 VAL A O 1
ATOM 4403 N N . ALA A 1 586 ? -9.285 -6.442 24.351 1.00 89.88 586 ALA A N 1
ATOM 4404 C CA . ALA A 1 586 ? -8.242 -7.136 25.101 1.00 89.88 586 ALA A CA 1
ATOM 4405 C C . ALA A 1 586 ? -7.108 -6.181 25.506 1.00 89.88 586 ALA A C 1
ATOM 4407 O O . ALA A 1 586 ? -6.694 -6.173 26.667 1.00 89.88 586 ALA A O 1
ATOM 4408 N N . HIS A 1 587 ? -6.671 -5.324 24.582 1.00 85.19 587 HIS A N 1
ATOM 4409 C CA . HIS A 1 587 ? -5.643 -4.321 24.829 1.00 85.19 587 HIS A CA 1
ATOM 4410 C C . HIS A 1 587 ? -6.071 -3.307 25.902 1.00 85.19 587 HIS A C 1
ATOM 4412 O O . HIS A 1 587 ? -5.316 -3.026 26.834 1.00 85.19 587 HIS A O 1
ATOM 4418 N N . VAL A 1 588 ? -7.308 -2.800 25.833 1.00 86.31 588 VAL A N 1
ATOM 4419 C CA . VAL A 1 588 ? -7.854 -1.875 26.842 1.00 86.31 588 VAL A CA 1
ATOM 4420 C C . VAL A 1 588 ? -7.945 -2.538 28.220 1.00 86.31 588 VAL A C 1
ATOM 4422 O O . VAL A 1 588 ? -7.586 -1.916 29.221 1.00 86.31 588 VAL A O 1
ATOM 4425 N N . ILE A 1 589 ? -8.381 -3.800 28.294 1.00 89.50 589 ILE A N 1
ATOM 4426 C CA . ILE A 1 589 ? -8.441 -4.553 29.556 1.00 89.50 589 ILE A CA 1
ATOM 4427 C C . ILE A 1 589 ? -7.040 -4.715 30.151 1.00 89.50 589 ILE A C 1
ATOM 4429 O O . ILE A 1 589 ? -6.851 -4.427 31.332 1.00 89.50 589 ILE A O 1
ATOM 4433 N N . GLN A 1 590 ? -6.058 -5.123 29.344 1.00 86.81 590 GLN A N 1
ATOM 4434 C CA . GLN A 1 590 ? -4.675 -5.288 29.795 1.00 86.81 590 GLN A CA 1
ATOM 4435 C C . GLN A 1 590 ? -4.097 -3.966 30.320 1.00 86.81 590 GLN A C 1
ATOM 4437 O O . GLN A 1 590 ? -3.459 -3.943 31.372 1.00 86.81 590 GLN A O 1
ATOM 4442 N N . LYS A 1 591 ? -4.375 -2.853 29.630 1.00 82.19 591 LYS A N 1
ATOM 4443 C CA . LYS A 1 591 ? -3.951 -1.515 30.056 1.00 82.19 591 LYS A CA 1
ATOM 4444 C C . LYS A 1 591 ? -4.577 -1.104 31.390 1.00 82.19 591 LYS A C 1
ATOM 4446 O O . LYS A 1 591 ? -3.876 -0.575 32.245 1.00 82.19 591 LYS A O 1
ATOM 4451 N N . ASN A 1 592 ? -5.865 -1.383 31.589 1.00 83.69 592 ASN A N 1
ATOM 4452 C CA . ASN A 1 592 ? -6.561 -1.084 32.843 1.00 83.69 592 ASN A CA 1
ATOM 4453 C C . ASN A 1 592 ? -6.119 -1.978 34.010 1.00 83.69 592 ASN A C 1
ATOM 4455 O O . ASN A 1 592 ? -6.267 -1.574 35.153 1.00 83.69 592 ASN A O 1
ATOM 4459 N N . GLN A 1 593 ? -5.607 -3.182 33.744 1.00 89.44 593 GLN A N 1
ATOM 4460 C CA . GLN A 1 593 ? -5.044 -4.060 34.777 1.00 89.44 593 GLN A CA 1
ATOM 4461 C C . GLN A 1 593 ? -3.629 -3.648 35.201 1.00 89.44 593 GLN A C 1
ATOM 4463 O O . GLN A 1 593 ? -3.212 -3.961 36.313 1.00 89.44 593 GLN A O 1
ATOM 4468 N N . ALA A 1 594 ? -2.884 -2.989 34.310 1.00 84.44 594 ALA A N 1
ATOM 4469 C CA . ALA A 1 594 ? -1.535 -2.500 34.583 1.00 84.44 594 ALA A CA 1
ATOM 4470 C C . ALA A 1 594 ? -1.508 -1.133 35.299 1.00 84.44 594 ALA A C 1
ATOM 4472 O O . ALA A 1 594 ? -0.478 -0.783 35.876 1.00 84.44 594 ALA A O 1
ATOM 4473 N N . ALA A 1 595 ? -2.602 -0.366 35.226 1.00 81.25 595 ALA A N 1
ATOM 4474 C CA . ALA A 1 595 ? -2.783 0.935 35.876 1.00 81.25 595 ALA A CA 1
ATOM 4475 C C . ALA A 1 595 ? -3.378 0.788 37.282 1.00 81.25 595 ALA A C 1
ATOM 4477 O O . ALA A 1 595 ? -2.968 1.578 38.165 1.00 81.25 595 ALA A O 1
#

Secondary structure (DSSP, 8-state):
------------------GGGS-GGGS-SEEEEEE---TT-----TT----------------------------------------------------------------------------PPPGGG-EETTEEHHHHHHHHHHHTT-SEEEEEEETT--SHHHHHHHH-TT---EEPSSTTEEEEEE-HHHHHHTS------------------PEEEEEEEE-GGG-SSHHHHHHHTTTTS-TT-EEEEEETTEEE------TTS---TTHHHHHHHHHHHHHHHHHT-HHHHTTT-TT-------S-----PPPEEEEEEEEEE---B-TTSPBPPHHHHHHHT--PPPGGG-EEEEEEE----SS--SS--PPPPPEEEEEEEESHHHH--TT-S-PPP-----THHHHS-TT--EEEEESSEEEEEEEEE-HHHHHHHHH-TT---IIIIIHHHHHHHTTT-SHHHH-GGGGT-HHHHHHHHHHHHSTTTS----GGGSS---------------------------S-SSGGGHHHHHHHHT--EEEEEEEEPHHHHHTEEE--SHHHHHHHHHHHHHHHHHHHHH-

Organism: NCBI:txid49249

InterPro domains:
  IPR029044 Nucleotide-diphospho-sugar transferases [G3DSA:3.90.550.10] (31-287)
  IPR029044 Nucleotide-diphospho-sugar transferases [SSF53448] (125-282)
  IPR051960 Eukaryotic Initiation Factor 2B Subunit Gamma [PTHR45989] (26-583)